Protein AF-0000000078754991 (afdb_homodimer)

Nearest PDB structures (foldseek):
  3ix7-assembly1_B  TM=9.367E-01  e=5.498E-12  Thermus thermophilus HB8
  5f4h-assembly1_B  TM=6.377E-01  e=5.737E-07  Saccharolobus islandicus L.S.2.15
  2hww-assembly1_A  TM=7.066E-01  e=2.585E-04  Homo sapiens
  2dok-assembly3_B-2  TM=6.641E-01  e=3.498E-04  Homo sapiens
  2a1a-assembly1_A  TM=7.631E-01  e=4.164E-02  Saccharomyces cerevisiae

Radius of gyration: 33.53 Å; Cα contacts (8 Å, |Δi|>4): 907; chains: 2; bounding box: 86×81×85 Å

Organism: Turneriella parva (strain ATCC BAA-1111 / DSM 21527 / NCTC 11395 / H) (NCBI:txid869212)

Sequence (598 aa):
MKHSQSFAAQTPVKNYLPYLLGALAGMVAAGSLNPYLKDTPGTISYVVLAVLVIASSVGFGLLWPAQAKVPVVAPQPAALGPRVDKAAANSEDAKPATVTESKTKILDTSIIIDGRIIDIAATGFLEPPFLVPNFVLREIQLISDSPDAIKRNRGRRGLDMLNQLQKRSDLEVKISYKDYTETREVDQKLIRLAKDTGGYLVTNDFNLNKVAELQGVRVLNMNNLANALKPVVLPGEEIELQVVKEGKDENQGIAYLEDGTMVVIEGGGKLIGKKVKINVTSVIQTNAGKMVFTKLAQKMKHSQSFAAQTPVKNYLPYLLGALAGMVAAGSLNPYLKDTPGTISYVVLAVLVIASSVGFGLLWPAQAKVPVVAPQPAALGPRVDKAAANSEDAKPATVTESKTKILDTSIIIDGRIIDIAATGFLEPPFLVPNFVLREIQLISDSPDAIKRNRGRRGLDMLNQLQKRSDLEVKISYKDYTETREVDQKLIRLAKDTGGYLVTNDFNLNKVAELQGVRVLNMNNLANALKPVVLPGEEIELQVVKEGKDENQGIAYLEDGTMVVIEGGGKLIGKKVKINVTSVIQTNAGKMVFTKLAQK

Solvent-accessible surface area (backbone atoms only — not comparable to full-atom values): 33426 Å² total; per-residue (Å²): 140,86,84,82,78,82,78,82,72,82,74,75,84,71,80,59,58,46,34,52,54,15,35,53,53,15,48,55,52,39,58,70,46,45,76,76,44,63,85,46,64,70,68,57,45,52,49,53,39,49,48,44,18,49,51,34,10,50,48,36,38,69,61,44,66,73,80,66,79,68,72,72,70,69,73,73,73,77,73,78,64,74,76,81,79,84,71,80,79,71,70,78,74,74,72,71,79,76,70,47,67,60,60,40,35,35,51,38,57,63,35,39,42,66,38,44,58,59,48,36,36,70,42,56,58,46,61,45,35,33,35,38,40,46,68,41,53,50,50,37,52,56,34,38,65,39,87,50,66,58,49,14,52,47,15,48,44,20,53,52,36,48,51,54,47,63,66,38,76,86,41,49,62,43,77,36,79,75,82,55,87,91,53,86,51,65,69,58,47,51,48,50,49,27,65,75,68,65,20,31,39,34,34,66,49,65,65,58,47,54,55,33,46,76,71,73,40,52,55,41,42,55,60,57,44,46,60,32,54,56,84,78,88,52,54,69,40,75,47,73,45,47,19,62,38,67,39,92,53,92,43,19,8,25,29,59,47,74,86,61,36,42,29,40,26,46,71,27,33,88,38,56,75,35,76,41,51,28,30,28,67,42,74,44,80,51,96,92,40,61,36,35,36,28,33,60,52,80,129,139,82,81,75,70,77,72,77,70,76,69,72,80,69,77,55,58,43,36,53,52,15,35,52,53,15,47,54,54,36,57,68,46,43,77,77,43,64,85,48,64,69,67,59,46,52,51,53,38,49,48,46,18,50,49,35,11,50,49,40,41,68,62,47,73,69,79,74,74,72,74,74,72,68,73,71,76,74,77,80,75,73,77,76,71,84,75,76,88,68,83,80,72,80,74,70,78,76,68,50,66,58,60,38,35,35,48,38,59,60,36,39,44,65,38,44,58,60,47,35,36,70,43,57,60,45,63,44,36,31,34,38,38,44,68,42,54,49,48,37,51,53,34,39,64,38,88,49,65,58,49,14,51,46,15,48,42,21,54,52,37,49,52,53,47,63,66,38,76,86,41,48,61,41,77,36,80,75,80,57,88,91,54,86,51,65,69,58,47,50,47,50,50,27,64,76,69,66,23,31,38,33,34,64,50,66,66,59,44,54,56,33,46,76,71,72,37,54,54,41,41,55,59,57,44,46,60,32,53,56,82,79,86,52,56,68,39,75,47,74,45,47,20,61,39,68,40,93,52,91,41,19,7,25,29,61,47,74,86,61,36,41,29,39,25,48,74,26,34,86,38,56,75,36,76,42,51,26,30,30,65,41,72,43,82,52,96,92,39,59,36,34,36,28,32,61,50,79,131

pLDDT: mean 75.65, std 26.05, range [19.06, 98.62]

Secondary structure (DSSP, 8-state):
----------------HHHHHHHHHHHHHHHHHGGGGTTS-HHHHHHHHHHHHHHHHHHHHHSS----------------------------------------EEE-HHHHHH-HHHHHHHHTSSPSPEEEEHHHHHHHHHHHT-SSHHHHHHHHHHHHHHHHHHH-GGG-EEEE----TT---HHHHHHHHHHHHTPEEEES-HHHHHHHHHTT--EEEHHHHHHHTPPPP-TT-EEEEEB-EE-SSTTEEEEE-TT--EEEEET-TT-BT-EEEEEEEEEEEETTEEEEEEEE---/----------------HHHHHHHHHHHHHHHHHGGGGTTS-HHHHHHHHHHHHHHHHHHHHHHS----------------------------------------EEE-HHHHHH-HHHHHHHHTSSPSPEEEEHHHHHHHHHHHT-SSHHHHHHHHHHHHHHHHHHH-GGG-EEEE----TT---HHHHHHHHHHHHTPEEEES-HHHHHHHHHTT--EEEHHHHHHHTPPPP-TT-EEEEEB-EE-SSTTEEEEE-TTS-EEEEET-TT-BT-EEEEEEEEEEEETTEEEEEEEE---

InterPro domains:
  IPR002716 PIN domain [SM00670] (103-210)
  IPR002792 TRAM domain [PF01938] (234-283)
  IPR002792 TRAM domain [PS50926] (232-293)
  IPR029060 PIN-like domain superfamily [SSF88723] (103-231)
  IPR052041 Nucleic acid metabolism PIN/TRAM-domain-containing protein [PTHR11603] (101-295)

Structure (mmCIF, N/CA/C/O backbone):
data_AF-0000000078754991-model_v1
#
loop_
_entity.id
_entity.type
_entity.pdbx_description
1 polymer 'PilT protein domain protein'
#
loop_
_atom_site.group_PDB
_atom_site.id
_atom_site.type_symbol
_atom_site.label_atom_id
_atom_site.label_alt_id
_atom_site.label_comp_id
_atom_site.label_asym_id
_atom_site.label_entity_id
_atom_site.label_seq_id
_atom_site.pdbx_PDB_ins_code
_atom_site.Cartn_x
_atom_site.Cartn_y
_atom_site.Cartn_z
_atom_site.occupancy
_atom_site.B_iso_or_equiv
_atom_site.auth_seq_id
_atom_site.auth_comp_id
_atom_site.auth_asym_id
_atom_site.auth_atom_id
_atom_site.pdbx_PDB_model_num
ATOM 1 N N . MET A 1 1 ? -21.375 -26.344 -29.969 1 25.06 1 MET A N 1
ATOM 2 C CA . MET A 1 1 ? -21.359 -24.891 -30.203 1 25.06 1 MET A CA 1
ATOM 3 C C . MET A 1 1 ? -19.984 -24.312 -29.953 1 25.06 1 MET A C 1
ATOM 5 O O . MET A 1 1 ? -19.438 -24.469 -28.859 1 25.06 1 MET A O 1
ATOM 9 N N . LYS A 1 2 ? -19.109 -24 -31.062 1 32.16 2 LYS A N 1
ATOM 10 C CA . LYS A 1 2 ? -17.703 -23.734 -31.344 1 32.16 2 LYS A CA 1
ATOM 11 C C . LYS A 1 2 ? -17.281 -22.359 -30.812 1 32.16 2 LYS A C 1
ATOM 13 O O . LYS A 1 2 ? -18.016 -21.391 -30.969 1 32.16 2 LYS A O 1
ATOM 18 N N . HIS A 1 3 ? -16.422 -22.234 -29.844 1 29.95 3 HIS A N 1
ATOM 19 C CA . HIS A 1 3 ? -15.891 -21.125 -29.047 1 29.95 3 HIS A CA 1
ATOM 20 C C . HIS A 1 3 ? -15.219 -20.094 -29.938 1 29.95 3 HIS A C 1
ATOM 22 O O . HIS A 1 3 ? -14.359 -20.422 -30.75 1 29.95 3 HIS A O 1
ATOM 28 N N . SER A 1 4 ? -15.852 -18.922 -30.359 1 31.19 4 SER A N 1
ATOM 29 C CA . SER A 1 4 ? -15.523 -17.75 -31.141 1 31.19 4 SER A CA 1
ATOM 30 C C . SER A 1 4 ? -14.305 -17.031 -30.578 1 31.19 4 SER A C 1
ATOM 32 O O . SER A 1 4 ? -14.344 -16.516 -29.453 1 31.19 4 SER A O 1
ATOM 34 N N . GLN A 1 5 ? -13.016 -17.438 -30.828 1 32.53 5 GLN A N 1
ATOM 35 C CA . GLN A 1 5 ? -11.711 -16.875 -30.516 1 32.53 5 GLN A CA 1
ATOM 36 C C . GLN A 1 5 ? -11.586 -15.438 -31.016 1 32.53 5 GLN A C 1
ATOM 38 O O . GLN A 1 5 ? -11.742 -15.18 -32.219 1 32.53 5 GLN A O 1
ATOM 43 N N . SER A 1 6 ? -12.016 -14.398 -30.266 1 28.69 6 SER A N 1
ATOM 44 C CA . SER A 1 6 ? -12 -12.969 -30.547 1 28.69 6 SER A CA 1
ATOM 45 C C . SER A 1 6 ? -10.602 -12.5 -30.938 1 28.69 6 SER A C 1
ATOM 47 O O . SER A 1 6 ? -9.641 -12.711 -30.188 1 28.69 6 SER A O 1
ATOM 49 N N . PHE A 1 7 ? -10.117 -12.406 -32.25 1 31.69 7 PHE A N 1
ATOM 50 C CA . PHE A 1 7 ? -8.953 -11.945 -33 1 31.69 7 PHE A CA 1
ATOM 51 C C . PHE A 1 7 ? -8.688 -10.469 -32.75 1 31.69 7 PHE A C 1
ATOM 53 O O . PHE A 1 7 ? -9.258 -9.602 -33.406 1 31.69 7 PHE A O 1
ATOM 60 N N . ALA A 1 8 ? -8.82 -9.906 -31.578 1 31.41 8 ALA A N 1
ATOM 61 C CA . ALA A 1 8 ? -8.516 -8.484 -31.484 1 31.41 8 ALA A CA 1
ATOM 62 C C . ALA A 1 8 ? -7.102 -8.195 -31.969 1 31.41 8 ALA A C 1
ATOM 64 O O . ALA A 1 8 ? -6.121 -8.562 -31.312 1 31.41 8 ALA A O 1
ATOM 65 N N . ALA A 1 9 ? -6.809 -8.211 -33.312 1 31.88 9 ALA A N 1
ATOM 66 C CA . ALA A 1 9 ? -5.613 -7.887 -34.094 1 31.88 9 ALA A CA 1
ATOM 67 C C . ALA A 1 9 ? -5.066 -6.516 -33.688 1 31.88 9 ALA A C 1
ATOM 69 O O . ALA A 1 9 ? -5.828 -5.559 -33.531 1 31.88 9 ALA A O 1
ATOM 70 N N . GLN A 1 10 ? -3.953 -6.328 -33 1 33.19 10 GLN A N 1
ATOM 71 C CA . GLN A 1 10 ? -3.117 -5.184 -32.656 1 33.19 10 GLN A CA 1
ATOM 72 C C . GLN A 1 10 ? -2.834 -4.32 -33.875 1 33.19 10 GLN A C 1
ATOM 74 O O . GLN A 1 10 ? -2.139 -4.754 -34.812 1 33.19 10 GLN A O 1
ATOM 79 N N . THR A 1 11 ? -3.824 -3.658 -34.531 1 36.44 11 THR A N 1
ATOM 80 C CA . THR A 1 11 ? -3.523 -2.799 -35.656 1 36.44 11 THR A CA 1
ATOM 81 C C . THR A 1 11 ? -2.406 -1.817 -35.312 1 36.44 11 THR A C 1
ATOM 83 O O . THR A 1 11 ? -2.475 -1.12 -34.312 1 36.44 11 THR A O 1
ATOM 86 N N . PRO A 1 12 ? -1.188 -1.966 -35.875 1 39.03 12 PRO A N 1
ATOM 87 C CA . PRO A 1 12 ? -0.031 -1.084 -35.688 1 39.03 12 PRO A CA 1
ATOM 88 C C . PRO A 1 12 ? -0.373 0.387 -35.906 1 39.03 12 PRO A C 1
ATOM 90 O O . PRO A 1 12 ? -1.285 0.704 -36.688 1 39.03 12 PRO A O 1
ATOM 93 N N . VAL A 1 13 ? -0.338 1.214 -35 1 37.22 13 VAL A N 1
ATOM 94 C CA . VAL A 1 13 ? -0.488 2.664 -35.062 1 37.22 13 VAL A CA 1
ATOM 95 C C . VAL A 1 13 ? 0.331 3.225 -36.219 1 37.22 13 VAL A C 1
ATOM 97 O O . VAL A 1 13 ? 1.563 3.188 -36.188 1 37.22 13 VAL A O 1
ATOM 100 N N . LYS A 1 14 ? -0.116 3.092 -37.5 1 44.56 14 LYS A N 1
ATOM 101 C CA . LYS A 1 14 ? 0.428 3.643 -38.719 1 44.56 14 LYS A CA 1
ATOM 102 C C . LYS A 1 14 ? 0.782 5.117 -38.562 1 44.56 14 LYS A C 1
ATOM 104 O O . LYS A 1 14 ? 0.044 5.871 -37.938 1 44.56 14 LYS A O 1
ATOM 109 N N . ASN A 1 15 ? 1.993 5.477 -38.719 1 46.25 15 ASN A N 1
ATOM 110 C CA . ASN A 1 15 ? 2.637 6.785 -38.688 1 46.25 15 ASN A CA 1
ATOM 111 C C . ASN A 1 15 ? 1.922 7.785 -39.594 1 46.25 15 ASN A C 1
ATOM 113 O O . ASN A 1 15 ? 1.908 7.621 -40.812 1 46.25 15 ASN A O 1
ATOM 117 N N . TYR A 1 16 ? 0.861 8.391 -39.125 1 48.16 16 TYR A N 1
ATOM 118 C CA . TYR A 1 16 ? -0.043 9.297 -39.812 1 48.16 16 TYR A CA 1
ATOM 119 C C . TYR A 1 16 ? 0.651 10.609 -40.156 1 48.16 16 TYR A C 1
ATOM 121 O O . TYR A 1 16 ? 0.068 11.484 -40.812 1 48.16 16 TYR A O 1
ATOM 129 N N . LEU A 1 17 ? 1.956 10.727 -39.938 1 53.38 17 LEU A N 1
ATOM 130 C CA . LEU A 1 17 ? 2.674 11.984 -40.125 1 53.38 17 LEU A CA 1
ATOM 131 C C . LEU A 1 17 ? 2.748 12.367 -41.594 1 53.38 17 LEU A C 1
ATOM 133 O O . LEU A 1 17 ? 2.48 13.516 -41.969 1 53.38 17 LEU A O 1
ATOM 137 N N . PRO A 1 18 ? 3.023 11.367 -42.344 1 54.22 18 PRO A N 1
ATOM 138 C CA . PRO A 1 18 ? 3.127 11.742 -43.781 1 54.22 18 PRO A CA 1
ATOM 139 C C . PRO A 1 18 ? 1.793 12.188 -44.344 1 54.22 18 PRO A C 1
ATOM 141 O O . PRO A 1 18 ? 1.763 13.039 -45.25 1 54.22 18 PRO A O 1
ATOM 144 N N . TYR A 1 19 ? 0.809 11.766 -43.719 1 56.22 19 TYR A N 1
ATOM 145 C CA . TYR A 1 19 ? -0.527 12.141 -44.156 1 56.22 19 TYR A CA 1
ATOM 146 C C . TYR A 1 19 ? -0.848 13.578 -43.781 1 56.22 19 TYR A C 1
ATOM 148 O O . TYR A 1 19 ? -1.486 14.297 -44.562 1 56.22 19 TYR A O 1
ATOM 156 N N . LEU A 1 20 ? -0.302 13.953 -42.781 1 60.69 20 LEU A N 1
ATOM 157 C CA . LEU A 1 20 ? -0.519 15.32 -42.281 1 60.69 20 LEU A CA 1
ATOM 158 C C . LEU A 1 20 ? 0.29 16.312 -43.125 1 60.69 20 LEU A C 1
ATOM 160 O O . LEU A 1 20 ? -0.204 17.391 -43.438 1 60.69 20 LEU A O 1
ATOM 164 N N . LEU A 1 21 ? 1.469 15.922 -43.469 1 62.16 21 LEU A N 1
ATOM 165 C CA . LEU A 1 21 ? 2.328 16.781 -44.281 1 62.16 21 LEU A CA 1
ATOM 166 C C . LEU A 1 21 ? 1.768 16.938 -45.688 1 62.16 21 LEU A C 1
ATOM 168 O O . LEU A 1 21 ? 1.828 18.031 -46.25 1 62.16 21 LEU A O 1
ATOM 172 N N . GLY A 1 22 ? 1.191 15.859 -46.125 1 57.12 22 GLY A N 1
ATOM 173 C CA . GLY A 1 22 ? 0.536 15.914 -47.406 1 57.12 22 GLY A CA 1
ATOM 174 C C . GLY A 1 22 ? -0.672 16.828 -47.438 1 57.12 22 GLY A C 1
ATOM 175 O O . GLY A 1 22 ? -0.895 17.547 -48.406 1 57.12 22 GLY A O 1
ATOM 176 N N . ALA A 1 23 ? -1.337 16.797 -46.344 1 62.75 23 ALA A N 1
ATOM 177 C CA . ALA A 1 23 ? -2.51 17.656 -46.219 1 62.75 23 ALA A CA 1
ATOM 178 C C . ALA A 1 23 ? -2.111 19.125 -46.25 1 62.75 23 ALA A C 1
ATOM 180 O O . ALA A 1 23 ? -2.777 19.953 -46.875 1 62.75 23 ALA A O 1
ATOM 181 N N . LEU A 1 24 ? -0.985 19.438 -45.688 1 62.38 24 LEU A N 1
ATOM 182 C CA . LEU A 1 24 ? -0.488 20.812 -45.625 1 62.38 24 LEU A CA 1
ATOM 183 C C . LEU A 1 24 ? -0.064 21.281 -47 1 62.38 24 LEU A C 1
ATOM 185 O O . LEU A 1 24 ? -0.365 22.406 -47.406 1 62.38 24 LEU A O 1
ATOM 189 N N . ALA A 1 25 ? 0.586 20.391 -47.688 1 62.19 25 ALA A N 1
ATOM 190 C CA . ALA A 1 25 ? 1.025 20.688 -49.062 1 62.19 25 ALA A CA 1
ATOM 191 C C . ALA A 1 25 ? -0.167 20.859 -50 1 62.19 25 ALA A C 1
ATOM 193 O O . ALA A 1 25 ? -0.156 21.734 -50.875 1 62.19 25 ALA A O 1
ATOM 194 N N . GLY A 1 26 ? -1.136 20.125 -49.719 1 58.75 26 GLY A N 1
ATOM 195 C CA . GLY A 1 26 ? -2.359 20.234 -50.5 1 58.75 26 GLY A CA 1
ATOM 196 C C . GLY A 1 26 ? -3.084 21.547 -50.312 1 58.75 26 GLY A C 1
ATOM 197 O O . GLY A 1 26 ? -3.605 22.125 -51.25 1 58.75 26 GLY A O 1
ATOM 198 N N . MET A 1 27 ? -3.102 22.016 -49.156 1 59.88 27 MET A N 1
ATOM 199 C CA . MET A 1 27 ? -3.74 23.281 -48.812 1 59.88 27 MET A CA 1
ATOM 200 C C . MET A 1 27 ? -3.018 24.453 -49.5 1 59.88 27 MET A C 1
ATOM 202 O O . MET A 1 27 ? -3.656 25.375 -50 1 59.88 27 MET A O 1
ATOM 206 N N . VAL A 1 28 ? -1.725 24.391 -49.469 1 61.09 28 VAL A N 1
ATOM 207 C CA . VAL A 1 28 ? -0.925 25.406 -50.156 1 61.09 28 VAL A CA 1
ATOM 208 C C . VAL A 1 28 ? -1.204 25.391 -51.656 1 61.09 28 VAL A C 1
ATOM 210 O O . VAL A 1 28 ? -1.389 26.453 -52.25 1 61.09 28 VAL A O 1
ATOM 213 N N . ALA A 1 29 ? -1.3 24.188 -52.156 1 59.75 29 ALA A N 1
ATOM 214 C CA . ALA A 1 29 ? -1.583 24.047 -53.594 1 59.75 29 ALA A CA 1
ATOM 215 C C . ALA A 1 29 ? -3.004 24.5 -53.906 1 59.75 29 ALA A C 1
ATOM 217 O O . ALA A 1 29 ? -3.232 25.156 -54.938 1 59.75 29 ALA A O 1
ATOM 218 N N . ALA A 1 30 ? -3.885 24.188 -53.062 1 56.81 30 ALA A N 1
ATOM 219 C CA . ALA A 1 30 ? -5.27 24.625 -53.219 1 56.81 30 ALA A CA 1
ATOM 220 C C . ALA A 1 30 ? -5.383 26.141 -53.156 1 56.81 30 ALA A C 1
ATOM 222 O O . ALA A 1 30 ? -6.117 26.75 -53.969 1 56.81 30 ALA A O 1
ATOM 223 N N . GLY A 1 31 ? -4.711 26.797 -52.375 1 55.62 31 GLY A N 1
ATOM 224 C CA . GLY A 1 31 ? -4.703 28.25 -52.25 1 55.62 31 GLY A CA 1
ATOM 225 C C . GLY A 1 31 ? -4.148 28.938 -53.5 1 55.62 31 GLY A C 1
ATOM 226 O O . GLY A 1 31 ? -4.621 30 -53.875 1 55.62 31 GLY A O 1
ATOM 227 N N . SER A 1 32 ? -3.186 28.359 -54.062 1 54.62 32 SER A N 1
ATOM 228 C CA . SER A 1 32 ? -2.578 28.938 -55.25 1 54.62 32 SER A CA 1
ATOM 229 C C . SER A 1 32 ? -3.514 28.844 -56.469 1 54.62 32 SER A C 1
ATOM 231 O O . SER A 1 32 ? -3.398 29.625 -57.406 1 54.62 32 SER A O 1
ATOM 233 N N . LEU A 1 33 ? -4.332 27.906 -56.406 1 51.78 33 LEU A N 1
ATOM 234 C CA . LEU A 1 33 ? -5.238 27.719 -57.531 1 51.78 33 LEU A CA 1
ATOM 235 C C . LEU A 1 33 ? -6.52 28.516 -57.344 1 51.78 33 LEU A C 1
ATOM 237 O O . LEU A 1 33 ? -7.316 28.656 -58.281 1 51.78 33 LEU A O 1
ATOM 241 N N . ASN A 1 34 ? -6.656 29.109 -56.25 1 50.12 34 ASN A N 1
ATOM 242 C CA . ASN A 1 34 ? -7.863 29.859 -55.906 1 50.12 34 ASN A CA 1
ATOM 243 C C . ASN A 1 34 ? -8.141 30.984 -56.906 1 50.12 34 ASN A C 1
ATOM 245 O O . ASN A 1 34 ? -9.281 31.188 -57.312 1 50.12 34 ASN A O 1
ATOM 249 N N . PRO A 1 35 ? -7.207 31.641 -57.406 1 52.09 35 PRO A N 1
ATOM 250 C CA . PRO A 1 35 ? -7.547 32.688 -58.375 1 52.09 35 PRO A CA 1
ATOM 251 C C . PRO A 1 35 ? -8.172 32.156 -59.656 1 52.09 35 PRO A C 1
ATOM 253 O O . PRO A 1 35 ? -8.93 32.875 -60.312 1 52.09 35 PRO A O 1
ATOM 256 N N . TYR A 1 36 ? -7.895 31.062 -60.031 1 49.28 36 TYR A N 1
ATOM 257 C CA . TYR A 1 36 ? -8.375 30.516 -61.281 1 49.28 36 TYR A CA 1
ATOM 258 C C . TYR A 1 36 ? -9.742 29.859 -61.125 1 49.28 36 TYR A C 1
ATOM 260 O O . TYR A 1 36 ? -10.414 29.562 -62.125 1 49.28 36 TYR A O 1
ATOM 268 N N . LEU A 1 37 ? -10.133 29.5 -59.969 1 47.22 37 LEU A N 1
ATOM 269 C CA . LEU A 1 37 ? -11.43 28.875 -59.719 1 47.22 37 LEU A CA 1
ATOM 270 C C . LEU A 1 37 ? -12.469 29.938 -59.344 1 47.22 37 LEU A C 1
ATOM 272 O O . LEU A 1 37 ? -13.555 29.609 -58.875 1 47.22 37 LEU A O 1
ATOM 276 N N . LYS A 1 38 ? -12.25 31.078 -59.531 1 47.81 38 LYS A N 1
ATOM 277 C CA . LYS A 1 38 ? -13.141 32.188 -59.219 1 47.81 38 LYS A CA 1
ATOM 278 C C . LYS A 1 38 ? -14.5 32.031 -59.875 1 47.81 38 LYS A C 1
ATOM 280 O O . LYS A 1 38 ? -15.531 32.375 -59.281 1 47.81 38 LYS A O 1
ATOM 285 N N . ASP A 1 39 ? -14.602 31.797 -61.156 1 49 39 ASP A N 1
ATOM 286 C CA . ASP A 1 39 ? -15.875 31.812 -61.875 1 49 39 ASP A CA 1
ATOM 287 C C . ASP A 1 39 ? -16.672 30.531 -61.625 1 49 39 ASP A C 1
ATOM 289 O O . ASP A 1 39 ? -17.703 30.297 -62.25 1 49 39 ASP A O 1
ATOM 293 N N . THR A 1 40 ? -16.047 29.516 -61.094 1 48.5 40 THR A N 1
ATOM 294 C CA . THR A 1 40 ? -16.797 28.281 -60.938 1 48.5 40 THR A CA 1
ATOM 295 C C . THR A 1 40 ? -17.719 28.359 -59.75 1 48.5 40 THR A C 1
ATOM 297 O O . THR A 1 40 ? -17.422 29.062 -58.781 1 48.5 40 THR A O 1
ATOM 300 N N . PRO A 1 41 ? -19.078 27.938 -59.844 1 52.53 41 PRO A N 1
ATOM 301 C CA . PRO A 1 41 ? -19.984 28 -58.688 1 52.53 41 PRO A CA 1
ATOM 302 C C . PRO A 1 41 ? -19.344 27.516 -57.375 1 52.53 41 PRO A C 1
ATOM 304 O O . PRO A 1 41 ? -18.438 26.688 -57.406 1 52.53 41 PRO A O 1
ATOM 307 N N . GLY A 1 42 ? -19.438 28.297 -56.281 1 48.94 42 GLY A N 1
ATOM 308 C CA . GLY A 1 42 ? -18.766 28.219 -55 1 48.94 42 GLY A CA 1
ATOM 309 C C . GLY A 1 42 ? -18.688 26.797 -54.438 1 48.94 42 GLY A C 1
ATOM 310 O O . GLY A 1 42 ? -17.688 26.422 -53.844 1 48.94 42 GLY A O 1
ATOM 311 N N . THR A 1 43 ? -19.688 25.938 -54.625 1 53.69 43 THR A N 1
ATOM 312 C CA . THR A 1 43 ? -19.688 24.609 -54.031 1 53.69 43 THR A CA 1
ATOM 313 C C . THR A 1 43 ? -18.672 23.703 -54.719 1 53.69 43 THR A C 1
ATOM 315 O O . THR A 1 43 ? -18 22.906 -54.094 1 53.69 43 THR A O 1
ATOM 318 N N . ILE A 1 44 ? -18.625 23.875 -56.031 1 53.12 44 ILE A N 1
ATOM 319 C CA . ILE A 1 44 ? -17.75 22.984 -56.781 1 53.12 44 ILE A CA 1
ATOM 320 C C . ILE A 1 44 ? -16.297 23.328 -56.531 1 53.12 44 ILE A C 1
ATOM 322 O O . ILE A 1 44 ? -15.445 22.453 -56.406 1 53.12 44 ILE A O 1
ATOM 326 N N . SER A 1 45 ? -16.031 24.609 -56.344 1 49.62 45 SER A N 1
ATOM 327 C CA . SER A 1 45 ? -14.664 25.047 -56.094 1 49.62 45 SER A CA 1
ATOM 328 C C . SER A 1 45 ? -14.156 24.516 -54.75 1 49.62 45 SER A C 1
ATOM 330 O O . SER A 1 45 ? -13 24.094 -54.625 1 49.62 45 SER A O 1
ATOM 332 N N . TYR A 1 46 ? -15.047 24.406 -53.75 1 56.34 46 TYR A N 1
ATOM 333 C CA . TYR A 1 46 ? -14.664 23.859 -52.469 1 56.34 46 TYR A CA 1
ATOM 334 C C . TYR A 1 46 ? -14.469 22.359 -52.531 1 56.34 46 TYR A C 1
ATOM 336 O O . TYR A 1 46 ? -13.578 21.812 -51.875 1 56.34 46 TYR A O 1
ATOM 344 N N . VAL A 1 47 ? -15.234 21.688 -53.344 1 59.19 47 VAL A N 1
ATOM 345 C CA . VAL A 1 47 ? -15.117 20.234 -53.5 1 59.19 47 VAL A CA 1
ATOM 346 C C . VAL A 1 47 ? -13.812 19.891 -54.219 1 59.19 47 VAL A C 1
ATOM 348 O O . VAL A 1 47 ? -13.102 18.969 -53.812 1 59.19 47 VAL A O 1
ATOM 351 N N . VAL A 1 48 ? -13.484 20.641 -55.25 1 56.97 48 VAL A N 1
ATOM 352 C CA . VAL A 1 48 ? -12.25 20.391 -55.969 1 56.97 48 VAL A CA 1
ATOM 353 C C . VAL A 1 48 ? -11.047 20.656 -55.062 1 56.97 48 VAL A C 1
ATOM 355 O O . VAL A 1 48 ? -10.086 19.875 -55.062 1 56.97 48 VAL A O 1
ATOM 358 N N . LEU A 1 49 ? -11.148 21.672 -54.25 1 56.97 49 LEU A N 1
ATOM 359 C CA . LEU A 1 49 ? -10.078 22 -53.312 1 56.97 49 LEU A CA 1
ATOM 360 C C . LEU A 1 49 ? -9.945 20.922 -52.25 1 56.97 49 LEU A C 1
ATOM 362 O O . LEU A 1 49 ? -8.828 20.516 -51.906 1 56.97 49 LEU A O 1
ATOM 366 N N . ALA A 1 50 ? -11.078 20.391 -51.844 1 62.56 50 ALA A N 1
ATOM 367 C CA . ALA A 1 50 ? -11.086 19.297 -50.875 1 62.56 50 ALA A CA 1
ATOM 368 C C . ALA A 1 50 ? -10.516 18.016 -51.5 1 62.56 50 ALA A C 1
ATOM 370 O O . ALA A 1 50 ? -9.742 17.312 -50.844 1 62.56 50 ALA A O 1
ATOM 371 N N . VAL A 1 51 ? -10.797 17.75 -52.656 1 63.31 51 VAL A N 1
ATOM 372 C CA . VAL A 1 51 ? -10.32 16.562 -53.344 1 63.31 51 VAL A CA 1
ATOM 373 C C . VAL A 1 51 ? -8.82 16.672 -53.594 1 63.31 51 VAL A C 1
ATOM 375 O O . VAL A 1 51 ? -8.086 15.695 -53.438 1 63.31 51 VAL A O 1
ATOM 378 N N . LEU A 1 52 ? -8.32 17.859 -53.875 1 57.47 52 LEU A N 1
ATOM 379 C CA . LEU A 1 52 ? -6.891 18.062 -54.094 1 57.47 52 LEU A CA 1
ATOM 380 C C . LEU A 1 52 ? -6.125 17.875 -52.781 1 57.47 52 LEU A C 1
ATOM 382 O O . LEU A 1 52 ? -5.047 17.281 -52.781 1 57.47 52 LEU A O 1
ATOM 386 N N . VAL A 1 53 ? -6.684 18.344 -51.719 1 59.28 53 VAL A N 1
ATOM 387 C CA . VAL A 1 53 ? -6.059 18.172 -50.406 1 59.28 53 VAL A CA 1
ATOM 388 C C . VAL A 1 53 ? -6.039 16.703 -50 1 59.28 53 VAL A C 1
ATOM 390 O O . VAL A 1 53 ? -5.023 16.188 -49.531 1 59.28 53 VAL A O 1
ATOM 393 N N . ILE A 1 54 ? -7.129 16.047 -50.25 1 63.88 54 ILE A N 1
ATOM 394 C CA . ILE A 1 54 ? -7.223 14.617 -49.938 1 63.88 54 ILE A CA 1
ATOM 395 C C . ILE A 1 54 ? -6.297 13.828 -50.844 1 63.88 54 ILE A C 1
ATOM 397 O O . ILE A 1 54 ? -5.559 12.953 -50.406 1 63.88 54 ILE A O 1
ATOM 401 N N . ALA A 1 55 ? -6.25 14.07 -52.094 1 62.59 55 ALA A N 1
ATOM 402 C CA . ALA A 1 55 ? -5.406 13.367 -53.062 1 62.59 55 ALA A CA 1
ATOM 403 C C . ALA A 1 55 ? -3.928 13.609 -52.781 1 62.59 55 ALA A C 1
ATOM 405 O O . ALA A 1 55 ? -3.113 12.68 -52.875 1 62.59 55 ALA A O 1
ATOM 406 N N . SER A 1 56 ? -3.566 14.875 -52.469 1 56.44 56 SER A N 1
ATOM 407 C CA . SER A 1 56 ? -2.188 15.18 -52.094 1 56.44 56 SER A CA 1
ATOM 408 C C . SER A 1 56 ? -1.801 14.477 -50.781 1 56.44 56 SER A C 1
ATOM 410 O O . SER A 1 56 ? -0.69 13.953 -50.656 1 56.44 56 SER A O 1
ATOM 412 N N . SER A 1 57 ? -2.727 14.414 -49.844 1 53.44 57 SER A N 1
ATOM 413 C CA . SER A 1 57 ? -2.488 13.734 -48.562 1 53.44 57 SER A CA 1
ATOM 414 C C . SER A 1 57 ? -2.277 12.234 -48.781 1 53.44 57 SER A C 1
ATOM 416 O O . SER A 1 57 ? -1.366 11.648 -48.188 1 53.44 57 SER A O 1
ATOM 418 N N . VAL A 1 58 ? -3.1 11.633 -49.438 1 60.44 58 VAL A N 1
ATOM 419 C CA . VAL A 1 58 ? -2.998 10.203 -49.75 1 60.44 58 VAL A CA 1
ATOM 420 C C . VAL A 1 58 ? -1.769 9.945 -50.625 1 60.44 58 VAL A C 1
ATOM 422 O O . VAL A 1 58 ? -1.04 8.977 -50.375 1 60.44 58 VAL A O 1
ATOM 425 N N . GLY A 1 59 ? -1.559 10.734 -51.656 1 55.22 59 GLY A N 1
ATOM 426 C CA . GLY A 1 59 ? -0.382 10.594 -52.5 1 55.22 59 GLY A CA 1
ATOM 427 C C . GLY A 1 59 ? 0.919 10.68 -51.719 1 55.22 59 GLY A C 1
ATOM 428 O O . GLY A 1 59 ? 1.828 9.867 -51.938 1 55.22 59 GLY A O 1
ATOM 429 N N . PHE A 1 60 ? 1.016 11.703 -50.906 1 49.88 60 PHE A N 1
ATOM 430 C CA . PHE A 1 60 ? 2.221 11.82 -50.094 1 49.88 60 PHE A CA 1
ATOM 431 C C . PHE A 1 60 ? 2.332 10.656 -49.125 1 49.88 60 PHE A C 1
ATOM 433 O O . PHE A 1 60 ? 3.434 10.188 -48.812 1 49.88 60 PHE A O 1
ATOM 440 N N . GLY A 1 61 ? 1.173 10.258 -48.531 1 47.12 61 GLY A N 1
ATOM 441 C CA . GLY A 1 61 ? 1.202 9.102 -47.656 1 47.12 61 GLY A CA 1
ATOM 442 C C . GLY A 1 61 ? 1.678 7.836 -48.375 1 47.12 61 GLY A C 1
ATOM 443 O O . GLY A 1 61 ? 2.406 7.035 -47.781 1 47.12 61 GLY A O 1
ATOM 444 N N . LEU A 1 62 ? 1.083 7.555 -49.375 1 51.06 62 LEU A N 1
ATOM 445 C CA . LEU A 1 62 ? 1.402 6.336 -50.125 1 51.06 62 LEU A CA 1
ATOM 446 C C . LEU A 1 62 ? 2.818 6.398 -50.688 1 51.06 62 LEU A C 1
ATOM 448 O O . LEU A 1 62 ? 3.492 5.371 -50.781 1 51.06 62 LEU A O 1
ATOM 452 N N . LEU A 1 63 ? 3.039 7.531 -51.188 1 42.16 63 LEU A N 1
ATOM 453 C CA . LEU A 1 63 ? 4.352 7.621 -51.812 1 42.16 63 LEU A CA 1
ATOM 454 C C . LEU A 1 63 ? 5.441 7.855 -50.781 1 42.16 63 LEU A C 1
ATOM 456 O O . LEU A 1 63 ? 6.617 7.984 -51.125 1 42.16 63 LEU A O 1
ATOM 460 N N . TRP A 1 64 ? 4.945 8.18 -49.531 1 34.72 64 TRP A N 1
ATOM 461 C CA . TRP A 1 64 ? 6.051 8.375 -48.594 1 34.72 64 TRP A CA 1
ATOM 462 C C . TRP A 1 64 ? 6.836 7.086 -48.406 1 34.72 64 TRP A C 1
ATOM 464 O O . TRP A 1 64 ? 6.273 6.062 -48 1 34.72 64 TRP A O 1
ATOM 474 N N . PRO A 1 65 ? 7.777 6.926 -49.156 1 35.44 65 PRO A N 1
ATOM 475 C CA . PRO A 1 65 ? 8.594 5.723 -49 1 35.44 65 PRO A CA 1
ATOM 476 C C . PRO A 1 65 ? 8.914 5.441 -47.531 1 35.44 65 PRO A C 1
ATOM 478 O O . PRO A 1 65 ? 8.945 6.363 -46.719 1 35.44 65 PRO A O 1
ATOM 481 N N . ALA A 1 66 ? 8.297 4.332 -46.938 1 33.28 66 ALA A N 1
ATOM 482 C CA . ALA A 1 66 ? 8.859 3.793 -45.719 1 33.28 66 ALA A CA 1
ATOM 483 C C . ALA A 1 66 ? 10.359 4.051 -45.625 1 33.28 66 ALA A C 1
ATOM 485 O O . ALA A 1 66 ? 11.086 3.824 -46.594 1 33.28 66 ALA A O 1
ATOM 486 N N . GLN A 1 67 ? 10.695 4.945 -44.875 1 30.05 67 GLN A N 1
ATOM 487 C CA . GLN A 1 67 ? 12.086 5.359 -44.75 1 30.05 67 GLN A CA 1
ATOM 488 C C . GLN A 1 67 ? 13.039 4.18 -44.906 1 30.05 67 GLN A C 1
ATOM 490 O O . GLN A 1 67 ? 12.797 3.1 -44.375 1 30.05 67 GLN A O 1
ATOM 495 N N . ALA A 1 68 ? 13.602 4.121 -46.094 1 27.3 68 ALA A N 1
ATOM 496 C CA . ALA A 1 68 ? 14.891 3.59 -46.5 1 27.3 68 ALA A CA 1
ATOM 497 C C . ALA A 1 68 ? 15.914 3.707 -45.375 1 27.3 68 ALA A C 1
ATOM 499 O O . ALA A 1 68 ? 15.914 4.68 -44.625 1 27.3 68 ALA A O 1
ATOM 500 N N . LYS A 1 69 ? 16.297 2.494 -44.875 1 29.02 69 LYS A N 1
ATOM 501 C CA . LYS A 1 69 ? 17.469 2.289 -44.031 1 29.02 69 LYS A CA 1
ATOM 502 C C . LYS A 1 69 ? 18.609 3.219 -44.406 1 29.02 69 LYS A C 1
ATOM 504 O O . LYS A 1 69 ? 19.141 3.129 -45.531 1 29.02 69 LYS A O 1
ATOM 509 N N . VAL A 1 70 ? 18.375 4.48 -44.281 1 25.36 70 VAL A N 1
ATOM 510 C CA . VAL A 1 70 ? 19.453 5.391 -44.656 1 25.36 70 VAL A CA 1
ATOM 511 C C . VAL A 1 70 ? 20.797 4.852 -44.188 1 25.36 70 VAL A C 1
ATOM 513 O O . VAL A 1 70 ? 20.969 4.609 -42.969 1 25.36 70 VAL A O 1
ATOM 516 N N . PRO A 1 71 ? 21.406 4.059 -45.062 1 27.22 71 PRO A N 1
ATOM 517 C CA . PRO A 1 71 ? 22.734 3.574 -44.688 1 27.22 71 PRO A CA 1
ATOM 518 C C . PRO A 1 71 ? 23.641 4.684 -44.156 1 27.22 71 PRO A C 1
ATOM 520 O O . PRO A 1 71 ? 23.844 5.703 -44.812 1 27.22 71 PRO A O 1
ATOM 523 N N . VAL A 1 72 ? 23.281 5.105 -42.969 1 24.91 72 VAL A N 1
ATOM 524 C CA . VAL A 1 72 ? 24.203 6.105 -42.438 1 24.91 72 VAL A CA 1
ATOM 525 C C . VAL A 1 72 ? 25.641 5.75 -42.812 1 24.91 72 VAL A C 1
ATOM 527 O O . VAL A 1 72 ? 26.141 4.699 -42.406 1 24.91 72 VAL A O 1
ATOM 530 N N . VAL A 1 73 ? 25.859 6.008 -44.031 1 24.33 73 VAL A N 1
ATOM 531 C CA . VAL A 1 73 ? 27.234 5.953 -44.5 1 24.33 73 VAL A CA 1
ATOM 532 C C . VAL A 1 73 ? 28.156 6.652 -43.5 1 24.33 73 VAL A C 1
ATOM 534 O O . VAL A 1 73 ? 28 7.848 -43.25 1 24.33 73 VAL A O 1
ATOM 537 N N . ALA A 1 74 ? 28.422 5.941 -42.438 1 24.52 74 ALA A N 1
ATOM 538 C CA . ALA A 1 74 ? 29.469 6.367 -41.531 1 24.52 74 ALA A CA 1
ATOM 539 C C . ALA A 1 74 ? 30.688 6.902 -42.281 1 24.52 74 ALA A C 1
ATOM 541 O O . ALA A 1 74 ? 31.25 6.211 -43.125 1 24.52 74 ALA A O 1
ATOM 542 N N . PRO A 1 75 ? 30.578 8.156 -42.75 1 23.3 75 PRO A N 1
ATOM 543 C CA . PRO A 1 75 ? 31.766 8.672 -43.406 1 23.3 75 PRO A CA 1
ATOM 544 C C . PRO A 1 75 ? 33.062 8.297 -42.688 1 23.3 75 PRO A C 1
ATOM 546 O O . PRO A 1 75 ? 33.094 8.273 -41.438 1 23.3 75 PRO A O 1
ATOM 549 N N . GLN A 1 76 ? 33.781 7.418 -43.281 1 23.02 76 GLN A N 1
ATOM 550 C CA . GLN A 1 76 ? 35.062 6.93 -42.844 1 23.02 76 GLN A CA 1
ATOM 551 C C . GLN A 1 76 ? 36.031 8.078 -42.594 1 23.02 76 GLN A C 1
ATOM 553 O O . GLN A 1 76 ? 36.531 8.688 -43.562 1 23.02 76 GLN A O 1
ATOM 558 N N . PRO A 1 77 ? 35.531 9.172 -42 1 22.7 77 PRO A N 1
ATOM 559 C CA . PRO A 1 77 ? 36.625 10.148 -42.062 1 22.7 77 PRO A CA 1
ATOM 560 C C . PRO A 1 77 ? 38 9.539 -41.781 1 22.7 77 PRO A C 1
ATOM 562 O O . PRO A 1 77 ? 38.094 8.492 -41.125 1 22.7 77 PRO A O 1
ATOM 565 N N . ALA A 1 78 ? 38.969 10.07 -42.594 1 22.27 78 ALA A N 1
ATOM 566 C CA . ALA A 1 78 ? 40.406 9.922 -42.75 1 22.27 78 ALA A CA 1
ATOM 567 C C . ALA A 1 78 ? 41.125 9.992 -41.406 1 22.27 78 ALA A C 1
ATOM 569 O O . ALA A 1 78 ? 40.625 10.617 -40.469 1 22.27 78 ALA A O 1
ATOM 570 N N . ALA A 1 79 ? 42.062 9.078 -41.312 1 21.48 79 ALA A N 1
ATOM 571 C CA . ALA A 1 79 ? 43 8.57 -40.312 1 21.48 79 ALA A CA 1
ATOM 572 C C . ALA A 1 79 ? 43.844 9.695 -39.719 1 21.48 79 ALA A C 1
ATOM 574 O O . ALA A 1 79 ? 44.781 9.445 -38.969 1 21.48 79 ALA A O 1
ATOM 575 N N . LEU A 1 80 ? 43.5 11.023 -40.219 1 22.42 80 LEU A N 1
ATOM 576 C CA . LEU A 1 80 ? 44.719 11.781 -40 1 22.42 80 LEU A CA 1
ATOM 577 C C . LEU A 1 80 ? 45.062 11.805 -38.5 1 22.42 80 LEU A C 1
ATOM 579 O O . LEU A 1 80 ? 44.375 12.438 -37.719 1 22.42 80 LEU A O 1
ATOM 583 N N . GLY A 1 81 ? 45.312 10.641 -38 1 22.14 81 GLY A N 1
ATOM 584 C CA . GLY A 1 81 ? 45.688 10.461 -36.594 1 22.14 81 GLY A CA 1
ATOM 585 C C . GLY A 1 81 ? 46.812 11.367 -36.156 1 22.14 81 GLY A C 1
ATOM 586 O O . GLY A 1 81 ? 47.969 10.961 -36.156 1 22.14 81 GLY A O 1
ATOM 587 N N . PRO A 1 82 ? 46.781 12.75 -36.688 1 22.23 82 PRO A N 1
ATOM 588 C CA . PRO A 1 82 ? 48.094 13.211 -36.25 1 22.23 82 PRO A CA 1
ATOM 589 C C . PRO A 1 82 ? 48.344 12.93 -34.781 1 22.23 82 PRO A C 1
ATOM 591 O O . PRO A 1 82 ? 47.406 12.766 -34 1 22.23 82 PRO A O 1
ATOM 594 N N . ARG A 1 83 ? 49.531 12.625 -34.375 1 22.47 83 ARG A N 1
ATOM 595 C CA . ARG A 1 83 ? 50.344 12.234 -33.25 1 22.47 83 ARG A CA 1
ATOM 596 C C . ARG A 1 83 ? 50.25 13.273 -32.125 1 22.47 83 ARG A C 1
ATOM 598 O O . ARG A 1 83 ? 51.062 13.281 -31.203 1 22.47 83 ARG A O 1
ATOM 605 N N . VAL A 1 84 ? 49.125 14.109 -32.094 1 20.86 84 VAL A N 1
ATOM 606 C CA . VAL A 1 84 ? 49.5 15.164 -31.156 1 20.86 84 VAL A CA 1
ATOM 607 C C . VAL A 1 84 ?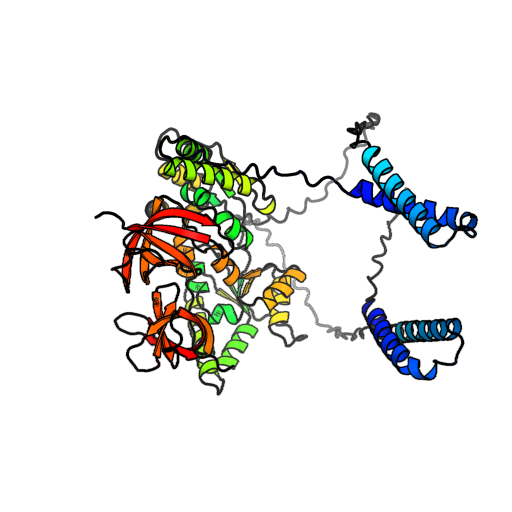 49.906 14.547 -29.812 1 20.86 84 VAL A C 1
ATOM 609 O O . VAL A 1 84 ? 49.344 13.516 -29.422 1 20.86 84 VAL A O 1
ATOM 612 N N . ASP A 1 85 ? 50.906 15.156 -29.156 1 20.41 85 ASP A N 1
ATOM 613 C CA . ASP A 1 85 ? 51.781 15.023 -27.984 1 20.41 85 ASP A CA 1
ATOM 614 C C . ASP A 1 85 ? 50.969 14.922 -26.703 1 20.41 85 ASP A C 1
ATOM 616 O O . ASP A 1 85 ? 49.844 15.469 -26.625 1 20.41 85 ASP A O 1
ATOM 620 N N . LYS A 1 86 ? 51.312 14.039 -25.766 1 22.27 86 LYS A N 1
ATOM 621 C CA . LYS A 1 86 ? 51.031 13.383 -24.5 1 22.27 86 LYS A CA 1
ATOM 622 C C . LYS A 1 86 ? 50.688 14.406 -23.422 1 22.27 86 LYS A C 1
ATOM 624 O O . LYS A 1 86 ? 50.5 14.039 -22.266 1 22.27 86 LYS A O 1
ATOM 629 N N . ALA A 1 87 ? 51 15.695 -23.609 1 19.94 87 ALA A N 1
ATOM 630 C CA . ALA A 1 87 ? 51.5 16.203 -22.328 1 19.94 87 ALA A CA 1
ATOM 631 C C . ALA A 1 87 ? 50.438 16.172 -21.25 1 19.94 87 ALA A C 1
ATOM 633 O O . ALA A 1 87 ? 50.656 15.625 -20.172 1 19.94 87 ALA A O 1
ATOM 634 N N . ALA A 1 88 ? 49.938 17.406 -20.672 1 22.27 88 ALA A N 1
ATOM 635 C CA . ALA A 1 88 ? 49.938 17.875 -19.297 1 22.27 88 ALA A CA 1
ATOM 636 C C . ALA A 1 88 ? 48.625 17.516 -18.609 1 22.27 88 ALA A C 1
ATOM 638 O O . ALA A 1 88 ? 47.906 18.391 -18.078 1 22.27 88 ALA A O 1
ATOM 639 N N . ALA A 1 89 ? 47.75 16.625 -19.125 1 23.19 89 ALA A N 1
ATOM 640 C CA . ALA A 1 89 ? 46.375 16.797 -18.594 1 23.19 89 ALA A CA 1
ATOM 641 C C . ALA A 1 89 ? 46.312 16.406 -17.125 1 23.19 89 ALA A C 1
ATOM 643 O O . ALA A 1 89 ? 46.25 15.219 -16.797 1 23.19 89 ALA A O 1
ATOM 644 N N . ASN A 1 90 ? 47.125 16.875 -16.25 1 25.38 90 ASN A N 1
ATOM 645 C CA . ASN A 1 90 ? 47.031 16.438 -14.859 1 25.38 90 ASN A CA 1
ATOM 646 C C . ASN A 1 90 ? 45.656 16.766 -14.25 1 25.38 90 ASN A C 1
ATOM 648 O O . ASN A 1 90 ? 45.562 17.688 -13.445 1 25.38 90 ASN A O 1
ATOM 652 N N . SER A 1 91 ? 44.625 17.172 -15.125 1 26.62 91 SER A N 1
ATOM 653 C CA . SER A 1 91 ? 43.5 17.656 -14.344 1 26.62 91 SER A CA 1
ATOM 654 C C . SER A 1 91 ? 43.094 16.625 -13.289 1 26.62 91 SER A C 1
ATOM 656 O O . SER A 1 91 ? 43.031 15.43 -13.555 1 26.62 91 SER A O 1
ATOM 658 N N . GLU A 1 92 ? 43.312 16.906 -12.039 1 27.8 92 GLU A N 1
ATOM 659 C CA . GLU A 1 92 ? 42.844 16.266 -10.805 1 27.8 92 GLU A CA 1
ATOM 660 C C . GLU A 1 92 ? 41.406 15.844 -10.898 1 27.8 92 GLU A C 1
ATOM 662 O O . GLU A 1 92 ? 40.531 16.656 -11.211 1 27.8 92 GLU A O 1
ATOM 667 N N . ASP A 1 93 ? 41.156 14.68 -11.344 1 30.66 93 ASP A N 1
ATOM 668 C CA . ASP A 1 93 ? 39.906 13.945 -11.477 1 30.66 93 ASP A CA 1
ATOM 669 C C . ASP A 1 93 ? 39.031 14.125 -10.227 1 30.66 93 ASP A C 1
ATOM 671 O O . ASP A 1 93 ? 39.438 13.727 -9.125 1 30.66 93 ASP A O 1
ATOM 675 N N . ALA A 1 94 ? 38.25 15.25 -10.062 1 31.91 94 ALA A N 1
ATOM 676 C CA . ALA A 1 94 ? 37.125 15.328 -9.109 1 31.91 94 ALA A CA 1
ATOM 677 C C . ALA A 1 94 ? 36.5 13.961 -8.914 1 31.91 94 ALA A C 1
ATOM 679 O O . ALA A 1 94 ? 36.156 13.281 -9.891 1 31.91 94 ALA A O 1
ATOM 680 N N . LYS A 1 95 ? 36.75 13.32 -7.883 1 34.25 95 LYS A N 1
ATOM 681 C CA . LYS A 1 95 ? 36.156 12.062 -7.438 1 34.25 95 LYS A CA 1
ATOM 682 C C . LYS A 1 95 ? 34.656 12.039 -7.727 1 34.25 95 LYS A C 1
ATOM 684 O O . LYS A 1 95 ? 33.938 12.961 -7.348 1 34.25 95 LYS A O 1
ATOM 689 N N . PRO A 1 96 ? 34.219 11.391 -8.75 1 33.38 96 PRO A N 1
ATOM 690 C CA . PRO A 1 96 ? 32.812 11.297 -9.031 1 33.38 96 PRO A CA 1
ATOM 691 C C . PRO A 1 96 ? 31.953 11.125 -7.77 1 33.38 96 PRO A C 1
ATOM 693 O O . PRO A 1 96 ? 32.406 10.5 -6.805 1 33.38 96 PRO A O 1
ATOM 696 N N . ALA A 1 97 ? 31.234 12.07 -7.383 1 35.22 97 ALA A N 1
ATOM 697 C CA . ALA A 1 97 ? 30.203 11.953 -6.348 1 35.22 97 ALA A CA 1
ATOM 698 C C . ALA A 1 97 ? 29.688 10.523 -6.25 1 35.22 97 ALA A C 1
ATOM 700 O O . ALA A 1 97 ? 29.281 9.938 -7.254 1 35.22 97 ALA A O 1
ATOM 701 N N . THR A 1 98 ? 30.25 9.617 -5.574 1 36.03 98 THR A N 1
ATOM 702 C CA . THR A 1 98 ? 29.781 8.273 -5.262 1 36.03 98 THR A CA 1
ATOM 703 C C . THR A 1 98 ? 28.266 8.242 -5.113 1 36.03 98 THR A C 1
ATOM 705 O O . THR A 1 98 ? 27.719 8.875 -4.215 1 36.03 98 THR A O 1
ATOM 708 N N . VAL A 1 99 ? 27.438 8.406 -6.117 1 40.56 99 VAL A N 1
ATOM 709 C CA . VAL A 1 99 ? 26 8.156 -6.148 1 40.56 99 VAL A CA 1
ATOM 710 C C . VAL A 1 99 ? 25.656 7.012 -5.203 1 40.56 99 VAL A C 1
ATOM 712 O O . VAL A 1 99 ? 26.234 5.926 -5.297 1 40.56 99 VAL A O 1
ATOM 715 N N . THR A 1 100 ? 25.516 7.191 -3.975 1 49.69 100 THR A N 1
ATOM 716 C CA . THR A 1 100 ? 25.047 6.227 -2.99 1 49.69 100 THR A CA 1
ATOM 717 C C . THR A 1 100 ? 24.016 5.273 -3.609 1 49.69 100 THR A C 1
ATOM 719 O O . THR A 1 100 ? 22.969 5.707 -4.078 1 49.69 100 THR A O 1
ATOM 722 N N . GLU A 1 101 ? 24.359 4.18 -4.258 1 64.94 101 GLU A N 1
ATOM 723 C CA . GLU A 1 101 ? 23.672 3.189 -5.074 1 64.94 101 GLU A CA 1
ATOM 724 C C . GLU A 1 101 ? 22.656 2.396 -4.25 1 64.94 101 GLU A C 1
ATOM 726 O O . GLU A 1 101 ? 22.969 1.961 -3.137 1 64.94 101 GLU A O 1
ATOM 731 N N . SER A 1 102 ? 21.312 2.482 -4.359 1 82.62 102 SER A N 1
ATOM 732 C CA . SER A 1 102 ? 20.234 1.698 -3.766 1 82.62 102 SER A CA 1
ATOM 733 C C . SER A 1 102 ? 20.531 0.205 -3.822 1 82.62 102 SER A C 1
ATOM 735 O O . SER A 1 102 ? 21.156 -0.269 -4.773 1 82.62 102 SER A O 1
ATOM 737 N N . LYS A 1 103 ? 20.266 -0.487 -2.68 1 91.94 103 LYS A N 1
ATOM 738 C CA . LYS A 1 103 ? 20.469 -1.931 -2.604 1 91.94 103 LYS A CA 1
ATOM 739 C C . LYS A 1 103 ? 19.641 -2.658 -3.652 1 91.94 103 LYS A C 1
ATOM 741 O O . LYS A 1 103 ? 18.5 -2.26 -3.938 1 91.94 103 LYS A O 1
ATOM 746 N N . THR A 1 104 ? 20.297 -3.684 -4.129 1 96.25 104 THR A N 1
ATOM 747 C CA . THR A 1 104 ? 19.625 -4.484 -5.145 1 96.25 104 THR A CA 1
ATOM 748 C C . THR A 1 104 ? 18.406 -5.195 -4.551 1 96.25 104 THR A C 1
ATOM 750 O O . THR A 1 104 ? 18.469 -5.727 -3.441 1 96.25 104 THR A O 1
ATOM 753 N N . LYS A 1 105 ? 17.266 -5.207 -5.23 1 98 105 LYS A N 1
ATOM 754 C CA . LYS A 1 105 ? 16.062 -5.938 -4.852 1 98 105 LYS A CA 1
ATOM 755 C C . LYS A 1 105 ? 15.938 -7.23 -5.656 1 98 105 LYS A C 1
ATOM 757 O O . LYS A 1 105 ? 15.75 -7.195 -6.875 1 98 105 LYS A O 1
ATOM 762 N N . ILE A 1 106 ? 16.016 -8.359 -5.004 1 98.62 106 ILE A N 1
ATOM 763 C CA . ILE A 1 106 ? 15.945 -9.672 -5.641 1 98.62 106 ILE A CA 1
ATOM 764 C C . ILE A 1 106 ? 14.5 -10.156 -5.645 1 98.62 106 ILE A C 1
ATOM 766 O O . ILE A 1 106 ? 13.883 -10.312 -4.586 1 98.62 106 ILE A O 1
ATOM 770 N N . LEU A 1 107 ? 13.984 -10.445 -6.816 1 98.38 107 LEU A N 1
ATOM 771 C CA . LEU A 1 107 ? 12.578 -10.797 -6.969 1 98.38 107 LEU A CA 1
ATOM 772 C C . LEU A 1 107 ? 12.398 -12.312 -7.02 1 98.38 107 LEU A C 1
ATOM 774 O O . LEU A 1 107 ? 13.125 -13 -7.738 1 98.38 107 LEU A O 1
ATOM 778 N N . ASP A 1 108 ? 11.445 -12.82 -6.301 1 98.12 108 ASP A N 1
ATOM 779 C CA . ASP A 1 108 ? 11.156 -14.25 -6.371 1 98.12 108 ASP A CA 1
ATOM 780 C C . ASP A 1 108 ? 9.969 -14.523 -7.297 1 98.12 108 ASP A C 1
ATOM 782 O O . ASP A 1 108 ? 9.438 -13.609 -7.918 1 98.12 108 ASP A O 1
ATOM 786 N N . THR A 1 109 ? 9.609 -15.82 -7.387 1 97.38 109 THR A N 1
ATOM 787 C CA . THR A 1 109 ? 8.57 -16.281 -8.305 1 97.38 109 THR A CA 1
ATOM 788 C C . THR A 1 109 ? 7.223 -15.664 -7.945 1 97.38 109 THR A C 1
ATOM 790 O O . THR A 1 109 ? 6.516 -15.148 -8.812 1 97.38 109 THR A O 1
ATOM 793 N N . SER A 1 110 ? 6.875 -15.656 -6.691 1 95.19 110 SER A N 1
ATOM 794 C CA . SER A 1 110 ? 5.566 -15.203 -6.223 1 95.19 110 SER A CA 1
ATOM 795 C C . SER A 1 110 ? 5.352 -13.719 -6.535 1 95.19 110 SER A C 1
ATOM 797 O O . SER A 1 110 ? 4.262 -13.32 -6.949 1 95.19 110 SER A O 1
ATOM 799 N N . ILE A 1 111 ? 6.371 -12.898 -6.395 1 96.56 111 ILE A N 1
ATOM 800 C CA . ILE A 1 111 ? 6.266 -11.453 -6.602 1 96.56 111 ILE A CA 1
ATOM 801 C C . ILE A 1 111 ? 6.09 -11.164 -8.094 1 96.56 111 ILE A C 1
ATOM 803 O O . ILE A 1 111 ? 5.336 -10.258 -8.469 1 96.56 111 ILE A O 1
ATOM 807 N N . ILE A 1 112 ? 6.785 -11.875 -8.898 1 97.25 112 ILE A N 1
ATOM 808 C CA . ILE A 1 112 ? 6.719 -11.656 -10.344 1 97.25 112 ILE A CA 1
ATOM 809 C C . ILE A 1 112 ? 5.324 -12.008 -10.852 1 97.25 112 ILE A C 1
ATOM 811 O O . ILE A 1 112 ? 4.723 -11.234 -11.609 1 97.25 112 ILE A O 1
ATOM 815 N N . ILE A 1 113 ? 4.812 -13.148 -10.438 1 96.5 113 ILE A N 1
ATOM 816 C CA . ILE A 1 113 ? 3.486 -13.57 -10.867 1 96.5 113 ILE A CA 1
ATOM 817 C C . ILE A 1 113 ? 2.436 -12.594 -10.352 1 96.5 113 ILE A C 1
ATOM 819 O O . ILE A 1 113 ? 1.505 -12.234 -11.078 1 96.5 113 ILE A O 1
ATOM 823 N N . ASP A 1 114 ? 2.617 -12.219 -9.102 1 94.56 114 ASP A N 1
ATOM 824 C CA . ASP A 1 114 ? 1.737 -11.219 -8.5 1 94.56 114 ASP A CA 1
ATOM 825 C C . ASP A 1 114 ? 1.648 -9.977 -9.383 1 94.56 114 ASP A C 1
ATOM 827 O O . ASP A 1 114 ? 0.551 -9.508 -9.695 1 94.56 114 ASP A O 1
ATOM 831 N N . GLY A 1 115 ? 2.699 -9.406 -9.773 1 95.38 115 GLY A N 1
ATOM 832 C CA . GLY A 1 115 ? 2.789 -8.328 -10.742 1 95.38 115 GLY A CA 1
ATOM 833 C C . GLY A 1 115 ? 2.701 -6.949 -10.117 1 95.38 115 GLY A C 1
ATOM 834 O O . GLY A 1 115 ? 3.053 -5.953 -10.75 1 95.38 115 GLY A O 1
ATOM 835 N N . ARG A 1 116 ? 2.24 -6.746 -8.859 1 95.38 116 ARG A N 1
ATOM 836 C CA . ARG A 1 116 ? 2.064 -5.441 -8.227 1 95.38 116 ARG A CA 1
ATOM 837 C C . ARG A 1 116 ? 3.4 -4.723 -8.078 1 95.38 116 ARG A C 1
ATOM 839 O O . ARG A 1 116 ? 3.436 -3.506 -7.879 1 95.38 116 ARG A O 1
ATOM 846 N N . ILE A 1 117 ? 4.512 -5.504 -8.164 1 96.25 117 ILE A N 1
ATOM 847 C CA . ILE A 1 117 ? 5.848 -4.938 -8.016 1 96.25 117 ILE A CA 1
ATOM 848 C C . ILE A 1 117 ? 6.059 -3.824 -9.039 1 96.25 117 ILE A C 1
ATOM 850 O O . ILE A 1 117 ? 6.75 -2.84 -8.766 1 96.25 117 ILE A O 1
ATOM 854 N N . ILE A 1 118 ? 5.449 -3.941 -10.211 1 95.12 118 ILE A N 1
ATOM 855 C CA . ILE A 1 118 ? 5.594 -2.959 -11.281 1 95.12 118 ILE A CA 1
ATOM 856 C C . ILE A 1 118 ? 4.977 -1.632 -10.844 1 95.12 118 ILE A C 1
ATOM 858 O O . ILE A 1 118 ? 5.609 -0.579 -10.953 1 95.12 118 ILE A O 1
ATOM 862 N N . ASP A 1 119 ? 3.785 -1.704 -10.305 1 95 119 ASP A N 1
ATOM 863 C CA . ASP A 1 119 ? 3.074 -0.51 -9.859 1 95 119 ASP A CA 1
ATOM 864 C C . ASP A 1 119 ? 3.727 0.083 -8.609 1 95 119 ASP A C 1
ATOM 866 O O . ASP A 1 119 ? 3.814 1.305 -8.469 1 95 119 ASP A O 1
ATOM 870 N N . ILE A 1 120 ? 4.164 -0.738 -7.727 1 95.88 120 ILE A N 1
ATOM 871 C CA . ILE A 1 120 ? 4.805 -0.273 -6.504 1 95.88 120 ILE A CA 1
ATOM 872 C C . ILE A 1 120 ? 6.094 0.471 -6.844 1 95.88 120 ILE A C 1
ATOM 874 O O . ILE A 1 120 ? 6.367 1.539 -6.289 1 95.88 120 ILE A O 1
ATOM 878 N N . ALA A 1 121 ? 6.883 -0.119 -7.715 1 94.62 121 ALA A N 1
ATOM 879 C CA . ALA A 1 121 ? 8.117 0.537 -8.133 1 94.62 121 ALA A CA 1
ATOM 880 C C . ALA A 1 121 ? 7.832 1.899 -8.758 1 94.62 121 ALA A C 1
ATOM 882 O O . ALA A 1 121 ? 8.594 2.85 -8.57 1 94.62 121 ALA A O 1
ATOM 883 N N . ALA A 1 122 ? 6.734 2.016 -9.43 1 94.06 122 ALA A N 1
ATOM 884 C CA . ALA A 1 122 ? 6.363 3.258 -10.102 1 94.06 122 ALA A CA 1
ATOM 885 C C . ALA A 1 122 ? 6.031 4.352 -9.094 1 94.06 122 ALA A C 1
ATOM 887 O O . ALA A 1 122 ? 6.133 5.543 -9.406 1 94.06 122 ALA A O 1
ATOM 888 N N . THR A 1 123 ? 5.652 4.012 -7.898 1 95.25 123 THR A N 1
ATOM 889 C CA . THR A 1 123 ? 5.32 4.992 -6.867 1 95.25 123 THR A CA 1
ATOM 890 C C . THR A 1 123 ? 6.59 5.625 -6.297 1 95.25 123 THR A C 1
ATOM 892 O O . THR A 1 123 ? 6.527 6.664 -5.637 1 95.25 123 THR A O 1
ATOM 895 N N . GLY A 1 124 ? 7.719 4.895 -6.395 1 93.5 124 GLY A N 1
ATOM 896 C CA . GLY A 1 124 ? 8.977 5.41 -5.887 1 93.5 124 GLY A CA 1
ATOM 897 C C . GLY A 1 124 ? 9.383 4.793 -4.559 1 93.5 124 GLY A C 1
ATOM 898 O O . GLY A 1 124 ? 10.508 5 -4.094 1 93.5 124 GLY A O 1
ATOM 899 N N . PHE A 1 125 ? 8.586 3.996 -3.986 1 95.5 125 PHE A N 1
ATOM 900 C CA . PHE A 1 125 ? 8.867 3.41 -2.682 1 95.5 125 PHE A CA 1
ATOM 901 C C . PHE A 1 125 ? 9.906 2.299 -2.799 1 95.5 125 PHE A C 1
ATOM 903 O O . PHE A 1 125 ? 10.508 1.898 -1.802 1 95.5 125 PHE A O 1
ATOM 910 N N . LEU A 1 126 ? 10.031 1.789 -4 1 94.06 126 LEU A N 1
ATOM 911 C CA . LEU A 1 126 ? 11.055 0.79 -4.281 1 94.06 126 LEU A CA 1
ATOM 912 C C . LEU A 1 126 ? 11.984 1.265 -5.391 1 94.06 126 LEU A C 1
ATOM 914 O O . LEU A 1 126 ? 11.57 1.39 -6.543 1 94.06 126 LEU A O 1
ATOM 918 N N . GLU A 1 127 ? 13.172 1.398 -5.027 1 91.69 127 GLU A N 1
ATOM 919 C CA . GLU A 1 127 ? 14.133 1.951 -5.98 1 91.69 127 GLU A CA 1
ATOM 920 C C . GLU A 1 127 ? 14.938 0.845 -6.664 1 91.69 127 GLU A C 1
ATOM 922 O O . GLU A 1 127 ? 15.258 -0.168 -6.039 1 91.69 127 GLU A O 1
ATOM 927 N N . PRO A 1 128 ? 15.219 1.083 -7.934 1 93.12 128 PRO A N 1
ATOM 928 C CA . PRO A 1 128 ? 16.109 0.145 -8.617 1 93.12 128 PRO A CA 1
ATOM 929 C C . PRO A 1 128 ? 17.5 0.075 -7.98 1 93.12 128 PRO A C 1
ATOM 931 O O . PRO A 1 128 ? 17.828 0.91 -7.137 1 93.12 128 PRO A O 1
ATOM 934 N N . PRO A 1 129 ? 18.312 -0.972 -8.297 1 94.94 129 PRO A N 1
ATOM 935 C CA . PRO A 1 129 ? 18.109 -1.977 -9.344 1 94.94 129 PRO A CA 1
ATOM 936 C C . PRO A 1 129 ? 17.281 -3.174 -8.859 1 94.94 129 PRO A C 1
ATOM 938 O O . PRO A 1 129 ? 17.266 -3.467 -7.66 1 94.94 129 PRO A O 1
ATOM 941 N N . PHE A 1 130 ? 16.641 -3.834 -9.836 1 97.25 130 PHE A N 1
ATOM 942 C CA . PHE A 1 130 ? 15.922 -5.082 -9.602 1 97.25 130 PHE A CA 1
ATOM 943 C C . PHE A 1 130 ? 16.641 -6.254 -10.25 1 97.25 130 PHE A C 1
ATOM 945 O O . PHE A 1 130 ? 17.172 -6.129 -11.359 1 97.25 130 PHE A O 1
ATOM 952 N N . LEU A 1 131 ? 16.703 -7.336 -9.531 1 98.12 131 LEU A N 1
ATOM 953 C CA . LEU A 1 131 ? 17.406 -8.516 -10.016 1 98.12 131 LEU A CA 1
ATOM 954 C C . LEU A 1 131 ? 16.469 -9.719 -10.094 1 98.12 131 LEU A C 1
ATOM 956 O O . LEU A 1 131 ? 15.773 -10.031 -9.133 1 98.12 131 LEU A O 1
ATOM 960 N N . VAL A 1 132 ? 16.453 -10.312 -11.227 1 98.25 132 VAL A N 1
ATOM 961 C CA . VAL A 1 132 ? 15.711 -11.555 -11.438 1 98.25 132 VAL A CA 1
ATOM 962 C C . VAL A 1 132 ? 16.688 -12.695 -11.703 1 98.25 132 VAL A C 1
ATOM 964 O O . VAL A 1 132 ? 17.328 -12.742 -12.758 1 98.25 132 VAL A O 1
ATOM 967 N N . PRO A 1 133 ? 16.734 -13.625 -10.742 1 98.19 133 PRO A N 1
ATOM 968 C CA . PRO A 1 133 ? 17.625 -14.766 -11 1 98.19 133 PRO A CA 1
ATOM 969 C C . PRO A 1 133 ? 17.109 -15.664 -12.125 1 98.19 133 PRO A C 1
ATOM 971 O O . PRO A 1 133 ? 15.898 -15.875 -12.25 1 98.19 133 PRO A O 1
ATOM 974 N N . ASN A 1 134 ? 18.031 -16.25 -12.828 1 97.62 134 ASN A N 1
ATOM 975 C CA . ASN A 1 134 ? 17.672 -17.141 -13.93 1 97.62 134 ASN A CA 1
ATOM 976 C C . ASN A 1 134 ? 16.906 -18.359 -13.438 1 97.62 134 ASN A C 1
ATOM 978 O O . ASN A 1 134 ? 16.031 -18.859 -14.133 1 97.62 134 ASN A O 1
ATOM 982 N N . PHE A 1 135 ? 17.219 -18.828 -12.242 1 97.62 135 PHE A N 1
ATOM 983 C CA . PHE A 1 135 ? 16.516 -20 -11.742 1 97.62 135 PHE A CA 1
ATOM 984 C C . PHE A 1 135 ? 15.078 -19.672 -11.383 1 97.62 135 PHE A C 1
ATOM 986 O O . PHE A 1 135 ? 14.219 -20.547 -11.32 1 97.62 135 PHE A O 1
ATOM 993 N N . VAL A 1 136 ? 14.758 -18.406 -11.094 1 97.69 136 VAL A N 1
ATOM 994 C CA . VAL A 1 136 ? 13.375 -17.984 -10.922 1 97.69 136 VAL A CA 1
ATOM 995 C C . VAL A 1 136 ? 12.664 -17.969 -12.273 1 97.69 136 VAL A C 1
ATOM 997 O O . VAL A 1 136 ? 11.516 -18.422 -12.383 1 97.69 136 VAL A O 1
ATOM 1000 N N . LEU A 1 137 ? 13.383 -17.453 -13.289 1 97.12 137 LEU A N 1
ATOM 1001 C CA . LEU A 1 137 ? 12.852 -17.469 -14.648 1 97.12 137 LEU A CA 1
ATOM 1002 C C . LEU A 1 137 ? 12.516 -18.891 -15.086 1 97.12 137 LEU A C 1
ATOM 1004 O O . LEU A 1 137 ? 11.445 -19.141 -15.633 1 97.12 137 LEU A O 1
ATOM 1008 N N . ARG A 1 138 ? 13.383 -19.766 -14.812 1 96.38 138 ARG A N 1
ATOM 1009 C CA . ARG A 1 138 ? 13.188 -21.172 -15.172 1 96.38 138 ARG A CA 1
ATOM 1010 C C . ARG A 1 138 ? 11.977 -21.75 -14.445 1 96.38 138 ARG A C 1
ATOM 1012 O O . ARG A 1 138 ? 11.203 -22.516 -15.031 1 96.38 138 ARG A O 1
ATOM 1019 N N . GLU A 1 139 ? 11.844 -21.422 -13.234 1 97 139 GLU A N 1
ATOM 1020 C CA . GLU A 1 139 ? 10.703 -21.906 -12.469 1 97 139 GLU A CA 1
ATOM 1021 C C . GLU A 1 139 ? 9.391 -21.422 -13.078 1 97 139 GLU A C 1
ATOM 1023 O O . GLU A 1 139 ? 8.445 -22.188 -13.219 1 97 139 GLU A O 1
ATOM 1028 N N . ILE A 1 140 ? 9.305 -20.203 -13.414 1 97.62 140 ILE A N 1
ATOM 1029 C CA . ILE A 1 140 ? 8.102 -19.625 -14.016 1 97.62 140 ILE A CA 1
ATOM 1030 C C . ILE A 1 140 ? 7.805 -20.328 -15.344 1 97.62 140 ILE A C 1
ATOM 1032 O O . ILE A 1 140 ? 6.648 -20.609 -15.648 1 97.62 140 ILE A O 1
ATOM 1036 N N . GLN A 1 141 ? 8.875 -20.594 -16.125 1 97.81 141 GLN A N 1
ATOM 1037 C CA . GLN A 1 141 ? 8.711 -21.312 -17.375 1 97.81 141 GLN A CA 1
ATOM 1038 C C . GLN A 1 141 ? 8.141 -22.719 -17.156 1 97.81 141 GLN A C 1
ATOM 1040 O O . GLN A 1 141 ? 7.254 -23.156 -17.891 1 97.81 141 GLN A O 1
ATOM 1045 N N . LEU A 1 142 ? 8.641 -23.359 -16.109 1 97.12 142 LEU A N 1
ATOM 1046 C CA . LEU A 1 142 ? 8.141 -24.703 -15.781 1 97.12 142 LEU A CA 1
ATOM 1047 C C . LEU A 1 142 ? 6.66 -24.656 -15.43 1 97.12 142 LEU A C 1
ATOM 1049 O O . LEU A 1 142 ? 5.895 -25.531 -15.82 1 97.12 142 LEU A O 1
ATOM 1053 N N . ILE A 1 143 ? 6.289 -23.609 -14.688 1 96.5 143 ILE A N 1
ATOM 1054 C CA . ILE A 1 143 ? 4.887 -23.453 -14.32 1 96.5 143 ILE A CA 1
ATOM 1055 C C . ILE A 1 143 ? 4.059 -23.188 -15.57 1 96.5 143 ILE A C 1
ATOM 1057 O O . ILE A 1 143 ? 2.953 -23.703 -15.719 1 96.5 143 ILE A O 1
ATOM 1061 N N . SER A 1 144 ? 4.566 -22.453 -16.5 1 97.25 144 SER A N 1
ATOM 1062 C CA . SER A 1 144 ? 3.859 -22.078 -17.719 1 97.25 144 SER A CA 1
ATOM 1063 C C . SER A 1 144 ? 3.676 -23.281 -18.641 1 97.25 144 SER A C 1
ATOM 1065 O O . SER A 1 144 ? 2.846 -23.25 -19.562 1 97.25 144 SER A O 1
ATOM 1067 N N . ASP A 1 145 ? 4.426 -24.297 -18.422 1 97.44 145 ASP A N 1
ATOM 1068 C CA . ASP A 1 145 ? 4.359 -25.5 -19.25 1 97.44 145 ASP A CA 1
ATOM 1069 C C . ASP A 1 145 ? 3.535 -26.578 -18.562 1 97.44 145 ASP A C 1
ATOM 1071 O O . ASP A 1 145 ? 3.479 -27.719 -19.047 1 97.44 145 ASP A O 1
ATOM 1075 N N . SER A 1 146 ? 2.908 -26.234 -17.516 1 96.62 146 SER A N 1
ATOM 1076 C CA . SER A 1 146 ? 2.146 -27.203 -16.734 1 96.62 146 SER A CA 1
ATOM 1077 C C . SER A 1 146 ? 0.941 -27.719 -17.516 1 96.62 146 SER A C 1
ATOM 1079 O O . SER A 1 146 ? 0.299 -26.953 -18.25 1 96.62 146 SER A O 1
ATOM 1081 N N . PRO A 1 147 ? 0.615 -29.016 -17.375 1 96.81 147 PRO A N 1
ATOM 1082 C CA . PRO A 1 147 ? -0.622 -29.516 -17.984 1 96.81 147 PRO A CA 1
ATOM 1083 C C . PRO A 1 147 ? -1.875 -28.969 -17.297 1 96.81 147 PRO A C 1
ATOM 1085 O O . PRO A 1 147 ? -2.941 -28.906 -17.922 1 96.81 147 PRO A O 1
ATOM 1088 N N . ASP A 1 148 ? -1.702 -28.609 -16.031 1 94.12 148 ASP A N 1
ATOM 1089 C CA . ASP A 1 148 ? -2.789 -27.984 -15.273 1 94.12 148 ASP A CA 1
ATOM 1090 C C . ASP A 1 148 ? -3.053 -26.562 -15.766 1 94.12 148 ASP A C 1
ATOM 1092 O O . ASP A 1 148 ? -2.162 -25.719 -15.727 1 94.12 148 ASP A O 1
ATOM 1096 N N . ALA A 1 149 ? -4.266 -26.297 -16.156 1 93.12 149 ALA A N 1
ATOM 1097 C CA . ALA A 1 149 ? -4.629 -25.031 -16.781 1 93.12 149 ALA A CA 1
ATOM 1098 C C . ALA A 1 149 ? -4.426 -23.859 -15.82 1 93.12 149 ALA A C 1
ATOM 1100 O O . ALA A 1 149 ? -3.977 -22.797 -16.219 1 93.12 149 ALA A O 1
ATOM 1101 N N . ILE A 1 150 ? -4.742 -24.016 -14.57 1 90.19 150 ILE A N 1
ATOM 1102 C CA . ILE A 1 150 ? -4.633 -22.969 -13.57 1 90.19 150 ILE A CA 1
ATOM 1103 C C . ILE A 1 150 ? -3.162 -22.609 -13.359 1 90.19 150 ILE A C 1
ATOM 1105 O O . ILE A 1 150 ? -2.795 -21.422 -13.391 1 90.19 150 ILE A O 1
ATOM 1109 N N . LYS A 1 151 ? -2.379 -23.656 -13.234 1 92.62 151 LYS A N 1
ATOM 1110 C CA . LYS A 1 151 ? -0.945 -23.438 -13.062 1 92.62 151 LYS A CA 1
ATOM 1111 C C . LYS A 1 151 ? -0.327 -22.812 -14.32 1 92.62 151 LYS A C 1
ATOM 1113 O O . LYS A 1 151 ? 0.472 -21.891 -14.227 1 92.62 151 LYS A O 1
ATOM 1118 N N . ARG A 1 152 ? -0.73 -23.312 -15.398 1 96.06 152 ARG A N 1
ATOM 1119 C CA . ARG A 1 152 ? -0.222 -22.812 -16.672 1 96.06 152 ARG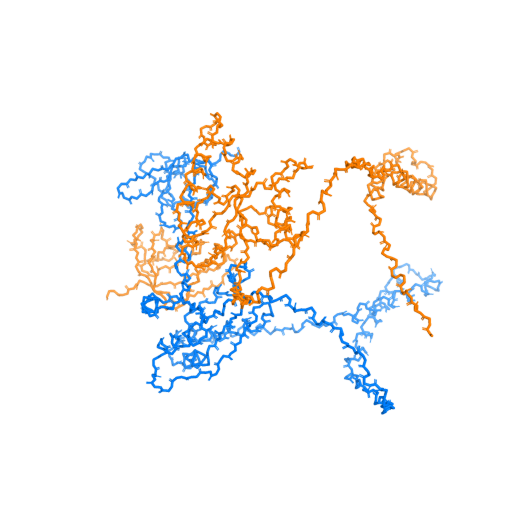 A CA 1
ATOM 1120 C C . ARG A 1 152 ? -0.539 -21.328 -16.844 1 96.06 152 ARG A C 1
ATOM 1122 O O . ARG A 1 152 ? 0.329 -20.547 -17.234 1 96.06 152 ARG A O 1
ATOM 1129 N N . ASN A 1 153 ? -1.728 -20.938 -16.531 1 93.88 153 ASN A N 1
ATOM 1130 C CA . ASN A 1 153 ? -2.148 -19.547 -16.656 1 93.88 153 ASN A CA 1
ATOM 1131 C C . ASN A 1 153 ? -1.373 -18.641 -15.703 1 93.88 153 ASN A C 1
ATOM 1133 O O . ASN A 1 153 ? -1.052 -17.5 -16.047 1 93.88 153 ASN A O 1
ATOM 1137 N N . ARG A 1 154 ? -1.104 -19.141 -14.602 1 93.25 154 ARG A N 1
ATOM 1138 C CA . ARG A 1 154 ? -0.303 -18.375 -13.648 1 93.25 154 ARG A CA 1
ATOM 1139 C C . ARG A 1 154 ? 1.118 -18.172 -14.164 1 93.25 154 ARG A C 1
ATOM 1141 O O . ARG A 1 154 ? 1.676 -17.078 -14.055 1 93.25 154 ARG A O 1
ATOM 1148 N N . GLY A 1 155 ? 1.64 -19.25 -14.664 1 96.94 155 GLY A N 1
ATOM 1149 C CA . GLY A 1 155 ? 2.963 -19.156 -15.258 1 96.94 155 GLY A CA 1
ATOM 1150 C C . GLY A 1 155 ? 3.018 -18.172 -16.422 1 96.94 155 GLY A C 1
ATOM 1151 O O . GLY A 1 155 ? 3.961 -17.391 -16.531 1 96.94 155 GLY A O 1
ATOM 1152 N N . ARG A 1 156 ? 2.053 -18.219 -17.266 1 96.94 156 ARG A N 1
ATOM 1153 C CA . ARG A 1 156 ? 1.98 -17.312 -18.406 1 96.94 156 ARG A CA 1
ATOM 1154 C C . ARG A 1 156 ? 1.865 -15.859 -17.938 1 96.94 156 ARG A C 1
ATOM 1156 O O . ARG A 1 156 ? 2.498 -14.969 -18.5 1 96.94 156 ARG A O 1
ATOM 1163 N N . ARG A 1 157 ? 1.113 -15.688 -16.906 1 95.81 157 ARG A N 1
ATOM 1164 C CA . ARG A 1 157 ? 1.042 -14.359 -16.312 1 95.81 157 ARG A CA 1
ATOM 1165 C C . ARG A 1 157 ? 2.412 -13.906 -15.82 1 95.81 157 ARG A C 1
ATOM 1167 O O . ARG A 1 157 ? 2.805 -12.758 -16.047 1 95.81 157 ARG A O 1
ATOM 1174 N N . GLY A 1 158 ? 3.07 -14.797 -15.18 1 97.62 158 GLY A N 1
ATOM 1175 C CA . GLY A 1 158 ? 4.41 -14.469 -14.719 1 97.62 158 GLY A CA 1
ATOM 1176 C C . GLY A 1 158 ? 5.332 -14.008 -15.836 1 97.62 158 GLY A C 1
ATOM 1177 O O . GLY A 1 158 ? 6.059 -13.023 -15.688 1 97.62 158 GLY A O 1
ATOM 1178 N N . LEU A 1 159 ? 5.301 -14.695 -16.906 1 97.44 159 LEU A N 1
ATOM 1179 C CA . LEU A 1 159 ? 6.125 -14.344 -18.047 1 97.44 159 LEU A CA 1
ATOM 1180 C C . LEU A 1 159 ? 5.711 -12.992 -18.625 1 97.44 159 LEU A C 1
ATOM 1182 O O . LEU A 1 159 ? 6.562 -12.188 -19 1 97.44 159 LEU A O 1
ATOM 1186 N N . ASP A 1 160 ? 4.438 -12.734 -18.641 1 97.31 160 ASP A N 1
ATOM 1187 C CA . ASP A 1 160 ? 3.934 -11.445 -19.109 1 97.31 160 ASP A CA 1
ATOM 1188 C C . ASP A 1 160 ? 4.422 -10.312 -18.203 1 97.31 160 ASP A C 1
ATOM 1190 O O . ASP A 1 160 ? 4.84 -9.258 -18.703 1 97.31 160 ASP A O 1
ATOM 1194 N N . MET A 1 161 ? 4.363 -10.539 -16.953 1 96.5 161 MET A N 1
ATOM 1195 C CA . MET A 1 161 ? 4.801 -9.523 -16 1 96.5 161 MET A CA 1
ATOM 1196 C C . MET A 1 161 ? 6.297 -9.266 -16.125 1 96.5 161 MET A C 1
ATOM 1198 O O . MET A 1 161 ? 6.75 -8.125 -16.016 1 96.5 161 MET A O 1
ATOM 1202 N N . LEU A 1 162 ? 7.035 -10.32 -16.312 1 96.19 162 LEU A N 1
ATOM 1203 C CA . LEU A 1 162 ? 8.477 -10.18 -16.516 1 96.19 162 LEU A CA 1
ATOM 1204 C C . LEU A 1 162 ? 8.781 -9.336 -17.75 1 96.19 162 LEU A C 1
ATOM 1206 O O . LEU A 1 162 ? 9.68 -8.492 -17.719 1 96.19 162 LEU A O 1
ATOM 1210 N N . ASN A 1 163 ? 8.047 -9.586 -18.734 1 95.88 163 ASN A N 1
ATOM 1211 C CA . ASN A 1 163 ? 8.203 -8.797 -19.953 1 95.88 163 ASN A CA 1
ATOM 1212 C C . ASN A 1 163 ? 7.91 -7.316 -19.703 1 95.88 163 ASN A C 1
ATOM 1214 O O . ASN A 1 163 ? 8.641 -6.445 -20.188 1 95.88 163 ASN A O 1
ATOM 1218 N N . GLN A 1 164 ? 6.895 -7.074 -18.969 1 95.81 164 GLN A N 1
ATOM 1219 C CA . GLN A 1 164 ? 6.539 -5.699 -18.625 1 95.81 164 GLN A CA 1
ATOM 1220 C C . GLN A 1 164 ? 7.629 -5.043 -17.781 1 95.81 164 GLN A C 1
ATOM 1222 O O . GLN A 1 164 ? 7.977 -3.881 -18 1 95.81 164 GLN A O 1
ATOM 1227 N N . LEU A 1 165 ? 8.172 -5.773 -16.891 1 94.38 165 LEU A N 1
ATOM 1228 C CA . LEU A 1 165 ? 9.25 -5.285 -16.031 1 94.38 165 LEU A CA 1
ATOM 1229 C C . LEU A 1 165 ? 10.477 -4.906 -16.844 1 94.38 165 LEU A C 1
ATOM 1231 O O . LEU A 1 165 ? 11.086 -3.863 -16.609 1 94.38 165 LEU A O 1
ATOM 1235 N N . GLN A 1 166 ? 10.828 -5.703 -17.75 1 92.75 166 GLN A N 1
ATOM 1236 C CA . GLN A 1 166 ? 12.031 -5.516 -18.547 1 92.75 166 GLN A CA 1
ATOM 1237 C C . GLN A 1 166 ? 11.867 -4.344 -19.516 1 92.75 166 GLN A C 1
ATOM 1239 O O . GLN A 1 166 ? 12.852 -3.697 -19.891 1 92.75 166 GLN A O 1
ATOM 1244 N N . LYS A 1 167 ? 10.664 -4.078 -19.875 1 92.44 167 LYS A N 1
ATOM 1245 C CA . LYS A 1 167 ? 10.406 -3.008 -20.844 1 92.44 167 LYS A CA 1
ATOM 1246 C C . LYS A 1 167 ? 10.469 -1.639 -20.172 1 92.44 167 LYS A C 1
ATOM 1248 O O . LYS A 1 167 ? 10.641 -0.621 -20.844 1 92.44 167 LYS A O 1
ATOM 1253 N N . ARG A 1 168 ? 10.273 -1.639 -18.938 1 90.88 168 ARG A N 1
ATOM 1254 C CA . ARG A 1 168 ? 10.312 -0.372 -18.219 1 90.88 168 ARG A CA 1
ATOM 1255 C C . ARG A 1 168 ? 11.758 0.078 -17.984 1 90.88 168 ARG A C 1
ATOM 1257 O O . ARG A 1 168 ? 12.453 -0.462 -17.125 1 90.88 168 ARG A O 1
ATOM 1264 N N . SER A 1 169 ? 12.18 1.134 -18.547 1 85.88 169 SER A N 1
ATOM 1265 C CA . SER A 1 169 ? 13.562 1.601 -18.516 1 85.88 169 SER A CA 1
ATOM 1266 C C . SER A 1 169 ? 13.914 2.203 -17.156 1 85.88 169 SER A C 1
ATOM 1268 O O . SER A 1 169 ? 15.078 2.195 -16.75 1 85.88 169 SER A O 1
ATOM 1270 N N . ASP A 1 170 ? 12.906 2.705 -16.453 1 87.94 170 ASP A N 1
ATOM 1271 C CA . ASP A 1 170 ? 13.164 3.363 -15.18 1 87.94 170 ASP A CA 1
ATOM 1272 C C . ASP A 1 170 ? 13.422 2.34 -14.078 1 87.94 170 ASP A C 1
ATOM 1274 O O . ASP A 1 170 ? 13.891 2.693 -12.992 1 87.94 170 ASP A O 1
ATOM 1278 N N . LEU A 1 171 ? 13.234 1.075 -14.219 1 90.38 171 LEU A N 1
ATOM 1279 C CA . LEU A 1 171 ? 13.328 0.067 -13.172 1 90.38 171 LEU A CA 1
ATOM 1280 C C . LEU A 1 171 ? 14.664 -0.663 -13.234 1 90.38 171 LEU A C 1
ATOM 1282 O O . LEU A 1 171 ? 15.055 -1.335 -12.281 1 90.38 171 LEU A O 1
ATOM 1286 N N . GLU A 1 172 ? 15.445 -0.545 -14.227 1 91.81 172 GLU A N 1
ATOM 1287 C CA . GLU A 1 172 ? 16.75 -1.199 -14.328 1 91.81 172 GLU A CA 1
ATOM 1288 C C . GLU A 1 172 ? 16.672 -2.652 -13.867 1 91.81 172 GLU A C 1
ATOM 1290 O O . GLU A 1 172 ? 17.219 -3.012 -12.828 1 91.81 172 GLU A O 1
ATOM 1295 N N . VAL A 1 173 ? 16.062 -3.461 -14.609 1 95.44 173 VAL A N 1
ATOM 1296 C CA . VAL A 1 173 ? 15.898 -4.875 -14.281 1 95.44 173 VAL A CA 1
ATOM 1297 C C . VAL A 1 173 ? 17.031 -5.68 -14.922 1 95.44 173 VAL A C 1
ATOM 1299 O O . VAL A 1 173 ? 17.266 -5.59 -16.125 1 95.44 173 VAL A O 1
ATOM 1302 N N . LYS A 1 174 ? 17.734 -6.453 -14.133 1 95.69 174 LYS A N 1
ATOM 1303 C CA . LYS A 1 174 ? 18.828 -7.305 -14.602 1 95.69 174 LYS A CA 1
ATOM 1304 C C . LYS A 1 174 ? 18.531 -8.773 -14.32 1 95.69 174 LYS A C 1
ATOM 1306 O O . LYS A 1 174 ? 17.922 -9.109 -13.305 1 95.69 174 LYS A O 1
ATOM 1311 N N . ILE A 1 175 ? 19.031 -9.578 -15.203 1 96.56 175 ILE A N 1
ATOM 1312 C CA . ILE A 1 175 ? 18.953 -11.023 -15.008 1 96.56 175 ILE A CA 1
ATOM 1313 C C . ILE A 1 175 ? 20.281 -11.555 -14.484 1 96.56 175 ILE A C 1
ATOM 1315 O 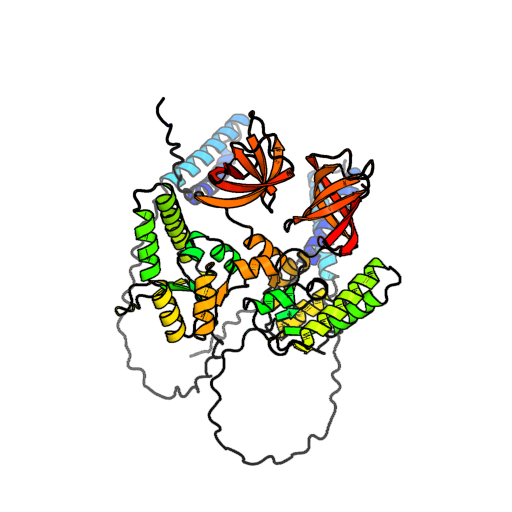O . ILE A 1 175 ? 21.344 -11.25 -15.039 1 96.56 175 ILE A O 1
ATOM 1319 N N . SER A 1 176 ? 20.188 -12.234 -13.367 1 97.25 176 SER A N 1
ATOM 1320 C CA . SER A 1 176 ? 21.391 -12.867 -12.836 1 97.25 176 SER A CA 1
ATOM 1321 C C . SER A 1 176 ? 21.484 -14.336 -13.242 1 97.25 176 SER A C 1
ATOM 1323 O O . SER A 1 176 ? 20.516 -15.086 -13.062 1 97.25 176 SER A O 1
ATOM 1325 N N . TYR A 1 177 ? 22.703 -14.727 -13.688 1 96.62 177 TYR A N 1
ATOM 1326 C CA . TYR A 1 177 ? 22.891 -16.109 -14.109 1 96.62 177 TYR A CA 1
ATOM 1327 C C . TYR A 1 177 ? 23.688 -16.891 -13.062 1 96.62 177 TYR A C 1
ATOM 1329 O O . TYR A 1 177 ? 24.031 -18.062 -13.281 1 96.62 177 TYR A O 1
ATOM 1337 N N . LYS A 1 178 ? 23.828 -16.172 -11.977 1 94.94 178 LYS A N 1
ATOM 1338 C CA . LYS A 1 178 ? 24.453 -16.891 -10.875 1 94.94 178 LYS A CA 1
ATOM 1339 C C . LYS A 1 178 ? 23.547 -18.016 -10.383 1 94.94 178 LYS A C 1
ATOM 1341 O O . LYS A 1 178 ? 22.328 -17.844 -10.25 1 94.94 178 LYS A O 1
ATOM 1346 N N . ASP A 1 179 ? 24.203 -19.203 -10.164 1 94 179 ASP A N 1
ATOM 1347 C CA . ASP A 1 179 ? 23.453 -20.359 -9.695 1 94 179 ASP A CA 1
ATOM 1348 C C . ASP A 1 179 ? 24.219 -21.094 -8.586 1 94 179 ASP A C 1
ATOM 1350 O O . ASP A 1 179 ? 25.391 -20.828 -8.344 1 94 179 ASP A O 1
ATOM 1354 N N . TYR A 1 180 ? 23.438 -21.859 -7.855 1 93.69 180 TYR A N 1
ATOM 1355 C CA . TYR A 1 180 ? 23.969 -22.641 -6.742 1 93.69 180 TYR A CA 1
ATOM 1356 C C . TYR A 1 180 ? 23.656 -24.109 -6.906 1 93.69 180 TYR A C 1
ATOM 1358 O O . TYR A 1 180 ? 22.531 -24.547 -6.648 1 93.69 180 TYR A O 1
ATOM 1366 N N . THR A 1 181 ? 24.594 -24.891 -7.297 1 88.31 181 THR A N 1
ATOM 1367 C CA . THR A 1 181 ? 24.406 -26.281 -7.707 1 88.31 181 THR A CA 1
ATOM 1368 C C . THR A 1 181 ? 24.281 -27.188 -6.484 1 88.31 181 THR A C 1
ATOM 1370 O O . THR A 1 181 ? 23.812 -28.312 -6.598 1 88.31 181 THR A O 1
ATOM 1373 N N . GLU A 1 182 ? 24.641 -26.719 -5.332 1 88.56 182 GLU A N 1
ATOM 1374 C CA . GLU A 1 182 ? 24.609 -27.547 -4.121 1 88.56 182 GLU A CA 1
ATOM 1375 C C . GLU A 1 182 ? 23.188 -27.719 -3.602 1 88.56 182 GLU A C 1
ATOM 1377 O O . GLU A 1 182 ? 22.938 -28.594 -2.779 1 88.56 182 GLU A O 1
ATOM 1382 N N . THR A 1 183 ? 22.297 -26.875 -4.043 1 83.81 183 THR A N 1
ATOM 1383 C CA . THR A 1 183 ? 20.906 -26.984 -3.617 1 83.81 183 THR A CA 1
ATOM 1384 C C . THR A 1 183 ? 19.969 -26.906 -4.816 1 83.81 183 THR A C 1
ATOM 1386 O O . THR A 1 183 ? 20.266 -26.234 -5.805 1 83.81 183 THR A O 1
ATOM 1389 N N . ARG A 1 184 ? 18.938 -27.609 -4.648 1 80.88 184 ARG A N 1
ATOM 1390 C CA . ARG A 1 184 ? 17.938 -27.578 -5.715 1 80.88 184 ARG A CA 1
ATOM 1391 C C . ARG A 1 184 ? 16.75 -26.703 -5.328 1 80.88 184 ARG A C 1
ATOM 1393 O O . ARG A 1 184 ? 15.961 -26.297 -6.191 1 80.88 184 ARG A O 1
ATOM 1400 N N . GLU A 1 185 ? 16.719 -26.344 -4.102 1 91 185 GLU A N 1
ATOM 1401 C CA . GLU A 1 185 ? 15.555 -25.594 -3.623 1 91 185 GLU A CA 1
ATOM 1402 C C . GLU A 1 185 ? 15.688 -24.109 -3.951 1 91 185 GLU A C 1
ATOM 1404 O O . GLU A 1 185 ? 16.656 -23.469 -3.545 1 91 185 GLU A O 1
ATOM 1409 N N . VAL A 1 186 ? 14.766 -23.594 -4.648 1 94.44 186 VAL A N 1
ATOM 1410 C CA . VAL A 1 186 ? 14.766 -22.219 -5.133 1 94.44 186 VAL A CA 1
ATOM 1411 C C . VAL A 1 186 ? 14.883 -21.25 -3.953 1 94.44 186 VAL A C 1
ATOM 1413 O O . VAL A 1 186 ? 15.617 -20.266 -4.02 1 94.44 186 VAL A O 1
ATOM 1416 N N . ASP A 1 187 ? 14.227 -21.578 -2.803 1 96.25 187 ASP A N 1
ATOM 1417 C CA . ASP A 1 187 ? 14.25 -20.719 -1.622 1 96.25 187 ASP A CA 1
ATOM 1418 C C . ASP A 1 187 ? 15.672 -20.562 -1.087 1 96.25 187 ASP A C 1
ATOM 1420 O O . ASP A 1 187 ? 16.094 -19.453 -0.757 1 96.25 187 ASP A O 1
ATOM 1424 N N . GLN A 1 188 ? 16.359 -21.625 -1.081 1 96.25 188 GLN A N 1
ATOM 1425 C CA . GLN A 1 188 ? 17.734 -21.594 -0.589 1 96.25 188 GLN A CA 1
ATOM 1426 C C . GLN A 1 188 ? 18.641 -20.812 -1.544 1 96.25 188 GLN A C 1
ATOM 1428 O O . GLN A 1 188 ? 19.531 -20.094 -1.106 1 96.25 188 GLN A O 1
ATOM 1433 N N . LYS A 1 189 ? 18.406 -20.984 -2.816 1 97.81 189 LYS A N 1
ATOM 1434 C CA . LYS A 1 189 ? 19.188 -20.25 -3.807 1 97.81 189 LYS A CA 1
ATOM 1435 C C . LYS A 1 189 ? 18.969 -18.734 -3.668 1 97.81 189 LYS A C 1
ATOM 1437 O O . LYS A 1 189 ? 19.906 -17.953 -3.789 1 97.81 189 LYS A O 1
ATOM 1442 N N . LEU A 1 190 ? 17.766 -18.375 -3.385 1 98.31 190 LEU A N 1
ATOM 1443 C CA . LEU A 1 190 ? 17.406 -16.969 -3.207 1 98.31 190 LEU A CA 1
ATOM 1444 C C . LEU A 1 190 ? 18.141 -16.375 -2.004 1 98.31 190 LEU A C 1
ATOM 1446 O O . LEU A 1 190 ? 18.688 -15.281 -2.088 1 98.31 190 LEU A O 1
ATOM 1450 N N . ILE A 1 191 ? 18.156 -17.094 -0.927 1 97.94 191 ILE A N 1
ATOM 1451 C CA . ILE A 1 191 ? 18.781 -16.641 0.302 1 97.94 191 ILE A CA 1
ATOM 1452 C C . ILE A 1 191 ? 20.297 -16.516 0.085 1 97.94 191 ILE A C 1
ATOM 1454 O O . ILE A 1 191 ? 20.906 -15.516 0.481 1 97.94 191 ILE A O 1
ATOM 1458 N N . ARG A 1 192 ? 20.859 -17.469 -0.588 1 97.38 192 ARG A N 1
ATOM 1459 C CA . ARG A 1 192 ? 22.297 -17.422 -0.868 1 97.38 192 ARG A CA 1
ATOM 1460 C C . ARG A 1 192 ? 22.641 -16.25 -1.771 1 97.38 192 ARG A C 1
ATOM 1462 O O . ARG A 1 192 ? 23.641 -15.547 -1.532 1 97.38 192 ARG A O 1
ATOM 1469 N N . LEU A 1 193 ? 21.844 -16.078 -2.787 1 97.88 193 LEU A N 1
ATOM 1470 C CA . LEU A 1 193 ? 22.062 -14.961 -3.699 1 97.88 193 LEU A CA 1
ATOM 1471 C C . LEU A 1 193 ? 22 -13.625 -2.955 1 97.88 193 LEU A C 1
ATOM 1473 O O . LEU A 1 193 ? 22.812 -12.734 -3.197 1 97.88 193 LEU A O 1
ATOM 1477 N N . ALA A 1 194 ? 21.016 -13.469 -2.08 1 98.19 194 ALA A N 1
ATOM 1478 C CA . ALA A 1 194 ? 20.875 -12.258 -1.279 1 98.19 194 ALA A CA 1
ATOM 1479 C C . ALA A 1 194 ? 22.109 -12.031 -0.413 1 98.19 194 ALA A C 1
ATOM 1481 O O . ALA A 1 194 ? 22.609 -10.906 -0.313 1 98.19 194 ALA A O 1
ATOM 1482 N N . LYS A 1 195 ? 22.656 -13.055 0.173 1 97.31 195 LYS A N 1
ATOM 1483 C CA . LYS A 1 195 ? 23.859 -12.953 0.991 1 97.31 195 LYS A CA 1
ATOM 1484 C C . LYS A 1 195 ? 25.062 -12.539 0.147 1 97.31 195 LYS A C 1
ATOM 1486 O O . LYS A 1 195 ? 25.828 -11.664 0.539 1 97.31 195 LYS A O 1
ATOM 1491 N N . ASP A 1 196 ? 25.141 -13.125 -1.009 1 96.5 196 ASP A N 1
ATOM 1492 C CA . ASP A 1 196 ? 26.266 -12.867 -1.894 1 96.5 196 ASP A CA 1
ATOM 1493 C C . ASP A 1 196 ? 26.266 -11.43 -2.402 1 96.5 196 ASP A C 1
ATOM 1495 O O . ASP A 1 196 ? 27.312 -10.812 -2.568 1 96.5 196 ASP A O 1
ATOM 1499 N N . THR A 1 197 ? 25.094 -10.844 -2.611 1 96.06 197 THR A N 1
ATOM 1500 C CA . THR A 1 197 ? 24.984 -9.539 -3.248 1 96.06 197 THR A CA 1
ATOM 1501 C C . THR A 1 197 ? 24.766 -8.445 -2.203 1 96.06 197 THR A C 1
ATOM 1503 O O . THR A 1 197 ? 24.938 -7.262 -2.494 1 96.06 197 THR A O 1
ATOM 1506 N N . GLY A 1 198 ? 24.344 -8.859 -1.032 1 96.06 198 GLY A N 1
ATOM 1507 C CA . GLY A 1 198 ? 23.922 -7.879 -0.041 1 96.06 198 GLY A CA 1
ATOM 1508 C C . GLY A 1 198 ? 22.594 -7.234 -0.364 1 96.06 198 GLY A C 1
ATOM 1509 O O . GLY A 1 198 ? 22.281 -6.152 0.139 1 96.06 198 GLY A O 1
ATOM 1510 N N . GLY A 1 199 ? 21.828 -7.906 -1.231 1 96.88 199 GLY A N 1
ATOM 1511 C CA . GLY A 1 199 ? 20.562 -7.344 -1.685 1 96.88 199 GLY A CA 1
ATOM 1512 C C . GLY A 1 199 ? 19.391 -7.707 -0.792 1 96.88 199 GLY A C 1
ATOM 1513 O O . GLY A 1 199 ? 19.547 -8.484 0.155 1 96.88 199 GLY A O 1
ATOM 1514 N N . TYR A 1 200 ? 18.266 -7.082 -1.061 1 97.88 200 TYR A N 1
ATOM 1515 C CA . TYR A 1 200 ? 17.016 -7.355 -0.368 1 97.88 200 TYR A CA 1
ATOM 1516 C C . TYR A 1 200 ? 16.172 -8.375 -1.135 1 97.88 200 TYR A C 1
ATOM 1518 O O . TYR A 1 200 ? 16.047 -8.289 -2.357 1 97.88 200 TYR A O 1
ATOM 1526 N N . LEU A 1 201 ? 15.688 -9.328 -0.358 1 98.44 201 LEU A N 1
ATOM 1527 C CA . LEU A 1 201 ? 14.766 -10.281 -0.962 1 98.44 201 LEU A CA 1
ATOM 1528 C C . LEU A 1 201 ? 13.344 -9.742 -0.965 1 98.44 201 LEU A C 1
ATOM 1530 O O . LEU A 1 201 ? 12.836 -9.297 0.071 1 98.44 201 LEU A O 1
ATOM 1534 N N . VAL A 1 202 ? 12.68 -9.711 -2.123 1 98.38 202 VAL A N 1
ATOM 1535 C CA . VAL A 1 202 ? 11.297 -9.281 -2.244 1 98.38 202 VAL A CA 1
ATOM 1536 C C . VAL A 1 202 ? 10.398 -10.492 -2.486 1 98.38 202 VAL A C 1
ATOM 1538 O O . VAL A 1 202 ? 10.57 -11.211 -3.475 1 98.38 202 VAL A O 1
ATOM 1541 N N . THR A 1 203 ? 9.414 -10.727 -1.612 1 97.81 203 THR A N 1
ATOM 1542 C CA . THR A 1 203 ? 8.609 -11.945 -1.693 1 97.81 203 THR A CA 1
ATOM 1543 C C . THR A 1 203 ? 7.242 -11.727 -1.059 1 97.81 203 THR A C 1
ATOM 1545 O O . THR A 1 203 ? 7.035 -10.75 -0.334 1 97.81 203 THR A O 1
ATOM 1548 N N . ASN A 1 204 ? 6.371 -12.562 -1.448 1 95 204 ASN A N 1
ATOM 1549 C CA . ASN A 1 204 ? 5.086 -12.648 -0.767 1 95 204 ASN A CA 1
ATOM 1550 C C . ASN A 1 204 ? 5.027 -13.836 0.182 1 95 204 ASN A C 1
ATOM 1552 O O . ASN A 1 204 ? 4.039 -14.031 0.891 1 95 204 ASN A O 1
ATOM 1556 N N . ASP A 1 205 ? 6.094 -14.562 0.24 1 93.56 205 ASP A N 1
ATOM 1557 C CA . ASP A 1 205 ? 6.094 -15.82 0.975 1 93.56 205 ASP A CA 1
ATOM 1558 C C . ASP A 1 205 ? 6.48 -15.609 2.436 1 93.56 205 ASP A C 1
ATOM 1560 O O . ASP A 1 205 ? 7.617 -15.242 2.736 1 93.56 205 ASP A O 1
ATOM 1564 N N . PHE A 1 206 ? 5.57 -16.031 3.273 1 92 206 PHE A N 1
ATOM 1565 C CA . PHE A 1 206 ? 5.77 -15.812 4.703 1 92 206 PHE A CA 1
ATOM 1566 C C . PHE A 1 206 ? 6.844 -16.75 5.246 1 92 206 PHE A C 1
ATOM 1568 O O . PHE A 1 206 ? 7.645 -16.359 6.094 1 92 206 PHE A O 1
ATOM 1575 N N . ASN A 1 207 ? 6.836 -17.938 4.734 1 94.94 207 ASN A N 1
ATOM 1576 C CA . ASN A 1 207 ? 7.836 -18.891 5.207 1 94.94 207 ASN A CA 1
ATOM 1577 C C . ASN A 1 207 ? 9.242 -18.484 4.781 1 94.94 207 ASN A C 1
ATOM 1579 O O . ASN A 1 207 ? 10.18 -18.547 5.582 1 94.94 207 ASN A O 1
ATOM 1583 N N . LEU A 1 208 ? 9.359 -18.109 3.531 1 96.06 208 LEU A N 1
ATOM 1584 C CA . LEU A 1 208 ? 10.656 -17.625 3.061 1 96.06 208 LEU A CA 1
ATOM 1585 C C . LEU A 1 208 ? 11.102 -16.406 3.867 1 96.06 208 LEU A C 1
ATOM 1587 O O . LEU A 1 208 ? 12.281 -16.266 4.199 1 96.06 208 LEU A O 1
ATOM 1591 N N . ASN A 1 209 ? 10.125 -15.523 4.195 1 96.12 209 ASN A N 1
ATOM 1592 C CA . ASN A 1 209 ? 10.406 -14.359 5.023 1 96.12 209 ASN A CA 1
ATOM 1593 C C . ASN A 1 209 ? 11.078 -14.75 6.336 1 96.12 209 ASN A C 1
ATOM 1595 O O . ASN A 1 209 ? 12.141 -14.227 6.672 1 96.12 209 ASN A O 1
ATOM 1599 N N . LYS A 1 210 ? 10.562 -15.672 7.016 1 96.06 210 LYS A N 1
ATOM 1600 C CA . LYS A 1 210 ? 11.031 -16.109 8.328 1 96.06 210 LYS A CA 1
ATOM 1601 C C . LYS A 1 210 ? 12.43 -16.703 8.234 1 96.06 210 LYS A C 1
ATOM 1603 O O . LYS A 1 210 ? 13.328 -16.328 8.992 1 96.06 210 LYS A O 1
ATOM 1608 N N . VAL A 1 211 ? 12.594 -17.578 7.312 1 96.81 211 VAL A N 1
ATOM 1609 C CA . VAL A 1 211 ? 13.867 -18.281 7.16 1 96.81 211 VAL A CA 1
ATOM 1610 C C . VAL A 1 211 ? 14.953 -17.281 6.762 1 96.81 211 VAL A C 1
ATOM 1612 O O . VAL A 1 211 ? 16.062 -17.328 7.301 1 96.81 211 VAL A O 1
ATOM 1615 N N . ALA A 1 212 ? 14.664 -16.422 5.797 1 97.88 212 ALA A N 1
ATOM 1616 C CA . ALA A 1 212 ? 15.633 -15.438 5.312 1 97.88 212 ALA A CA 1
ATOM 1617 C C . ALA A 1 212 ? 16.078 -14.508 6.438 1 97.88 212 ALA A C 1
ATOM 1619 O O . ALA A 1 212 ? 17.266 -14.25 6.605 1 97.88 212 ALA A O 1
ATOM 1620 N N . GLU A 1 213 ? 15.156 -13.984 7.195 1 96.25 213 GLU A N 1
ATOM 1621 C CA . GLU A 1 213 ? 15.484 -13.078 8.289 1 96.25 213 GLU A CA 1
ATOM 1622 C C . GLU A 1 213 ? 16.375 -13.766 9.328 1 96.25 213 GLU A C 1
ATOM 1624 O O . GLU A 1 213 ? 17.297 -13.148 9.859 1 96.25 213 GLU A O 1
ATOM 1629 N N . LEU A 1 214 ? 16.094 -15.016 9.664 1 96.5 214 LEU A N 1
ATOM 1630 C CA . LEU A 1 214 ? 16.906 -15.789 10.594 1 96.5 214 LEU A CA 1
ATOM 1631 C C . LEU A 1 214 ? 18.344 -15.898 10.102 1 96.5 214 LEU A C 1
ATOM 1633 O O . LEU A 1 214 ? 19.281 -16 10.906 1 96.5 214 LEU A O 1
ATOM 1637 N N . GLN A 1 215 ? 18.547 -15.789 8.836 1 97.25 215 GLN A N 1
ATOM 1638 C CA . GLN A 1 215 ? 19.875 -15.938 8.25 1 97.25 215 GLN A CA 1
ATOM 1639 C C . GLN A 1 215 ? 20.516 -14.586 7.961 1 97.25 215 GLN A C 1
ATOM 1641 O O . GLN A 1 215 ? 21.516 -14.5 7.258 1 97.25 215 GLN A O 1
ATOM 1646 N N . GLY A 1 216 ? 19.844 -13.523 8.344 1 96.69 216 GLY A N 1
ATOM 1647 C CA . GLY A 1 216 ? 20.438 -12.195 8.266 1 96.69 216 GLY A CA 1
ATOM 1648 C C . GLY A 1 216 ? 20.188 -11.5 6.945 1 96.69 216 GLY A C 1
ATOM 1649 O O . GLY A 1 216 ? 20.922 -10.594 6.559 1 96.69 216 GLY A O 1
ATOM 1650 N N . VAL A 1 217 ? 19.234 -11.984 6.215 1 97.62 217 VAL A N 1
ATOM 1651 C CA . VAL A 1 217 ? 18.875 -11.383 4.93 1 97.62 217 VAL A CA 1
ATOM 1652 C C . VAL A 1 217 ? 17.688 -10.445 5.109 1 97.62 217 VAL A C 1
ATOM 1654 O O . VAL A 1 217 ? 16.688 -10.805 5.75 1 97.62 217 VAL A O 1
ATOM 1657 N N . ARG A 1 218 ? 17.781 -9.258 4.586 1 96.69 218 ARG A N 1
ATOM 1658 C CA . ARG A 1 218 ? 16.656 -8.328 4.633 1 96.69 218 ARG A CA 1
ATOM 1659 C C . ARG A 1 218 ? 15.578 -8.719 3.621 1 96.69 218 ARG A C 1
ATOM 1661 O O . ARG A 1 218 ? 15.891 -9.023 2.467 1 96.69 218 ARG A O 1
ATOM 1668 N N . VAL A 1 219 ? 14.359 -8.68 4.141 1 98.12 219 VAL A N 1
ATOM 1669 C CA . VAL A 1 219 ? 13.25 -9.094 3.289 1 98.12 219 VAL A CA 1
ATOM 1670 C C . VAL A 1 219 ? 12.227 -7.969 3.186 1 98.12 219 VAL A C 1
ATOM 1672 O O . VAL A 1 219 ? 11.906 -7.316 4.184 1 98.12 219 VAL A O 1
ATOM 1675 N N . LEU A 1 220 ? 11.797 -7.695 2.021 1 97.81 220 LEU A N 1
ATOM 1676 C CA . LEU A 1 220 ? 10.664 -6.824 1.735 1 97.81 220 LEU A CA 1
ATOM 1677 C C . LEU A 1 220 ? 9.438 -7.645 1.334 1 97.81 220 LEU A C 1
ATOM 1679 O O . LEU A 1 220 ? 9.406 -8.219 0.245 1 97.81 220 LEU A O 1
ATOM 1683 N N . ASN A 1 221 ? 8.523 -7.688 2.195 1 97.56 221 ASN A N 1
ATOM 1684 C CA . ASN A 1 221 ? 7.32 -8.484 1.997 1 97.56 221 ASN A CA 1
ATOM 1685 C C . ASN A 1 221 ? 6.121 -7.613 1.643 1 97.56 221 ASN A C 1
ATOM 1687 O O . ASN A 1 221 ? 5.723 -6.75 2.428 1 97.56 221 ASN A O 1
ATOM 1691 N N . MET A 1 222 ? 5.535 -7.875 0.55 1 94.81 222 MET A N 1
ATOM 1692 C CA . MET A 1 222 ? 4.453 -7.039 0.041 1 94.81 222 MET A CA 1
ATOM 1693 C C . MET A 1 222 ? 3.211 -7.16 0.921 1 94.81 222 MET A C 1
ATOM 1695 O O . MET A 1 222 ? 2.48 -6.184 1.106 1 94.81 222 MET A O 1
ATOM 1699 N N . ASN A 1 223 ? 3.027 -8.32 1.414 1 91.88 223 ASN A N 1
ATOM 1700 C CA . ASN A 1 223 ? 1.889 -8.508 2.307 1 91.88 223 ASN A CA 1
ATOM 1701 C C . ASN A 1 223 ? 2.041 -7.691 3.588 1 91.88 223 ASN A C 1
ATOM 1703 O O . ASN A 1 223 ? 1.068 -7.125 4.086 1 91.88 223 ASN A O 1
ATOM 1707 N N . ASN A 1 224 ? 3.254 -7.707 4.078 1 94.62 224 ASN A N 1
ATOM 1708 C CA . ASN A 1 224 ? 3.514 -6.875 5.25 1 94.62 224 ASN A CA 1
ATOM 1709 C C . ASN A 1 224 ? 3.275 -5.398 4.949 1 94.62 224 ASN A C 1
ATOM 1711 O O . ASN A 1 224 ? 2.713 -4.676 5.777 1 94.62 224 ASN A O 1
ATOM 1715 N N . LEU A 1 225 ? 3.652 -5.035 3.801 1 96.44 225 LEU A N 1
ATOM 1716 C CA . LEU A 1 225 ? 3.436 -3.654 3.385 1 96.44 225 LEU A CA 1
ATOM 1717 C C . LEU A 1 225 ? 1.947 -3.348 3.271 1 96.44 225 LEU A C 1
ATOM 1719 O O . LEU A 1 225 ? 1.484 -2.311 3.754 1 96.44 225 LEU A O 1
ATOM 1723 N N . ALA A 1 226 ? 1.253 -4.188 2.627 1 92.88 226 ALA A N 1
ATOM 1724 C CA . ALA A 1 226 ? -0.191 -4.02 2.486 1 92.88 226 ALA A CA 1
ATOM 1725 C C . ALA A 1 226 ? -0.865 -3.893 3.85 1 92.88 226 ALA A C 1
ATOM 1727 O O . ALA A 1 226 ? -1.748 -3.053 4.035 1 92.88 226 ALA A O 1
ATOM 1728 N N . ASN A 1 227 ? -0.438 -4.691 4.758 1 91.62 227 ASN A N 1
ATOM 1729 C CA . ASN A 1 227 ? -0.996 -4.641 6.105 1 91.62 227 ASN A CA 1
ATOM 1730 C C . ASN A 1 227 ? -0.712 -3.301 6.781 1 91.62 227 ASN A C 1
ATOM 1732 O O . ASN A 1 227 ? -1.577 -2.748 7.461 1 91.62 227 ASN A O 1
ATOM 1736 N N . ALA A 1 228 ? 0.461 -2.84 6.582 1 94.56 228 ALA A N 1
ATOM 1737 C CA . ALA A 1 228 ? 0.873 -1.571 7.18 1 94.56 228 ALA A CA 1
ATOM 1738 C C . ALA A 1 228 ? 0.089 -0.405 6.582 1 94.56 228 ALA A C 1
ATOM 1740 O O . ALA A 1 228 ? -0.022 0.657 7.199 1 94.56 228 ALA A O 1
ATOM 1741 N N . LEU A 1 229 ? -0.478 -0.589 5.426 1 93.62 229 LEU A N 1
ATOM 1742 C CA . LEU A 1 229 ? -1.137 0.492 4.703 1 93.62 229 LEU A CA 1
ATOM 1743 C C . LEU A 1 229 ? -2.646 0.448 4.914 1 93.62 229 LEU A C 1
ATOM 1745 O O . LEU A 1 229 ? -3.385 1.235 4.316 1 93.62 229 LEU A O 1
ATOM 1749 N N . LYS A 1 230 ? -3.078 -0.447 5.691 1 87.06 230 LYS A N 1
ATOM 1750 C CA . LYS A 1 230 ? -4.508 -0.46 5.996 1 87.06 230 LYS A CA 1
ATOM 1751 C C . LYS A 1 230 ? -4.977 0.907 6.484 1 87.06 230 LYS A C 1
ATOM 1753 O O . LYS A 1 230 ? -4.285 1.566 7.262 1 87.06 230 LYS A O 1
ATOM 1758 N N . PRO A 1 231 ? -6.055 1.341 5.965 1 82.44 231 PRO A N 1
ATOM 1759 C CA . PRO A 1 231 ? -6.5 2.703 6.266 1 82.44 231 PRO A CA 1
ATOM 1760 C C . PRO A 1 231 ? -6.805 2.912 7.75 1 82.44 231 PRO A C 1
ATOM 1762 O O . PRO A 1 231 ? -7.309 2.002 8.414 1 82.44 231 PRO A O 1
ATOM 1765 N N . VAL A 1 232 ? -6.422 4.031 8.164 1 87.19 232 VAL A N 1
ATOM 1766 C CA . VAL A 1 232 ? -6.805 4.512 9.484 1 87.19 232 VAL A CA 1
ATOM 1767 C C . VAL A 1 232 ? -7.934 5.531 9.359 1 87.19 232 VAL A C 1
ATOM 1769 O O . VAL A 1 232 ? -7.887 6.414 8.5 1 87.19 232 VAL A O 1
ATOM 1772 N N . VAL A 1 233 ? -9.023 5.312 10.102 1 90.44 233 VAL A N 1
ATOM 1773 C CA . VAL A 1 233 ? -10.156 6.23 10.047 1 90.44 233 VAL A CA 1
ATOM 1774 C C . VAL A 1 233 ? -10.164 7.117 11.289 1 90.44 233 VAL A C 1
ATOM 1776 O O . VAL A 1 233 ? -10.148 6.617 12.414 1 90.44 233 VAL A O 1
ATOM 1779 N N . LEU A 1 234 ? -10.117 8.422 10.93 1 91.19 234 LEU A N 1
ATOM 1780 C CA . LEU A 1 234 ? -10.094 9.391 12.023 1 91.19 234 LEU A CA 1
ATOM 1781 C C . LEU A 1 234 ? -11.391 10.188 12.062 1 91.19 234 LEU A C 1
ATOM 1783 O O . LEU A 1 234 ? -12.031 10.406 11.023 1 91.19 234 LEU A O 1
ATOM 1787 N N . PRO A 1 235 ? -11.797 10.578 13.273 1 92.12 235 PRO A N 1
ATOM 1788 C CA . PRO A 1 235 ? -12.977 11.445 13.352 1 92.12 235 PRO A CA 1
ATOM 1789 C C . PRO A 1 235 ? -12.867 12.672 12.461 1 92.12 235 PRO A C 1
ATOM 1791 O O . PRO A 1 235 ? -11.789 13.266 12.344 1 92.12 235 PRO A O 1
ATOM 1794 N N . GLY A 1 236 ? -13.984 12.977 11.82 1 91.06 236 GLY A N 1
ATOM 1795 C CA . GLY A 1 236 ? -14.023 14.141 10.961 1 91.06 236 GLY A CA 1
ATOM 1796 C C . GLY A 1 236 ? -13.773 13.812 9.5 1 91.06 236 GLY A C 1
ATOM 1797 O O . GLY A 1 236 ? -14.047 14.633 8.617 1 91.06 236 GLY A O 1
ATOM 1798 N N . GLU A 1 237 ? -13.32 12.688 9.266 1 91.75 237 GLU A N 1
ATOM 1799 C CA . GLU A 1 237 ? -13.023 12.281 7.891 1 91.75 237 GLU A CA 1
ATOM 1800 C C . GLU A 1 237 ? -14.297 11.898 7.141 1 91.75 237 GLU A C 1
ATOM 1802 O O . GLU A 1 237 ? -15.219 11.328 7.727 1 91.75 237 GLU A O 1
ATOM 1807 N N . GLU A 1 238 ? -14.242 12.219 5.902 1 92.94 238 GLU A N 1
ATOM 1808 C CA . GLU A 1 238 ? -15.32 11.805 5.012 1 92.94 238 GLU A CA 1
ATOM 1809 C C . GLU A 1 238 ? -14.914 10.594 4.184 1 92.94 238 GLU A C 1
ATOM 1811 O O . GLU A 1 238 ? -13.852 10.594 3.553 1 92.94 238 GLU A O 1
ATOM 1816 N N . ILE A 1 239 ? -15.766 9.594 4.219 1 92.5 239 ILE A N 1
ATOM 1817 C CA . ILE A 1 239 ? -15.469 8.375 3.477 1 92.5 239 ILE A CA 1
ATOM 1818 C C . ILE A 1 239 ? -16.719 7.898 2.744 1 92.5 239 ILE A C 1
ATOM 1820 O O . ILE A 1 239 ? -17.844 8.234 3.133 1 92.5 239 ILE A O 1
ATOM 1824 N N . GLU A 1 240 ? -16.531 7.277 1.684 1 92.38 240 GLU A N 1
ATOM 1825 C CA . GLU A 1 240 ? -17.625 6.68 0.935 1 92.38 240 GLU A CA 1
ATOM 1826 C C . GLU A 1 240 ? -17.656 5.164 1.104 1 92.38 240 GLU A C 1
ATOM 1828 O O . GLU A 1 240 ? -16.641 4.492 0.882 1 92.38 240 GLU A O 1
ATOM 1833 N N . LEU A 1 241 ? -18.781 4.598 1.543 1 90.12 241 LEU A N 1
ATOM 1834 C CA . LEU A 1 241 ? -18.922 3.162 1.753 1 90.12 241 LEU A CA 1
ATOM 1835 C C . LEU A 1 241 ? -20.297 2.68 1.292 1 90.12 241 LEU A C 1
ATOM 1837 O O . LEU A 1 241 ? -21.234 3.461 1.234 1 90.12 241 LEU A O 1
ATOM 1841 N N . GLN A 1 242 ? -20.328 1.483 0.987 1 85.38 242 GLN A N 1
ATOM 1842 C CA . GLN A 1 242 ? -21.609 0.85 0.677 1 85.38 242 GLN A CA 1
ATOM 1843 C C . GLN A 1 242 ? -22.281 0.322 1.941 1 85.38 242 GLN A C 1
ATOM 1845 O O . GLN A 1 242 ? -21.656 -0.387 2.734 1 85.38 242 GLN A O 1
ATOM 1850 N N . VAL A 1 243 ? -23.562 0.624 1.999 1 89.31 243 VAL A N 1
ATOM 1851 C CA . VAL A 1 243 ? -24.312 0.097 3.129 1 89.31 243 VAL A CA 1
ATOM 1852 C C . VAL A 1 243 ? -24.672 -1.366 2.877 1 89.31 243 VAL A C 1
ATOM 1854 O O . VAL A 1 243 ? -25.266 -1.699 1.852 1 89.31 243 VAL A O 1
ATOM 1857 N N . VAL A 1 244 ? -24.344 -2.174 3.793 1 83.06 244 VAL A N 1
ATOM 1858 C CA . VAL A 1 244 ? -24.453 -3.607 3.539 1 83.06 244 VAL A CA 1
ATOM 1859 C C . VAL A 1 244 ? -25.688 -4.168 4.234 1 83.06 244 VAL A C 1
ATOM 1861 O O . VAL A 1 244 ? -26.344 -5.062 3.705 1 83.06 244 VAL A O 1
ATOM 1864 N N . LYS A 1 245 ? -26 -3.727 5.387 1 83.81 245 LYS A N 1
ATOM 1865 C CA . LYS A 1 245 ? -27.156 -4.25 6.121 1 83.81 245 LYS A CA 1
ATOM 1866 C C . LYS A 1 245 ? -27.672 -3.234 7.137 1 83.81 245 LYS A C 1
ATOM 1868 O O . LYS A 1 245 ? -27.062 -2.178 7.328 1 83.81 245 LYS A O 1
ATOM 1873 N N . GLU A 1 246 ? -28.766 -3.613 7.68 1 88.88 246 GLU A N 1
ATOM 1874 C CA . GLU A 1 246 ? -29.359 -2.754 8.695 1 88.88 246 GLU A CA 1
ATOM 1875 C C . GLU A 1 246 ? -28.688 -2.955 10.055 1 88.88 246 GLU A C 1
ATOM 1877 O O . GLU A 1 246 ? -28.25 -4.062 10.375 1 88.88 246 GLU A O 1
ATOM 1882 N N . GLY A 1 247 ? -28.562 -1.877 10.766 1 89.94 247 GLY A N 1
ATOM 1883 C CA . GLY A 1 247 ? -28 -1.949 12.109 1 89.94 247 GLY A CA 1
ATOM 1884 C C . GLY A 1 247 ? -29.016 -2.398 13.148 1 89.94 247 GLY A C 1
ATOM 1885 O O . GLY A 1 247 ? -30.125 -2.799 12.812 1 89.94 247 GLY A O 1
ATOM 1886 N N . LYS A 1 248 ? -28.5 -2.422 14.297 1 87.31 248 LYS A N 1
ATOM 1887 C CA . LYS A 1 248 ? -29.344 -2.838 15.422 1 87.31 248 LYS A CA 1
ATOM 1888 C C . LYS A 1 248 ? -30.469 -1.847 15.656 1 87.31 248 LYS A C 1
ATOM 1890 O O . LYS A 1 248 ? -31.609 -2.248 15.891 1 87.31 248 LYS A O 1
ATOM 1895 N N . ASP A 1 249 ? -30.125 -0.572 15.688 1 85.75 249 ASP A N 1
ATOM 1896 C CA . ASP A 1 249 ? -31.141 0.471 15.852 1 85.75 249 ASP A CA 1
ATOM 1897 C C . ASP A 1 249 ? -31.797 0.821 14.516 1 85.75 249 ASP A C 1
ATOM 1899 O O . ASP A 1 249 ? -31.156 0.733 13.469 1 85.75 249 ASP A O 1
ATOM 1903 N N . GLU A 1 250 ? -33.094 1.292 14.719 1 78.44 250 GLU A N 1
ATOM 1904 C CA . GLU A 1 250 ? -33.844 1.662 13.531 1 78.44 250 GLU A CA 1
ATOM 1905 C C . GLU A 1 250 ? -33.188 2.816 12.789 1 78.44 250 GLU A C 1
ATOM 1907 O O . GLU A 1 250 ? -32.625 3.725 13.406 1 78.44 250 GLU A O 1
ATOM 1912 N N . ASN A 1 251 ? -32.844 2.799 11.641 1 90.25 251 ASN A N 1
ATOM 1913 C CA . ASN A 1 251 ? -32.375 3.848 10.742 1 90.25 251 ASN A CA 1
ATOM 1914 C C . ASN A 1 251 ? -30.859 3.789 10.547 1 90.25 251 ASN A C 1
ATOM 1916 O O . ASN A 1 251 ? -30.281 4.672 9.922 1 90.25 251 ASN A O 1
ATOM 1920 N N . GLN A 1 252 ? -30.375 2.775 11.32 1 94 252 GLN A N 1
ATOM 1921 C CA . GLN A 1 252 ? -28.922 2.656 11.188 1 94 252 GLN A CA 1
ATOM 1922 C C . GLN A 1 252 ? -28.547 1.67 10.086 1 94 252 GLN A C 1
ATOM 1924 O O . GLN A 1 252 ? -29.234 0.664 9.891 1 94 252 GLN A O 1
ATOM 1929 N N . GLY A 1 253 ? -27.562 2.029 9.375 1 94.19 253 GLY A N 1
ATOM 1930 C CA . GLY A 1 253 ? -26.953 1.119 8.414 1 94.19 253 GLY A CA 1
ATOM 1931 C C . GLY A 1 253 ? -25.547 0.685 8.812 1 94.19 253 GLY A C 1
ATOM 1932 O O . GLY A 1 253 ? -24.891 1.351 9.617 1 94.19 253 GLY A O 1
ATOM 1933 N N . ILE A 1 254 ? -25.203 -0.49 8.328 1 91.81 254 ILE A N 1
ATOM 1934 C CA . ILE A 1 254 ? -23.891 -1.025 8.617 1 91.81 254 ILE A CA 1
ATOM 1935 C C . ILE A 1 254 ? -23.078 -1.146 7.324 1 91.81 254 ILE A C 1
ATOM 1937 O O . ILE A 1 254 ? -23.609 -1.568 6.293 1 91.81 254 ILE A O 1
ATOM 1941 N N . ALA A 1 255 ? -21.891 -0.688 7.438 1 90.38 255 ALA A N 1
ATOM 1942 C CA . ALA A 1 255 ? -20.891 -0.889 6.387 1 90.38 255 ALA A CA 1
ATOM 1943 C C . ALA A 1 255 ? -19.594 -1.435 6.961 1 90.38 255 ALA A C 1
ATOM 1945 O O . ALA A 1 255 ? -19.5 -1.695 8.164 1 90.38 255 ALA A O 1
ATOM 1946 N N . TYR A 1 256 ? -18.75 -1.753 6.094 1 83.31 256 TYR A N 1
ATOM 1947 C CA . TYR A 1 256 ? -17.453 -2.275 6.539 1 83.31 256 TYR A CA 1
ATOM 1948 C C . TYR A 1 256 ? -16.312 -1.615 5.781 1 83.31 256 TYR A C 1
ATOM 1950 O O . TYR A 1 256 ? -16.406 -1.373 4.578 1 83.31 256 TYR A O 1
ATOM 1958 N N . LEU A 1 257 ? -15.266 -1.342 6.598 1 84.69 257 LEU A N 1
ATOM 1959 C CA . LEU A 1 257 ? -14.008 -0.963 5.949 1 84.69 257 LEU A CA 1
ATOM 1960 C C . LEU A 1 257 ? -13.344 -2.174 5.309 1 84.69 257 LEU A C 1
ATOM 1962 O O . LEU A 1 257 ? -13.805 -3.305 5.473 1 84.69 257 LEU A O 1
ATOM 1966 N N . GLU A 1 258 ? -12.281 -1.849 4.652 1 73 258 GLU A N 1
ATOM 1967 C CA . GLU A 1 258 ? -11.578 -2.902 3.928 1 73 258 GLU A CA 1
ATOM 1968 C C . GLU A 1 258 ? -11 -3.938 4.883 1 73 258 GLU A C 1
ATOM 1970 O O . GLU A 1 258 ? -10.906 -5.121 4.547 1 73 258 GLU A O 1
ATOM 1975 N N . ASP A 1 259 ? -10.703 -3.514 5.961 1 72.75 259 ASP A N 1
ATOM 1976 C CA . ASP A 1 259 ? -10.062 -4.438 6.895 1 72.75 259 ASP A CA 1
ATOM 1977 C C . ASP A 1 259 ? -11.109 -5.164 7.746 1 72.75 259 ASP A C 1
ATOM 1979 O O . ASP A 1 259 ? -10.758 -5.871 8.695 1 72.75 259 ASP A O 1
ATOM 1983 N N . GLY A 1 260 ? -12.312 -4.918 7.426 1 74.81 260 GLY A N 1
ATOM 1984 C CA . GLY A 1 260 ? -13.375 -5.617 8.133 1 74.81 260 GLY A CA 1
ATOM 1985 C C . GLY A 1 260 ? -13.938 -4.828 9.297 1 74.81 260 GLY A C 1
ATOM 1986 O O . GLY A 1 260 ? -14.875 -5.281 9.969 1 74.81 260 GLY A O 1
ATOM 1987 N N . THR A 1 261 ? -13.445 -3.664 9.477 1 85.19 261 THR A N 1
ATOM 1988 C CA . THR A 1 261 ? -13.953 -2.816 10.547 1 85.19 261 THR A CA 1
ATOM 1989 C C . THR A 1 261 ? -15.398 -2.41 10.281 1 85.19 261 THR A C 1
ATOM 1991 O O . THR A 1 261 ? -15.734 -2.01 9.164 1 85.19 261 THR A O 1
ATOM 1994 N N . MET A 1 262 ? -16.156 -2.58 11.328 1 87.56 262 MET A N 1
ATOM 1995 C CA . MET A 1 262 ? -17.578 -2.244 11.211 1 87.56 262 MET A CA 1
ATOM 1996 C C . MET A 1 262 ? -17.781 -0.735 11.281 1 87.56 262 MET A C 1
ATOM 1998 O O . MET A 1 262 ? -17.203 -0.059 12.125 1 87.56 262 MET A O 1
ATOM 2002 N N . VAL A 1 263 ? -18.609 -0.297 10.406 1 94.44 263 VAL A N 1
ATOM 2003 C CA . VAL A 1 263 ? -18.969 1.116 10.359 1 94.44 263 VAL A CA 1
ATOM 2004 C C . VAL A 1 263 ? -20.484 1.271 10.523 1 94.44 263 VAL A C 1
ATOM 2006 O O . VAL A 1 263 ? -21.266 0.733 9.727 1 94.44 263 VAL A O 1
ATOM 2009 N N . VAL A 1 264 ? -20.859 1.934 11.562 1 96.12 264 VAL A N 1
ATOM 2010 C CA . VAL A 1 264 ? -22.266 2.201 11.828 1 96.12 264 VAL A CA 1
ATOM 2011 C C . VAL A 1 264 ? -22.656 3.559 11.242 1 96.12 264 VAL A C 1
ATOM 2013 O O . VAL A 1 264 ? -22.031 4.578 11.57 1 96.12 264 VAL A O 1
ATOM 2016 N N . ILE A 1 265 ? -23.625 3.545 10.445 1 97 265 ILE A N 1
ATOM 2017 C CA . ILE A 1 265 ? -24.031 4.762 9.758 1 97 265 ILE A CA 1
ATOM 2018 C C . ILE A 1 265 ? -25.406 5.211 10.273 1 97 265 ILE A C 1
ATOM 2020 O O . ILE A 1 265 ? -26.422 4.605 9.961 1 97 265 ILE A O 1
ATOM 2024 N N . GLU A 1 266 ? -25.328 6.301 10.969 1 95.06 266 GLU A N 1
ATOM 2025 C CA . GLU A 1 266 ? -26.594 6.887 11.398 1 95.06 266 GLU A CA 1
ATOM 2026 C C . GLU A 1 266 ? -27.406 7.391 10.211 1 95.06 266 GLU A C 1
ATOM 2028 O O . GLU A 1 266 ? -26.906 8.172 9.398 1 95.06 266 GLU A O 1
ATOM 2033 N N . GLY A 1 267 ? -28.609 6.949 10.047 1 91.62 267 GLY A N 1
ATOM 2034 C CA . GLY A 1 267 ? -29.484 7.336 8.938 1 91.62 267 GLY A CA 1
ATOM 2035 C C . GLY A 1 267 ? -29.281 6.488 7.695 1 91.62 267 GLY A C 1
ATOM 2036 O O . GLY A 1 267 ? -29.781 6.824 6.621 1 91.62 267 GLY A O 1
ATOM 2037 N N . GLY A 1 268 ? -28.516 5.426 7.887 1 92.38 268 GLY A N 1
ATOM 2038 C CA . GLY A 1 268 ? -28.172 4.625 6.727 1 92.38 268 GLY A CA 1
ATOM 2039 C C . GLY A 1 268 ? -29.078 3.414 6.547 1 92.38 268 GLY A C 1
ATOM 2040 O O . GLY A 1 268 ? -28.906 2.648 5.594 1 92.38 268 GLY A O 1
ATOM 2041 N N . GLY A 1 269 ? -30.078 3.262 7.34 1 90.12 269 GLY A N 1
ATOM 2042 C CA . GLY A 1 269 ? -30.906 2.066 7.34 1 90.12 269 GLY A CA 1
ATOM 2043 C C . GLY A 1 269 ? -31.672 1.874 6.047 1 90.12 269 GLY A C 1
ATOM 2044 O O . GLY A 1 269 ? -31.906 0.742 5.621 1 90.12 269 GLY A O 1
ATOM 2045 N N . LYS A 1 270 ? -32.031 2.879 5.422 1 89.88 270 LYS A N 1
ATOM 2046 C CA . LYS A 1 270 ? -32.844 2.801 4.203 1 89.88 270 LYS A CA 1
ATOM 2047 C C . LYS A 1 270 ? -31.969 2.818 2.959 1 89.88 270 LYS A C 1
ATOM 2049 O O . LYS A 1 270 ? -32.469 2.885 1.837 1 89.88 270 LYS A O 1
ATOM 2054 N N . LEU A 1 271 ? -30.703 2.742 3.145 1 91.25 271 LEU A N 1
ATOM 2055 C CA . LEU A 1 271 ? -29.797 2.91 2.012 1 91.25 271 LEU A CA 1
ATOM 2056 C C . LEU A 1 271 ? -28.969 1.648 1.787 1 91.25 271 LEU A C 1
ATOM 2058 O O . LEU A 1 271 ? -27.812 1.727 1.363 1 91.25 271 LEU A O 1
ATOM 2062 N N . ILE A 1 272 ? -29.562 0.574 2.059 1 83.69 272 ILE A N 1
ATOM 2063 C CA . ILE A 1 272 ? -28.859 -0.698 1.923 1 83.69 272 ILE A CA 1
ATOM 2064 C C . ILE A 1 272 ? -28.531 -0.952 0.453 1 83.69 272 ILE A C 1
ATOM 2066 O O . ILE A 1 272 ? -29.375 -0.773 -0.42 1 83.69 272 ILE A O 1
ATOM 2070 N N . GLY A 1 273 ? -27.328 -1.346 0.225 1 79 273 GLY A N 1
ATOM 2071 C CA . GLY A 1 273 ? -26.891 -1.649 -1.129 1 79 273 GLY A CA 1
ATOM 2072 C C . GLY A 1 273 ? -26.359 -0.442 -1.867 1 79 273 GLY A C 1
ATOM 2073 O O . GLY A 1 273 ? -25.734 -0.581 -2.924 1 79 273 GLY A O 1
ATOM 2074 N N . LYS A 1 274 ? -26.453 0.708 -1.245 1 85.94 274 LYS A N 1
ATOM 2075 C CA . LYS A 1 274 ? -26.031 1.941 -1.902 1 85.94 274 LYS A CA 1
ATOM 2076 C C . LYS A 1 274 ? -24.703 2.445 -1.33 1 85.94 274 LYS A C 1
ATOM 2078 O O . LYS A 1 274 ? -24.406 2.223 -0.155 1 85.94 274 LYS A O 1
ATOM 2083 N N . LYS A 1 275 ? -23.984 3.084 -2.199 1 88.5 275 LYS A N 1
ATOM 2084 C CA . LYS A 1 275 ? -22.781 3.791 -1.753 1 88.5 275 LYS A CA 1
ATOM 2085 C C . LYS A 1 275 ? -23.125 5.18 -1.228 1 88.5 275 LYS A C 1
ATOM 2087 O O . LYS A 1 275 ? -23.828 5.949 -1.898 1 88.5 275 LYS A O 1
ATOM 2092 N N . VAL A 1 276 ? -22.672 5.43 -0.018 1 93.69 276 VAL A N 1
ATOM 2093 C CA . VAL A 1 276 ? -23 6.715 0.591 1 93.69 276 VAL A CA 1
ATOM 2094 C C . VAL A 1 276 ? -21.734 7.383 1.118 1 93.69 276 VAL A C 1
ATOM 2096 O O . VAL A 1 276 ? -20.781 6.703 1.519 1 93.69 276 VAL A O 1
ATOM 2099 N N . LYS A 1 277 ? -21.75 8.734 1.1 1 95.94 277 LYS A N 1
ATOM 2100 C CA . LYS A 1 277 ? -20.719 9.523 1.753 1 95.94 277 LYS A CA 1
ATOM 2101 C C . LYS A 1 277 ? -21.031 9.734 3.232 1 95.94 277 LYS A C 1
ATOM 2103 O O . LYS A 1 277 ? -22.125 10.156 3.586 1 95.94 277 LYS A O 1
ATOM 2108 N N . ILE A 1 278 ? -20.078 9.406 4.023 1 96.56 278 ILE A N 1
ATOM 2109 C CA . ILE A 1 278 ? -20.328 9.469 5.461 1 96.56 278 ILE A CA 1
ATOM 2110 C C . ILE A 1 278 ? -19.219 10.258 6.145 1 96.56 278 ILE A C 1
ATOM 2112 O O . ILE A 1 278 ? -18.094 10.344 5.625 1 96.56 278 ILE A O 1
ATOM 2116 N N . ASN A 1 279 ? -19.578 10.891 7.254 1 96.31 279 ASN A N 1
ATOM 2117 C CA . ASN A 1 279 ? -18.609 11.578 8.117 1 96.31 279 ASN A CA 1
ATOM 2118 C C . ASN A 1 279 ? -18.344 10.781 9.391 1 96.31 279 ASN A C 1
ATOM 2120 O O . ASN A 1 279 ? -19.281 10.383 10.094 1 96.31 279 ASN A O 1
ATOM 2124 N N . VAL A 1 280 ? -17.109 10.602 9.625 1 96.31 280 VAL A N 1
ATOM 2125 C CA . VAL A 1 280 ? -16.734 9.852 10.82 1 96.31 280 VAL A CA 1
ATOM 2126 C C . VAL A 1 280 ? -16.938 10.711 12.062 1 96.31 280 VAL A C 1
ATOM 2128 O O . VAL A 1 280 ? -16.391 11.82 12.148 1 96.31 280 VAL A O 1
ATOM 2131 N N . THR A 1 281 ? -17.75 10.18 12.977 1 94.12 281 THR A N 1
ATOM 2132 C CA . THR A 1 281 ? -18.016 10.922 14.211 1 94.12 281 THR A CA 1
ATOM 2133 C C . THR A 1 281 ? -17.094 10.438 15.328 1 94.12 281 THR A C 1
ATOM 2135 O O . THR A 1 281 ? -16.484 11.25 16.031 1 94.12 281 THR A O 1
ATOM 2138 N N . SER A 1 282 ? -17.016 9.148 15.445 1 92.81 282 SER A N 1
ATOM 2139 C CA . SER A 1 282 ? -16.156 8.609 16.5 1 92.81 282 SER A CA 1
ATOM 2140 C C . SER A 1 282 ? -15.711 7.188 16.172 1 92.81 282 SER A C 1
ATOM 2142 O O . SER A 1 282 ? -16.266 6.547 15.281 1 92.81 282 SER A O 1
ATOM 2144 N N . VAL A 1 283 ? -14.617 6.875 16.828 1 92 283 VAL A N 1
ATOM 2145 C CA . VAL A 1 283 ? -14.086 5.52 16.734 1 92 283 VAL A CA 1
ATOM 2146 C C . VAL A 1 283 ? -13.992 4.91 18.141 1 92 283 VAL A C 1
ATOM 2148 O O . VAL A 1 283 ? -13.422 5.516 19.047 1 92 283 VAL A O 1
ATOM 2151 N N . ILE A 1 284 ? -14.609 3.707 18.25 1 91.81 284 ILE A N 1
ATOM 2152 C CA . ILE A 1 284 ? -14.641 3.08 19.562 1 91.81 284 ILE A CA 1
ATOM 2153 C C . ILE A 1 284 ? -13.977 1.708 19.5 1 91.81 284 ILE A C 1
ATOM 2155 O O . ILE A 1 284 ? -14.211 0.94 18.562 1 91.81 284 ILE A O 1
ATOM 2159 N N . GLN A 1 285 ? -13.078 1.544 20.422 1 89.38 285 GLN A N 1
ATOM 2160 C CA . GLN A 1 285 ? -12.484 0.219 20.562 1 89.38 285 GLN A CA 1
ATOM 2161 C C . GLN A 1 285 ? -13.359 -0.679 21.438 1 89.38 285 GLN A C 1
ATOM 2163 O O . GLN A 1 285 ? -13.648 -0.341 22.578 1 89.38 285 GLN A O 1
ATOM 2168 N N . THR A 1 286 ? -13.852 -1.715 20.906 1 88.5 286 THR A N 1
ATOM 2169 C CA . THR A 1 286 ? -14.625 -2.688 21.656 1 88.5 286 THR A CA 1
ATOM 2170 C C . THR A 1 286 ? -13.852 -3.992 21.828 1 88.5 286 THR A C 1
ATOM 2172 O O . THR A 1 286 ? -12.727 -4.117 21.328 1 88.5 286 THR A O 1
ATOM 2175 N N . ASN A 1 287 ? -14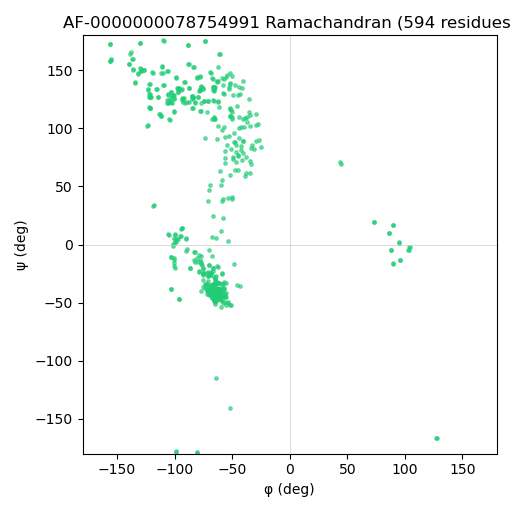.367 -4.973 22.578 1 86.38 287 ASN A N 1
ATOM 2176 C CA . ASN A 1 287 ? -13.758 -6.293 22.719 1 86.38 287 ASN A CA 1
ATOM 2177 C C . ASN A 1 287 ? -13.672 -7.02 21.375 1 86.38 287 ASN A C 1
ATOM 2179 O O . ASN A 1 287 ? -12.773 -7.828 21.172 1 86.38 287 ASN A O 1
ATOM 2183 N N . ALA A 1 288 ? -14.656 -6.738 20.562 1 77.88 288 ALA A N 1
ATOM 2184 C CA . ALA A 1 288 ? -14.727 -7.398 19.266 1 77.88 288 ALA A CA 1
ATOM 2185 C C . ALA A 1 288 ? -13.836 -6.691 18.234 1 77.88 288 ALA A C 1
ATOM 2187 O O . ALA A 1 288 ? -13.688 -7.156 17.109 1 77.88 288 ALA A O 1
ATOM 2188 N N . GLY A 1 289 ? -13.281 -5.57 18.609 1 84.5 289 GLY A N 1
ATOM 2189 C CA . GLY A 1 289 ? -12.43 -4.82 17.688 1 84.5 289 GLY A CA 1
ATOM 2190 C C . GLY A 1 289 ? -12.836 -3.367 17.562 1 84.5 289 GLY A C 1
ATOM 2191 O O . GLY A 1 289 ? -13.602 -2.854 18.375 1 84.5 289 GLY A O 1
ATOM 2192 N N . LYS A 1 290 ? -12.297 -2.736 16.562 1 87.88 290 LYS A N 1
ATOM 2193 C CA . LYS A 1 290 ? -12.57 -1.325 16.297 1 87.88 290 LYS A CA 1
ATOM 2194 C C . LYS A 1 290 ? -13.922 -1.143 15.617 1 87.88 290 LYS A C 1
ATOM 2196 O O . LYS A 1 290 ? -14.273 -1.907 14.719 1 87.88 290 LYS A O 1
ATOM 2201 N N . MET A 1 291 ? -14.711 -0.195 16.141 1 93 291 MET A N 1
ATOM 2202 C CA . MET A 1 291 ? -15.977 0.174 15.516 1 93 291 MET A CA 1
ATOM 2203 C C . MET A 1 291 ? -16 1.662 15.18 1 93 291 MET A C 1
ATOM 2205 O O . MET A 1 291 ? -15.555 2.49 15.977 1 93 291 MET A O 1
ATOM 2209 N N . VAL A 1 292 ? -16.516 1.994 14.008 1 95.88 292 VAL A N 1
ATOM 2210 C CA . VAL A 1 292 ? -16.531 3.377 13.547 1 95.88 292 VAL A CA 1
ATOM 2211 C C . VAL A 1 292 ? -17.969 3.873 13.453 1 95.88 292 VAL A C 1
ATOM 2213 O O . VAL A 1 292 ? -18.828 3.205 12.867 1 95.88 292 VAL A O 1
ATOM 2216 N N . PHE A 1 293 ? -18.219 4.949 14.07 1 95.81 293 PHE A N 1
ATOM 2217 C CA . PHE A 1 293 ? -19.531 5.566 14.023 1 95.81 293 PHE A CA 1
ATOM 2218 C C . PHE A 1 293 ? -19.531 6.762 13.078 1 95.81 293 PHE A C 1
ATOM 2220 O O . PHE A 1 293 ? -18.625 7.59 13.109 1 95.81 293 PHE A O 1
ATOM 2227 N N . THR A 1 294 ? -20.531 6.754 12.211 1 97.12 294 THR A N 1
ATOM 2228 C CA . THR A 1 294 ? -20.562 7.789 11.188 1 97.12 294 THR A CA 1
ATOM 2229 C C . THR A 1 294 ? -21.984 8.32 10.992 1 97.12 294 THR A C 1
ATOM 2231 O O . THR A 1 294 ? -22.938 7.781 11.555 1 97.12 294 THR A O 1
ATOM 2234 N N . LYS A 1 295 ? -22.062 9.461 10.336 1 95.81 295 LYS A N 1
ATOM 2235 C CA . LYS A 1 295 ? -23.328 10.055 9.898 1 95.81 295 LYS A CA 1
ATOM 2236 C C . LYS A 1 295 ? -23.297 10.359 8.406 1 95.81 295 LYS A C 1
ATOM 2238 O O . LYS A 1 295 ? -22.234 10.562 7.828 1 95.81 295 LYS A O 1
ATOM 2243 N N . LEU A 1 296 ? -24.422 10.305 7.805 1 94.81 296 LEU A N 1
ATOM 2244 C CA . LEU A 1 296 ? -24.516 10.672 6.395 1 94.81 296 LEU A CA 1
ATOM 2245 C C . LEU A 1 296 ? -24.016 12.094 6.168 1 94.81 296 LEU A C 1
ATOM 2247 O O . LEU A 1 296 ? -24.312 12.992 6.949 1 94.81 296 LEU A O 1
ATOM 2251 N N . ALA A 1 297 ? -23.109 12.156 5.16 1 90 297 ALA A N 1
ATOM 2252 C CA . ALA A 1 297 ? -22.562 13.477 4.848 1 90 297 ALA A CA 1
ATOM 2253 C C . ALA A 1 297 ? -23.656 14.398 4.309 1 90 297 ALA A C 1
ATOM 2255 O O . ALA A 1 297 ? -24.5 13.977 3.512 1 90 297 ALA A O 1
ATOM 2256 N N . GLN A 1 298 ? -24.094 15.391 5.051 1 74.5 298 GLN A N 1
ATOM 2257 C CA . GLN A 1 298 ? -25.141 16.312 4.648 1 74.5 298 GLN A CA 1
ATOM 2258 C C . GLN A 1 298 ? -24.859 16.906 3.273 1 74.5 298 GLN A C 1
ATOM 2260 O O . GLN A 1 298 ? -23.703 17.188 2.941 1 74.5 298 GLN A O 1
ATOM 2265 N N . LYS A 1 299 ? -25.734 16.641 2.131 1 52.94 299 LYS A N 1
ATOM 2266 C CA . LYS A 1 299 ? -25.719 17.391 0.877 1 52.94 299 LYS A CA 1
ATOM 2267 C C . LYS A 1 299 ? -25.625 18.891 1.136 1 52.94 299 LYS A C 1
ATOM 2269 O O . LYS A 1 299 ? -26.188 19.391 2.111 1 52.94 299 LYS A O 1
ATOM 2274 N N . MET B 1 1 ? 44.344 30.5 -31.844 1 24.47 1 MET B N 1
ATOM 2275 C CA . MET B 1 1 ? 43.031 30.219 -32.469 1 24.47 1 MET B CA 1
ATOM 2276 C C . MET B 1 1 ? 41.906 30.359 -31.438 1 24.47 1 MET B C 1
ATOM 2278 O O . MET B 1 1 ? 42 29.844 -30.328 1 24.47 1 MET B O 1
ATOM 2282 N N . LYS B 1 2 ? 40.938 31.344 -31.688 1 27.3 2 LYS B N 1
ATOM 2283 C CA . LYS B 1 2 ? 40.094 32.25 -30.922 1 27.3 2 LYS B CA 1
ATOM 2284 C C . LYS B 1 2 ? 38.906 31.531 -30.312 1 27.3 2 LYS B C 1
ATOM 2286 O O . LYS B 1 2 ? 38.344 30.609 -30.922 1 27.3 2 LYS B O 1
ATOM 2291 N N . HIS B 1 3 ? 38.781 31.594 -29 1 26.44 3 HIS B N 1
ATOM 2292 C CA . HIS B 1 3 ? 37.906 31.031 -28 1 26.44 3 HIS B CA 1
ATOM 2293 C C . HIS B 1 3 ? 36.438 31.422 -28.281 1 26.44 3 HIS B C 1
ATOM 2295 O O . HIS B 1 3 ? 36.062 32.562 -28.062 1 26.44 3 HIS B O 1
ATOM 2301 N N . SER B 1 4 ? 35.969 31.094 -29.5 1 30.91 4 SER B N 1
ATOM 2302 C CA . SER B 1 4 ? 34.594 31.5 -29.812 1 30.91 4 SER B CA 1
ATOM 2303 C C . SER B 1 4 ? 33.625 31.109 -28.703 1 30.91 4 SER B C 1
ATOM 2305 O O . SER B 1 4 ? 33.438 29.922 -28.422 1 30.91 4 SER B O 1
ATOM 2307 N N . GLN B 1 5 ? 33.719 31.859 -27.609 1 30.61 5 GLN B N 1
ATOM 2308 C CA . GLN B 1 5 ? 32.844 31.797 -26.453 1 30.61 5 GLN B CA 1
ATOM 2309 C C . GLN B 1 5 ? 31.359 31.844 -26.875 1 30.61 5 GLN B C 1
ATOM 2311 O O . GLN B 1 5 ? 30.938 32.781 -27.547 1 30.61 5 GLN B O 1
ATOM 2316 N N . SER B 1 6 ? 30.906 30.75 -27.375 1 29.77 6 SER B N 1
ATOM 2317 C CA . SER B 1 6 ? 29.516 30.594 -27.766 1 29.77 6 SER B CA 1
ATOM 2318 C C . SER B 1 6 ? 28.562 31.203 -26.719 1 29.77 6 SER B C 1
ATOM 2320 O O . SER B 1 6 ? 28.625 30.844 -25.547 1 29.77 6 SER B O 1
ATOM 2322 N N . PHE B 1 7 ? 28.297 32.5 -26.797 1 31.55 7 PHE B N 1
ATOM 2323 C CA . PHE B 1 7 ? 27.344 33.344 -26.062 1 31.55 7 PHE B CA 1
ATOM 2324 C C . PHE B 1 7 ? 25.953 32.719 -26.078 1 31.55 7 PHE B C 1
ATOM 2326 O O . PHE B 1 7 ? 25.234 32.812 -27.078 1 31.55 7 PHE B O 1
ATOM 2333 N N . ALA B 1 8 ? 25.812 31.438 -25.922 1 31.34 8 ALA B N 1
ATOM 2334 C CA . ALA B 1 8 ? 24.438 30.953 -25.766 1 31.34 8 ALA B CA 1
ATOM 2335 C C . ALA B 1 8 ? 23.641 31.828 -24.797 1 31.34 8 ALA B C 1
ATOM 2337 O O . ALA B 1 8 ? 23.906 31.828 -23.594 1 31.34 8 ALA B O 1
ATOM 2338 N N . ALA B 1 9 ? 23.438 33.094 -25.172 1 30.12 9 ALA B N 1
ATOM 2339 C CA . ALA B 1 9 ? 22.641 34.094 -24.438 1 30.12 9 ALA B CA 1
ATOM 2340 C C . ALA B 1 9 ? 21.328 33.5 -23.953 1 30.12 9 ALA B C 1
ATOM 2342 O O . ALA B 1 9 ? 20.594 32.875 -24.734 1 30.12 9 ALA B O 1
ATOM 2343 N N . GLN B 1 10 ? 21.25 32.938 -22.734 1 33.44 10 GLN B N 1
ATOM 2344 C CA . GLN B 1 10 ? 20.062 32.562 -21.953 1 33.44 10 GLN B CA 1
ATOM 2345 C C . GLN B 1 10 ? 18.953 33.594 -22.109 1 33.44 10 GLN B C 1
ATOM 2347 O O . GLN B 1 10 ? 19.094 34.719 -21.641 1 33.44 10 GLN B O 1
ATOM 2352 N N . THR B 1 11 ? 18.484 33.844 -23.344 1 34.59 11 THR B N 1
ATOM 2353 C CA . THR B 1 11 ? 17.375 34.781 -23.406 1 34.59 11 THR B CA 1
ATOM 2354 C C . THR B 1 11 ? 16.359 34.469 -22.312 1 34.59 11 THR B C 1
ATOM 2356 O O . THR B 1 11 ? 15.914 33.312 -22.156 1 34.59 11 THR B O 1
ATOM 2359 N N . PRO B 1 12 ? 16.391 35.219 -21.219 1 36.84 12 PRO B N 1
ATOM 2360 C CA . PRO B 1 12 ? 15.391 35.062 -20.141 1 36.84 12 PRO B CA 1
ATOM 2361 C C . PRO B 1 12 ? 13.977 34.875 -20.688 1 36.84 12 PRO B C 1
ATOM 2363 O O . PRO B 1 12 ? 13.633 35.438 -21.734 1 36.84 12 PRO B O 1
ATOM 2366 N N . VAL B 1 13 ? 13.508 33.688 -20.719 1 37.22 13 VAL B N 1
ATOM 2367 C CA . VAL B 1 13 ? 12.102 33.406 -20.969 1 37.22 13 VAL B CA 1
ATOM 2368 C C . VAL B 1 13 ? 11.234 34.5 -20.359 1 37.22 13 VAL B C 1
ATOM 2370 O O . VAL B 1 13 ? 11.172 34.625 -19.141 1 37.22 13 VAL B O 1
ATOM 2373 N N . LYS B 1 14 ? 11.242 35.719 -20.969 1 42.88 14 LYS B N 1
ATOM 2374 C CA . LYS B 1 14 ? 10.352 36.812 -20.641 1 42.88 14 LYS B CA 1
ATOM 2375 C C . LYS B 1 14 ? 8.953 36.312 -20.297 1 42.88 14 LYS B C 1
ATOM 2377 O O . LYS B 1 14 ? 8.414 35.438 -20.969 1 42.88 14 LYS B O 1
ATOM 2382 N N . ASN B 1 15 ? 8.648 36.438 -19.047 1 43.09 15 ASN B N 1
ATOM 2383 C CA . ASN B 1 15 ? 7.344 36.125 -18.469 1 43.09 15 ASN B CA 1
ATOM 2384 C C . ASN B 1 15 ? 6.207 36.719 -19.297 1 43.09 15 ASN B C 1
ATOM 2386 O O . ASN B 1 15 ? 6.055 37.938 -19.391 1 43.09 15 ASN B O 1
ATOM 2390 N N . TYR B 1 16 ? 5.902 36.031 -20.359 1 47.56 16 TYR B N 1
ATOM 2391 C CA . TYR B 1 16 ? 4.871 36.406 -21.312 1 47.56 16 TYR B CA 1
ATOM 2392 C C . TYR B 1 16 ? 3.494 36.406 -20.672 1 47.56 16 TYR B C 1
ATOM 2394 O O . TYR B 1 16 ? 2.504 36.781 -21.297 1 47.56 16 TYR B O 1
ATOM 2402 N N . LEU B 1 17 ? 3.465 36.188 -19.359 1 51.25 17 LEU B N 1
ATOM 2403 C CA . LEU B 1 17 ? 2.189 36.094 -18.656 1 51.25 17 LEU B CA 1
ATOM 2404 C C . LEU B 1 17 ? 1.455 37.406 -18.641 1 51.25 17 LEU B C 1
ATOM 2406 O O . LEU B 1 17 ? 0.257 37.469 -18.938 1 51.25 17 LEU B O 1
ATOM 2410 N N . PRO B 1 18 ? 2.207 38.438 -18.359 1 53.28 18 PRO B N 1
ATOM 2411 C CA . PRO B 1 18 ? 1.468 39.688 -18.328 1 53.28 18 PRO B CA 1
ATOM 2412 C C . PRO B 1 18 ? 0.931 40.094 -19.703 1 53.28 18 PRO B C 1
ATOM 2414 O O . PRO B 1 18 ? -0.138 40.688 -19.797 1 53.28 18 PRO B O 1
ATOM 2417 N N . TYR B 1 19 ? 1.61 39.656 -20.688 1 56.38 19 TYR B N 1
ATOM 2418 C CA . TYR B 1 19 ? 1.156 39.938 -22.047 1 56.38 19 TYR B CA 1
ATOM 2419 C C . TYR B 1 19 ? -0.099 39.125 -22.375 1 56.38 19 TYR B C 1
ATOM 2421 O O . TYR B 1 19 ? -1.005 39.656 -23.047 1 56.38 19 TYR B O 1
ATOM 2429 N N . LEU B 1 20 ? -0.2 38.031 -21.844 1 60.88 20 LEU B N 1
ATOM 2430 C CA . LEU B 1 20 ? -1.366 37.188 -22.047 1 60.88 20 LEU B CA 1
ATOM 2431 C C . LEU B 1 20 ? -2.564 37.688 -21.25 1 60.88 20 LEU B C 1
ATOM 2433 O O . LEU B 1 20 ? -3.689 37.688 -21.75 1 60.88 20 LEU B O 1
ATOM 2437 N N . LEU B 1 21 ? -2.336 38.188 -20.078 1 61.38 21 LEU B N 1
ATOM 2438 C CA . LEU B 1 21 ? -3.406 38.75 -19.266 1 61.38 21 LEU B CA 1
ATOM 2439 C C . LEU B 1 21 ? -3.914 40.062 -19.859 1 61.38 21 LEU B C 1
ATOM 2441 O O . LEU B 1 21 ? -5.117 40.344 -19.844 1 61.38 21 LEU B O 1
ATOM 2445 N N . GLY B 1 22 ? -3.025 40.781 -20.375 1 57.31 22 GLY B N 1
ATOM 2446 C CA . GLY B 1 22 ? -3.41 42 -21.078 1 57.31 22 GLY B CA 1
ATOM 2447 C C . GLY B 1 22 ? -4.258 41.75 -22.312 1 57.31 22 GLY B C 1
ATOM 2448 O O . GLY B 1 22 ? -5.219 42.469 -22.562 1 57.31 22 GLY B O 1
ATOM 2449 N N . ALA B 1 23 ? -3.893 40.688 -22.953 1 63.12 23 ALA B N 1
ATOM 2450 C CA . ALA B 1 23 ? -4.656 40.312 -24.141 1 63.12 23 ALA B CA 1
ATOM 2451 C C . ALA B 1 23 ? -6.078 39.906 -23.766 1 63.12 23 ALA B C 1
ATOM 2453 O O . ALA B 1 23 ? -7.035 40.281 -24.453 1 63.12 23 ALA B O 1
ATOM 2454 N N . LEU B 1 24 ? -6.25 39.25 -22.719 1 62.69 24 LEU B N 1
ATOM 2455 C CA . LEU B 1 24 ? -7.566 38.844 -22.234 1 62.69 24 LEU B CA 1
ATOM 2456 C C . LEU B 1 24 ? -8.406 40.062 -21.828 1 62.69 24 LEU B C 1
ATOM 2458 O O . LEU B 1 24 ? -9.594 40.125 -22.141 1 62.69 24 LEU B O 1
ATOM 2462 N N . ALA B 1 25 ? -7.762 40.969 -21.078 1 62.31 25 ALA B N 1
ATOM 2463 C CA . ALA B 1 25 ? -8.453 42.188 -20.672 1 62.31 25 ALA B CA 1
ATOM 2464 C C . ALA B 1 25 ? -8.852 43 -21.875 1 62.31 25 ALA B C 1
ATOM 2466 O O . ALA B 1 25 ? -9.938 43.594 -21.906 1 62.31 25 ALA B O 1
ATOM 2467 N N . GLY B 1 26 ? -8.031 43 -22.828 1 59.41 26 GLY B N 1
ATOM 2468 C CA . GLY B 1 26 ? -8.328 43.688 -24.062 1 59.41 26 GLY B CA 1
ATOM 2469 C C . GLY B 1 26 ? -9.508 43.094 -24.812 1 59.41 26 GLY B C 1
ATOM 2470 O O . GLY B 1 26 ? -10.344 43.844 -25.359 1 59.41 26 GLY B O 1
ATOM 2471 N N . MET B 1 27 ? -9.625 41.844 -24.859 1 59.28 27 MET B N 1
ATOM 2472 C CA . MET B 1 27 ? -10.734 41.125 -25.5 1 59.28 27 MET B CA 1
ATOM 2473 C C . MET B 1 27 ? -12.055 41.469 -24.797 1 59.28 27 MET B C 1
ATOM 2475 O O . MET B 1 27 ? -13.078 41.656 -25.453 1 59.28 27 MET B O 1
ATOM 2479 N N . VAL B 1 28 ? -12.031 41.469 -23.531 1 60.56 28 VAL B N 1
ATOM 2480 C CA . VAL B 1 28 ? -13.227 41.812 -22.766 1 60.56 28 VAL B CA 1
ATOM 2481 C C . VAL B 1 28 ? -13.633 43.25 -23.047 1 60.56 28 VAL B C 1
ATOM 2483 O O . VAL B 1 28 ? -14.812 43.531 -23.266 1 60.56 28 VAL B O 1
ATOM 2486 N N . ALA B 1 29 ? -12.648 44.094 -23.047 1 60.22 29 ALA B N 1
ATOM 2487 C CA . ALA B 1 29 ? -12.922 45.5 -23.344 1 60.22 29 ALA B CA 1
ATOM 2488 C C . ALA B 1 29 ? -13.422 45.688 -24.766 1 60.22 29 ALA B C 1
ATOM 2490 O O . ALA B 1 29 ? -14.344 46.469 -25.016 1 60.22 29 ALA B O 1
ATOM 2491 N N . ALA B 1 30 ? -12.844 44.938 -25.625 1 57.59 30 ALA B N 1
ATOM 2492 C CA . ALA B 1 30 ? -13.281 44.969 -27.016 1 57.59 30 ALA B CA 1
ATOM 2493 C C . ALA B 1 30 ? -14.711 44.469 -27.156 1 57.59 30 ALA B C 1
ATOM 2495 O O . ALA B 1 30 ? -15.508 45.031 -27.906 1 57.59 30 ALA B O 1
ATOM 2496 N N . GLY B 1 31 ? -15.07 43.469 -26.547 1 57.75 31 GLY B N 1
ATOM 2497 C CA . GLY B 1 31 ? -16.422 42.906 -26.547 1 57.75 31 GLY B CA 1
ATOM 2498 C C . GLY B 1 31 ? -17.453 43.875 -25.984 1 57.75 31 GLY B C 1
ATOM 2499 O O . GLY B 1 31 ? -18.578 43.938 -26.469 1 57.75 31 GLY B O 1
ATOM 2500 N N . SER B 1 32 ? -17.109 44.562 -24.984 1 55.91 32 SER B N 1
ATOM 2501 C CA . SER B 1 32 ? -18.047 45.5 -24.375 1 55.91 32 SER B CA 1
ATOM 2502 C C . SER B 1 32 ? -18.312 46.688 -25.297 1 55.91 32 SER B C 1
ATOM 2504 O O . SER B 1 32 ? -19.344 47.375 -25.188 1 55.91 32 SER B O 1
ATOM 2506 N N . LEU B 1 33 ? -17.391 46.969 -26.109 1 52.09 33 LEU B N 1
ATOM 2507 C CA . LEU B 1 33 ? -17.547 48.094 -27 1 52.09 33 LEU B CA 1
ATOM 2508 C C . LEU B 1 33 ? -18.219 47.656 -28.297 1 52.09 33 LEU B C 1
ATOM 2510 O O . LEU B 1 33 ? -18.641 48.5 -29.094 1 52.09 33 LEU B O 1
ATOM 2514 N N . ASN B 1 34 ? -18.438 46.438 -28.391 1 51.5 34 ASN B N 1
ATOM 2515 C CA . ASN B 1 34 ? -19.016 45.844 -29.609 1 51.5 34 ASN B CA 1
ATOM 2516 C C . ASN B 1 34 ? -20.406 46.438 -29.891 1 51.5 34 ASN B C 1
ATOM 2518 O O . ASN B 1 34 ? -20.703 46.781 -31.047 1 51.5 34 ASN B O 1
ATOM 2522 N N . PRO B 1 35 ? -21.234 46.625 -28.938 1 52.69 35 PRO B N 1
ATOM 2523 C CA . PRO B 1 35 ? -22.547 47.156 -29.266 1 52.69 35 PRO B CA 1
ATOM 2524 C C . PRO B 1 35 ? -22.469 48.594 -29.844 1 52.69 35 PRO B C 1
ATOM 2526 O O . PRO B 1 35 ? -23.359 49 -30.594 1 52.69 35 PRO B O 1
ATOM 2529 N N . TYR B 1 36 ? -21.516 49.375 -29.547 1 48.88 36 TYR B N 1
ATOM 2530 C CA . TYR B 1 36 ? -21.391 50.75 -29.984 1 48.88 36 TYR B CA 1
ATOM 2531 C C . TYR B 1 36 ? -20.703 50.844 -31.344 1 48.88 36 TYR B C 1
ATOM 2533 O O . TYR B 1 36 ? -20.719 51.906 -31.984 1 48.88 36 TYR B O 1
ATOM 2541 N N . LEU B 1 37 ? -20.016 49.844 -31.703 1 47 37 LEU B N 1
ATOM 2542 C CA . LEU B 1 37 ? -19.328 49.812 -33 1 47 37 LEU B CA 1
ATOM 2543 C C . LEU B 1 37 ? -20.188 49.125 -34.062 1 47 37 LEU B C 1
ATOM 2545 O O . LEU B 1 37 ? -19.703 48.812 -35.125 1 47 37 LEU B O 1
ATOM 2549 N N . LYS B 1 38 ? -21.391 48.906 -33.844 1 49.34 38 LYS B N 1
ATOM 2550 C CA . LYS B 1 38 ? -22.297 48.25 -34.75 1 49.34 38 LYS B CA 1
ATOM 2551 C C . LYS B 1 38 ? -22.359 48.969 -36.094 1 49.34 38 LYS B C 1
ATOM 2553 O O . LYS B 1 38 ? -22.484 48.344 -37.125 1 49.34 38 LYS B O 1
ATOM 2558 N N . ASP B 1 39 ? -22.469 50.312 -36.156 1 49.44 39 ASP B N 1
ATOM 2559 C CA . ASP B 1 39 ? -22.688 51.031 -37.406 1 49.44 39 ASP B CA 1
ATOM 2560 C C . ASP B 1 39 ? -21.375 51.25 -38.188 1 49.44 39 ASP B C 1
ATOM 2562 O O . ASP B 1 39 ? -21.359 51.938 -39.188 1 49.44 39 ASP B O 1
ATOM 2566 N N . THR B 1 40 ? -20.266 51.062 -37.562 1 48.78 40 THR B N 1
ATOM 2567 C CA . THR B 1 40 ? -19.016 51.344 -38.25 1 48.78 40 THR B CA 1
ATOM 2568 C C . THR B 1 40 ? -18.641 50.219 -39.219 1 48.78 40 THR B C 1
ATOM 2570 O O . THR B 1 40 ? -18.969 49.062 -38.969 1 48.78 40 THR B O 1
ATOM 2573 N N . PRO B 1 41 ? -18.25 50.5 -40.469 1 52.34 41 PRO B N 1
ATOM 2574 C CA . PRO B 1 41 ? -17.906 49.438 -41.438 1 52.34 41 PRO B CA 1
ATOM 2575 C C . PRO B 1 41 ? -17.016 48.344 -40.844 1 52.34 41 PRO B C 1
ATOM 2577 O O . PRO B 1 41 ? -16.25 48.625 -39.906 1 52.34 41 PRO B O 1
ATOM 2580 N N . GLY B 1 42 ? -17.391 47.062 -41 1 51.06 42 GLY B N 1
ATOM 2581 C CA . GLY B 1 42 ? -16.922 45.875 -40.344 1 51.06 42 GLY B CA 1
ATOM 2582 C C . GLY B 1 42 ? -15.398 45.781 -40.25 1 51.06 42 GLY B C 1
ATOM 2583 O O . GLY B 1 42 ? -14.852 45.312 -39.25 1 51.06 42 GLY B O 1
ATOM 2584 N N . THR B 1 43 ? -14.68 46.25 -41.219 1 53.09 43 THR B N 1
ATOM 2585 C CA . THR B 1 43 ? -13.227 46.125 -41.219 1 53.09 43 THR B CA 1
ATOM 2586 C C . THR B 1 43 ? -12.602 47.031 -40.188 1 53.09 43 THR B C 1
ATOM 2588 O O . THR B 1 43 ? -11.641 46.656 -39.5 1 53.09 43 THR B O 1
ATOM 2591 N N . ILE B 1 44 ? -13.18 48.25 -40.094 1 52.94 44 ILE B N 1
ATOM 2592 C CA . ILE B 1 44 ? -12.578 49.25 -39.188 1 52.94 44 ILE B CA 1
ATOM 2593 C C . ILE B 1 44 ? -12.836 48.844 -37.75 1 52.94 44 ILE B C 1
ATOM 2595 O O . ILE B 1 44 ? -11.961 48.969 -36.906 1 52.94 44 ILE B O 1
ATOM 2599 N N . SER B 1 45 ? -13.984 48.219 -37.469 1 51.03 45 SER B N 1
ATOM 2600 C CA . SER B 1 45 ? -14.328 47.781 -36.125 1 51.03 45 SER B CA 1
ATOM 2601 C C . SER B 1 45 ? -13.391 46.656 -35.656 1 51.03 45 SER B C 1
ATOM 2603 O O . SER B 1 45 ? -12.977 46.656 -34.5 1 51.03 45 SER B O 1
ATOM 2605 N N . TYR B 1 46 ? -13 45.781 -36.531 1 57.31 46 TYR B N 1
ATOM 2606 C CA . TYR B 1 46 ? -12.086 44.719 -36.188 1 57.31 46 TYR B CA 1
ATOM 2607 C C . TYR B 1 46 ? -10.672 45.25 -36 1 57.31 46 TYR B C 1
ATOM 2609 O O . TYR B 1 46 ? -9.945 44.781 -35.094 1 57.31 46 TYR B O 1
ATOM 2617 N N . VAL B 1 47 ? -10.234 46.25 -36.75 1 58.47 47 VAL B N 1
ATOM 2618 C CA . VAL B 1 47 ? -8.914 46.844 -36.625 1 58.47 47 VAL B CA 1
ATOM 2619 C C . VAL B 1 47 ? -8.828 47.594 -35.312 1 58.47 47 VAL B C 1
ATOM 2621 O O . VAL B 1 47 ? -7.832 47.5 -34.594 1 58.47 47 VAL B O 1
ATOM 2624 N N . VAL B 1 48 ? -9.852 48.312 -34.906 1 56.62 48 VAL B N 1
ATOM 2625 C CA . VAL B 1 48 ? -9.883 49.062 -33.656 1 56.62 48 VAL B CA 1
ATOM 2626 C C . VAL B 1 48 ? -9.852 48.094 -32.469 1 56.62 48 VAL B C 1
ATOM 2628 O O . VAL B 1 48 ? -9.117 48.312 -31.5 1 56.62 48 VAL B O 1
ATOM 2631 N N . LEU B 1 49 ? -10.594 47.031 -32.625 1 57.78 49 LEU B N 1
ATOM 2632 C CA . LEU B 1 49 ? -10.617 46 -31.562 1 57.78 49 LEU B CA 1
ATOM 2633 C C . LEU B 1 49 ? -9.258 45.312 -31.438 1 57.78 49 LEU B C 1
ATOM 2635 O O . LEU B 1 49 ? -8.773 45.094 -30.328 1 57.78 49 LEU B O 1
ATOM 2639 N N . ALA B 1 50 ? -8.641 45.062 -32.531 1 62.62 50 ALA B N 1
ATOM 2640 C CA . ALA B 1 50 ? -7.305 44.469 -32.531 1 62.62 50 ALA B CA 1
ATOM 2641 C C . ALA B 1 50 ? -6.273 45.438 -31.969 1 62.62 50 ALA B C 1
ATOM 2643 O O . ALA B 1 50 ? -5.406 45.031 -31.172 1 62.62 50 ALA B O 1
ATOM 2644 N N . VAL B 1 51 ? -6.371 46.688 -32.219 1 61.94 51 VAL B N 1
ATOM 2645 C CA . VAL B 1 51 ? -5.457 47.719 -31.703 1 61.94 51 VAL B CA 1
ATOM 2646 C C . VAL B 1 51 ? -5.645 47.844 -30.188 1 61.94 51 VAL B C 1
ATOM 2648 O O . VAL B 1 51 ? -4.672 47.969 -29.453 1 61.94 51 VAL B O 1
ATOM 2651 N N . LEU B 1 52 ? -6.883 47.75 -29.672 1 57.47 52 LEU B N 1
ATOM 2652 C CA . LEU B 1 52 ? -7.152 47.812 -28.234 1 57.47 52 LEU B CA 1
ATOM 2653 C C . LEU B 1 52 ? -6.578 46.625 -27.5 1 57.47 52 LEU B C 1
ATOM 2655 O O . LEU B 1 52 ? -6.023 46.781 -26.406 1 57.47 52 LEU B O 1
ATOM 2659 N N . VAL B 1 53 ? -6.703 45.469 -28.094 1 59.12 53 VAL B N 1
ATOM 2660 C CA . VAL B 1 53 ? -6.145 44.25 -27.5 1 59.12 53 VAL B CA 1
ATOM 2661 C C . VAL B 1 53 ? -4.621 44.344 -27.484 1 59.12 53 VAL B C 1
ATOM 2663 O O . VAL B 1 53 ? -3.982 44.031 -26.484 1 59.12 53 VAL B O 1
ATOM 2666 N N . ILE B 1 54 ? -4.023 44.781 -28.547 1 61.69 54 ILE B N 1
ATOM 2667 C CA . ILE B 1 54 ? -2.574 44.906 -28.641 1 61.69 54 ILE B CA 1
ATOM 2668 C C . ILE B 1 54 ? -2.1 46 -27.703 1 61.69 54 ILE B C 1
ATOM 2670 O O . ILE B 1 54 ? -1.129 45.844 -26.969 1 61.69 54 ILE B O 1
ATOM 2674 N N . ALA B 1 55 ? -2.754 47.125 -27.609 1 61.59 55 ALA B N 1
ATOM 2675 C CA . ALA B 1 55 ? -2.375 48.219 -26.734 1 61.59 55 ALA B CA 1
ATOM 2676 C C . ALA B 1 55 ? -2.486 47.844 -25.266 1 61.59 55 ALA B C 1
ATOM 2678 O O . ALA B 1 55 ? -1.624 48.188 -24.453 1 61.59 55 ALA B O 1
ATOM 2679 N N . SER B 1 56 ? -3.568 47.125 -24.906 1 57.12 56 SER B N 1
ATOM 2680 C CA . SER B 1 56 ? -3.721 46.656 -23.531 1 57.12 56 SER B CA 1
ATOM 2681 C C . SER B 1 56 ? -2.65 45.625 -23.188 1 57.12 56 SER B C 1
ATOM 2683 O O . SER B 1 56 ? -2.104 45.625 -22.078 1 57.12 56 SER B O 1
ATOM 2685 N N . SER B 1 57 ? -2.312 44.75 -24.078 1 53 57 SER B N 1
ATOM 2686 C CA . SER B 1 57 ? -1.264 43.75 -23.875 1 53 57 SER B CA 1
ATOM 2687 C C . SER B 1 57 ? 0.097 44.406 -23.688 1 53 57 SER B C 1
ATOM 2689 O O . SER B 1 57 ? 0.858 44.031 -22.781 1 53 57 SER B O 1
ATOM 2691 N N . VAL B 1 58 ? 0.455 45.281 -24.5 1 58.72 58 VAL B N 1
ATOM 2692 C CA . VAL B 1 58 ? 1.722 46 -24.406 1 58.72 58 VAL B CA 1
ATOM 2693 C C . VAL B 1 58 ? 1.72 46.875 -23.156 1 58.72 58 VAL B C 1
ATOM 2695 O O . VAL B 1 58 ? 2.719 46.938 -22.438 1 58.72 58 VAL B O 1
ATOM 2698 N N . GLY B 1 59 ? 0.622 47.594 -22.828 1 55.06 59 GLY B N 1
ATOM 2699 C CA . GLY B 1 59 ? 0.513 48.406 -21.625 1 55.06 59 GLY B CA 1
ATOM 2700 C C . GLY B 1 59 ? 0.709 47.625 -20.344 1 55.06 59 GLY B C 1
ATOM 2701 O O . GLY B 1 59 ? 1.424 48.062 -19.453 1 55.06 59 GLY B O 1
ATOM 2702 N N . PHE B 1 60 ? -0.001 46.531 -20.234 1 50.78 60 PHE B N 1
ATOM 2703 C CA . PHE B 1 60 ? 0.163 45.719 -19.047 1 50.78 60 PHE B CA 1
ATOM 2704 C C . PHE B 1 60 ? 1.573 45.125 -18.984 1 50.78 60 PHE B C 1
ATOM 2706 O O . PHE B 1 60 ? 2.137 45 -17.891 1 50.78 60 PHE B O 1
ATOM 2713 N N . GLY B 1 61 ? 2.094 44.688 -20.031 1 46.28 61 GLY B N 1
ATOM 2714 C CA . GLY B 1 61 ? 3.465 44.188 -20.047 1 46.28 61 GLY B CA 1
ATOM 2715 C C . GLY B 1 61 ? 4.469 45.25 -19.609 1 46.28 61 GLY B C 1
ATOM 2716 O O . GLY B 1 61 ? 5.43 44.938 -18.906 1 46.28 61 GLY B O 1
ATOM 2717 N N . LEU B 1 62 ? 4.34 46.312 -20.141 1 49.09 62 LEU B N 1
ATOM 2718 C CA . LEU B 1 62 ? 5.281 47.406 -19.828 1 49.09 62 LEU B CA 1
ATOM 2719 C C . LEU B 1 62 ? 5.109 47.875 -18.375 1 49.09 62 LEU B C 1
ATOM 2721 O O . LEU B 1 62 ? 6.078 48.281 -17.75 1 49.09 62 LEU B O 1
ATOM 2725 N N . LEU B 1 63 ? 3.867 47.906 -17.984 1 41.78 63 LEU B N 1
ATOM 2726 C CA . LEU B 1 63 ? 3.65 48.438 -16.641 1 41.78 63 LEU B CA 1
ATOM 2727 C C . LEU B 1 63 ? 3.877 47.344 -15.594 1 41.78 63 LEU B C 1
ATOM 2729 O O . LEU B 1 63 ? 3.711 47.594 -14.398 1 41.78 63 LEU B O 1
ATOM 2733 N N . TRP B 1 64 ? 3.945 46.094 -16.031 1 35.5 64 TRP B N 1
ATOM 2734 C CA . TRP B 1 64 ? 4.176 45.125 -14.961 1 35.5 64 TRP B CA 1
ATOM 2735 C C . TRP B 1 64 ? 5.543 45.344 -14.312 1 35.5 64 TRP B C 1
ATOM 2737 O O . TRP B 1 64 ? 6.562 45.375 -15 1 35.5 64 TRP B O 1
ATOM 2747 N N . PRO B 1 65 ? 5.477 45.844 -13.148 1 34.03 65 PRO B N 1
ATOM 2748 C CA . PRO B 1 65 ? 6.727 46.156 -12.461 1 34.03 65 PRO B CA 1
ATOM 2749 C C . PRO B 1 65 ? 7.645 44.969 -12.305 1 34.03 65 PRO B C 1
ATOM 2751 O O . PRO B 1 65 ? 7.168 43.812 -12.148 1 34.03 65 PRO B O 1
ATOM 2754 N N . ALA B 1 66 ? 8.648 44.844 -13.125 1 33.5 66 ALA B N 1
ATOM 2755 C CA . ALA B 1 66 ? 9.758 43.938 -12.852 1 33.5 66 ALA B CA 1
ATOM 2756 C C . ALA B 1 66 ? 10.07 43.875 -11.352 1 33.5 66 ALA B C 1
ATOM 2758 O O . ALA B 1 66 ? 9.922 44.875 -10.648 1 33.5 66 ALA B O 1
ATOM 2759 N N . GLN B 1 67 ? 9.859 42.75 -10.75 1 30.58 67 GLN B N 1
ATOM 2760 C CA . GLN B 1 67 ? 10.164 42.531 -9.336 1 30.58 67 GLN B CA 1
ATOM 2761 C C . GLN B 1 67 ? 11.406 43.312 -8.914 1 30.58 67 GLN B C 1
ATOM 2763 O O . GLN B 1 67 ? 12.375 43.406 -9.672 1 30.58 67 GLN B O 1
ATOM 2768 N N . ALA B 1 68 ? 11.078 44.281 -8.094 1 26.75 68 ALA B N 1
ATOM 2769 C CA . ALA B 1 68 ? 11.984 45.125 -7.336 1 26.75 68 ALA B CA 1
ATOM 2770 C C . ALA B 1 68 ? 13.055 44.312 -6.621 1 26.75 68 ALA B C 1
ATOM 2772 O O . ALA B 1 68 ? 12.734 43.344 -5.926 1 26.75 68 ALA B O 1
ATOM 2773 N N . LYS B 1 69 ? 14.086 44.094 -7.285 1 29.67 69 LYS B N 1
ATOM 2774 C CA . LYS B 1 69 ? 15.312 43.594 -6.68 1 29.67 69 LYS B CA 1
ATOM 2775 C C . LYS B 1 69 ? 15.586 44.281 -5.336 1 29.67 69 LYS B C 1
ATOM 2777 O O . LYS B 1 69 ? 15.773 45.469 -5.273 1 29.67 69 LYS B O 1
ATOM 2782 N N . VAL B 1 70 ? 14.773 43.906 -4.301 1 25.45 70 VAL B N 1
ATOM 2783 C CA . VAL B 1 70 ? 15.078 44.562 -3.021 1 25.45 70 VAL B CA 1
ATOM 2784 C C . VAL B 1 70 ? 16.562 44.406 -2.709 1 25.45 70 VAL B C 1
ATOM 2786 O O . VAL B 1 70 ? 17.125 43.312 -2.82 1 25.45 70 VAL B O 1
ATOM 2789 N N . PRO B 1 71 ? 17.234 45.469 -2.775 1 26.58 71 PRO B N 1
ATOM 2790 C CA . PRO B 1 71 ? 18.672 45.562 -2.527 1 26.58 71 PRO B CA 1
ATOM 2791 C C . PRO B 1 71 ? 19.078 45.031 -1.144 1 26.58 71 PRO B C 1
ATOM 2793 O O . PRO B 1 71 ? 18.562 45.531 -0.133 1 26.58 71 PRO B O 1
ATOM 2796 N N . VAL B 1 72 ? 18.984 43.719 -0.962 1 24.22 72 VAL B N 1
ATOM 2797 C CA . VAL B 1 72 ? 19.438 43.25 0.348 1 24.22 72 VAL B CA 1
ATOM 2798 C C . VAL B 1 72 ? 20.781 43.906 0.68 1 24.22 72 VAL B C 1
ATOM 2800 O O . VAL B 1 72 ? 21.766 43.75 -0.061 1 24.22 72 VAL B O 1
ATOM 2803 N N . VAL B 1 73 ? 20.672 45.031 1.207 1 24.11 73 VAL B N 1
ATOM 2804 C CA . VAL B 1 73 ? 21.812 45.781 1.745 1 24.11 73 VAL B CA 1
ATOM 2805 C C . VAL B 1 73 ? 22.594 44.875 2.721 1 24.11 73 VAL B C 1
ATOM 2807 O O . VAL B 1 73 ? 22.078 44.531 3.783 1 24.11 73 VAL B O 1
ATOM 2810 N N . ALA B 1 74 ? 23.062 43.812 2.229 1 24.27 74 ALA B N 1
ATOM 2811 C CA . ALA B 1 74 ? 23.906 43.031 3.131 1 24.27 74 ALA B CA 1
ATOM 2812 C C . ALA B 1 74 ? 24.953 43.906 3.803 1 24.27 74 ALA B C 1
ATOM 2814 O O . ALA B 1 74 ? 25.734 44.562 3.127 1 24.27 74 ALA B O 1
ATOM 2815 N N . PRO B 1 75 ? 24.578 44.469 4.918 1 22.25 75 PRO B N 1
ATOM 2816 C CA . PRO B 1 75 ? 25.625 45.25 5.566 1 22.25 75 PRO B CA 1
ATOM 2817 C C . PRO B 1 75 ? 26.938 44.5 5.703 1 22.25 75 PRO B C 1
ATOM 2819 O O . PRO B 1 75 ? 26.953 43.281 5.719 1 22.25 75 PRO B O 1
ATOM 2822 N N . GLN B 1 76 ? 27.984 45.094 5.273 1 23.69 76 GLN B N 1
ATOM 2823 C CA . GLN B 1 76 ? 29.391 44.75 5.129 1 23.69 76 GLN B CA 1
ATOM 2824 C C . GLN B 1 76 ? 30.016 44.375 6.477 1 23.69 76 GLN B C 1
ATOM 2826 O O . GLN B 1 76 ? 31.188 44.656 6.723 1 23.69 76 GLN B O 1
ATOM 2831 N N . PRO B 1 77 ? 29.172 43.625 7.371 1 21.62 77 PRO B N 1
ATOM 2832 C CA . PRO B 1 77 ? 29.922 43.844 8.609 1 21.62 77 PRO B CA 1
ATOM 2833 C C . PRO B 1 77 ? 31.391 43.438 8.484 1 21.62 77 PRO B C 1
ATOM 2835 O O . PRO B 1 77 ? 31.734 42.625 7.617 1 21.62 77 PRO B O 1
ATOM 2838 N N . ALA B 1 78 ? 32.219 44.156 9.164 1 22.41 78 ALA B N 1
ATOM 2839 C CA . ALA B 1 78 ? 33.656 44.375 9.281 1 22.41 78 ALA B CA 1
ATOM 2840 C C . ALA B 1 78 ? 34.375 43.156 9.844 1 22.41 78 ALA B C 1
ATOM 2842 O O . ALA B 1 78 ? 35.594 43.062 9.844 1 22.41 78 ALA B O 1
ATOM 2843 N N . ALA B 1 79 ? 33.5 42.125 10.367 1 20.8 79 ALA B N 1
ATOM 2844 C CA . ALA B 1 79 ? 34.219 41.688 11.555 1 20.8 79 ALA B CA 1
ATOM 2845 C C . ALA B 1 79 ? 35.562 41.094 11.172 1 20.8 79 ALA B C 1
ATOM 2847 O O . ALA B 1 79 ? 35.781 40.656 10.039 1 20.8 79 ALA B O 1
ATOM 2848 N N . LEU B 1 80 ? 36.5 41.188 12.133 1 21.92 80 LEU B N 1
ATOM 2849 C CA . LEU B 1 80 ? 37.906 41.094 12.516 1 21.92 80 LEU B CA 1
ATOM 2850 C C . LEU B 1 80 ? 38.375 39.625 12.477 1 21.92 80 LEU B C 1
ATOM 2852 O O . LEU B 1 80 ? 38.062 38.844 13.383 1 21.92 80 LEU B O 1
ATOM 2856 N N . GLY B 1 81 ? 38.031 38.969 11.391 1 21.12 81 GLY B N 1
ATOM 2857 C CA . GLY B 1 81 ? 38.375 37.531 11.461 1 21.12 81 GLY B CA 1
ATOM 2858 C C . GLY B 1 81 ? 39.844 37.312 11.742 1 21.12 81 GLY B C 1
ATOM 2859 O O . GLY B 1 81 ? 40.719 37.812 11.047 1 21.12 81 GLY B O 1
ATOM 2860 N N . PRO B 1 82 ? 40.094 37.188 13.07 1 21.33 82 PRO B N 1
ATOM 2861 C CA . PRO B 1 82 ? 41.5 36.938 13.398 1 21.33 82 PRO B CA 1
ATOM 2862 C C . PRO B 1 82 ? 42.094 35.781 12.633 1 21.33 82 PRO B C 1
ATOM 2864 O O . PRO B 1 82 ? 41.375 34.906 12.164 1 21.33 82 PRO B O 1
ATOM 2867 N N . ARG B 1 83 ? 43.344 35.844 12.328 1 21.94 83 ARG B N 1
ATOM 2868 C CA . ARG B 1 83 ? 44.344 35.125 11.531 1 21.94 83 ARG B CA 1
ATOM 2869 C C . ARG B 1 83 ? 44.625 33.75 12.086 1 21.94 83 ARG B C 1
ATOM 2871 O O . ARG B 1 83 ? 45.531 33.031 11.617 1 21.94 83 ARG B O 1
ATOM 2878 N N . VAL B 1 84 ? 43.625 33.125 12.875 1 20.98 84 VAL B N 1
ATOM 2879 C CA . VAL B 1 84 ? 44.375 32.125 13.617 1 20.98 84 VAL B CA 1
ATOM 2880 C C . VAL B 1 84 ? 45 31.094 12.648 1 20.98 84 VAL B C 1
ATOM 2882 O O . VAL B 1 84 ? 44.375 30.75 11.641 1 20.98 84 VAL B O 1
ATOM 2885 N N . ASP B 1 85 ? 46.219 30.688 12.922 1 19.34 85 ASP B N 1
ATOM 2886 C CA . ASP B 1 85 ? 47.312 29.953 12.344 1 19.34 85 ASP B CA 1
ATOM 2887 C C . ASP B 1 85 ? 47 28.469 12.25 1 19.34 85 ASP B C 1
ATOM 2889 O O . ASP B 1 85 ? 47.906 27.656 11.984 1 19.34 85 ASP B O 1
ATOM 2893 N N . LYS B 1 86 ? 45.75 28.031 11.945 1 19.28 86 LYS B N 1
ATOM 2894 C CA . LYS B 1 86 ? 45.656 26.594 12.203 1 19.28 86 LYS B CA 1
ATOM 2895 C C . LYS B 1 86 ? 46.625 25.812 11.312 1 19.28 86 LYS B C 1
ATOM 2897 O O . LYS B 1 86 ? 46.5 25.844 10.086 1 19.28 86 LYS B O 1
ATOM 2902 N N . ALA B 1 87 ? 47.719 25.391 11.836 1 19.06 87 ALA B N 1
ATOM 2903 C CA . ALA B 1 87 ? 48.781 24.516 11.305 1 19.06 87 ALA B CA 1
ATOM 2904 C C . ALA B 1 87 ? 48.188 23.219 10.75 1 19.06 87 ALA B C 1
ATOM 2906 O O . ALA B 1 87 ? 47 22.906 11 1 19.06 87 ALA B O 1
ATOM 2907 N N . ALA B 1 88 ? 48.906 21.984 10.992 1 20.61 88 ALA B N 1
ATOM 2908 C CA . ALA B 1 88 ? 49.531 20.938 10.203 1 20.61 88 ALA B CA 1
ATOM 2909 C C . ALA B 1 88 ? 48.656 19.703 10.094 1 20.61 88 ALA B C 1
ATOM 2911 O O . ALA B 1 88 ? 49.031 18.688 9.531 1 20.61 88 ALA B O 1
ATOM 2912 N N . ALA B 1 89 ? 47.531 19.422 10.922 1 22.22 89 ALA B N 1
ATOM 2913 C CA . ALA B 1 89 ? 47.469 18.016 11.273 1 22.22 89 ALA B CA 1
ATOM 2914 C C . ALA B 1 89 ? 47.031 17.172 10.086 1 22.22 89 ALA B C 1
ATOM 2916 O O . ALA B 1 89 ? 45.875 17.297 9.633 1 22.22 89 ALA B O 1
ATOM 2917 N N . ASN B 1 90 ? 47.875 16.625 9.227 1 22.64 90 ASN B N 1
ATOM 2918 C CA . ASN B 1 90 ? 47.75 15.898 7.965 1 22.64 90 ASN B CA 1
ATOM 2919 C C . ASN B 1 90 ? 47.156 14.508 8.172 1 22.64 90 ASN B C 1
ATOM 2921 O O . ASN B 1 90 ? 47.281 13.641 7.301 1 22.64 90 ASN B O 1
ATOM 2925 N N . SER B 1 91 ? 46.875 13.969 9.414 1 25.78 91 SER B N 1
ATOM 2926 C CA . SER B 1 91 ? 46.844 12.516 9.352 1 25.78 91 SER B CA 1
ATOM 2927 C C . SER B 1 91 ? 45.75 12.039 8.391 1 25.78 91 SER B C 1
ATOM 2929 O O . SER B 1 91 ? 44.656 12.594 8.359 1 25.78 91 SER B O 1
ATOM 2931 N N . GLU B 1 92 ? 46.125 11.344 7.355 1 26.28 92 GLU B N 1
ATOM 2932 C CA . GLU B 1 92 ? 45.438 10.727 6.215 1 26.28 92 GLU B CA 1
ATOM 2933 C C . GLU B 1 92 ? 44.406 9.695 6.676 1 26.28 92 GLU B C 1
ATOM 2935 O O . GLU B 1 92 ? 44.781 8.578 7.055 1 26.28 92 GLU B O 1
ATOM 2940 N N . ASP B 1 93 ? 43.531 9.984 7.547 1 28.83 93 ASP B N 1
ATOM 2941 C CA . ASP B 1 93 ? 42.531 9.008 7.992 1 28.83 93 ASP B CA 1
ATOM 2942 C C . ASP B 1 93 ? 41.812 8.383 6.801 1 28.83 93 ASP B C 1
ATOM 2944 O O . ASP B 1 93 ? 41.469 9.078 5.84 1 28.83 93 ASP B O 1
ATOM 2948 N N . ALA B 1 94 ? 41.938 6.941 6.562 1 29.72 94 ALA B N 1
ATOM 2949 C CA . ALA B 1 94 ? 41.219 6.043 5.672 1 29.72 94 ALA B CA 1
ATOM 2950 C C . ALA B 1 94 ? 39.75 6.426 5.594 1 29.72 94 ALA B C 1
ATOM 2952 O O . ALA B 1 94 ? 39.062 6.586 6.621 1 29.72 94 ALA B O 1
ATOM 2953 N N . LYS B 1 95 ? 39.344 7 4.559 1 32.75 95 LYS B N 1
ATOM 2954 C CA . LYS B 1 95 ? 38 7.48 4.219 1 32.75 95 LYS B CA 1
ATOM 2955 C C . LYS B 1 95 ? 36.938 6.406 4.48 1 32.75 95 LYS B C 1
ATOM 2957 O O . LYS B 1 95 ? 37.062 5.281 3.986 1 32.75 95 LYS B O 1
ATOM 2962 N N . PRO B 1 96 ? 36.281 6.418 5.594 1 33.31 96 PRO B N 1
ATOM 2963 C CA . PRO B 1 96 ? 35.219 5.438 5.879 1 33.31 96 PRO B CA 1
ATOM 2964 C C . PRO B 1 96 ? 34.406 5.051 4.641 1 33.31 96 PRO B C 1
ATOM 2966 O O . PRO B 1 96 ? 34.312 5.832 3.689 1 33.31 96 PRO B O 1
ATOM 2969 N N . ALA B 1 97 ? 34.281 3.742 4.305 1 35.41 97 ALA B N 1
ATOM 2970 C CA . ALA B 1 97 ? 33.375 3.152 3.322 1 35.41 97 ALA B CA 1
ATOM 2971 C C . ALA B 1 97 ? 32.125 4.004 3.145 1 35.41 97 ALA B C 1
ATOM 2973 O O . ALA B 1 97 ? 31.469 4.383 4.125 1 35.41 97 ALA B O 1
ATOM 2974 N N . THR B 1 98 ? 32.062 4.914 2.312 1 35.25 98 THR B N 1
ATOM 2975 C CA . THR B 1 98 ? 30.953 5.781 1.949 1 35.25 98 THR B CA 1
ATOM 2976 C C . THR B 1 98 ? 29.641 5.004 1.949 1 35.25 98 THR B C 1
ATOM 2978 O O . THR B 1 98 ? 29.438 4.113 1.118 1 35.25 98 THR B O 1
ATOM 2981 N N . VAL B 1 99 ? 29.156 4.414 3.062 1 40.19 99 VAL B N 1
ATOM 2982 C CA . VAL B 1 99 ? 27.812 3.873 3.223 1 40.19 99 VAL B CA 1
ATOM 2983 C C . VAL B 1 99 ? 26.844 4.648 2.34 1 40.19 99 VAL B C 1
ATOM 2985 O O . VAL B 1 99 ? 26.797 5.879 2.379 1 40.19 99 VAL B O 1
ATOM 2988 N N . THR B 1 100 ? 26.641 4.281 1.153 1 49.44 100 THR B N 1
ATOM 2989 C CA . THR B 1 100 ? 25.656 4.809 0.227 1 49.44 100 THR B CA 1
ATOM 2990 C C . THR B 1 100 ? 24.391 5.234 0.974 1 49.44 100 THR B C 1
ATOM 2992 O O . THR B 1 100 ? 23.719 4.406 1.601 1 49.44 100 THR B O 1
ATOM 2995 N N . GLU B 1 101 ? 24.266 6.387 1.572 1 65 101 GLU B N 1
ATOM 2996 C CA . GLU B 1 101 ? 23.328 6.984 2.514 1 65 101 GLU B CA 1
ATOM 2997 C C . GLU B 1 101 ? 21.969 7.195 1.867 1 65 101 GLU B C 1
ATOM 2999 O O . GLU B 1 101 ? 21.875 7.691 0.741 1 65 101 GLU B O 1
ATOM 3004 N N . SER B 1 102 ? 20.844 6.457 2.148 1 82.81 102 SER B N 1
ATOM 3005 C CA . SER B 1 102 ? 19.453 6.625 1.751 1 82.81 102 SER B CA 1
ATOM 3006 C C . SER B 1 102 ? 19.031 8.086 1.817 1 82.81 102 SER B C 1
ATOM 3008 O O . SER B 1 102 ? 19.5 8.836 2.68 1 82.81 102 SER B O 1
ATOM 3010 N N . LYS B 1 103 ? 18.328 8.531 0.741 1 91.81 103 LYS B N 1
ATOM 3011 C CA . LYS B 1 103 ? 17.812 9.898 0.687 1 91.81 103 LYS B CA 1
ATOM 3012 C C . LYS B 1 103 ? 16.906 10.195 1.874 1 91.81 103 LYS B C 1
ATOM 3014 O O . LYS B 1 103 ? 16.156 9.32 2.316 1 91.81 103 LYS B O 1
ATOM 3019 N N . THR B 1 104 ? 17.078 11.406 2.275 1 96.25 104 THR B N 1
ATOM 3020 C CA . THR B 1 104 ? 16.266 11.844 3.41 1 96.25 104 THR B CA 1
ATOM 3021 C C . THR B 1 104 ? 14.789 11.891 3.037 1 96.25 104 THR B C 1
ATOM 3023 O O . THR B 1 104 ? 14.43 12.344 1.948 1 96.25 104 THR B O 1
ATOM 3026 N N . LYS B 1 105 ? 13.898 11.391 3.879 1 98 105 LYS B N 1
ATOM 3027 C CA . LYS B 1 105 ? 12.453 11.461 3.713 1 98 105 LYS B CA 1
ATOM 3028 C C . LYS B 1 105 ? 11.852 12.578 4.57 1 98 105 LYS B C 1
ATOM 3030 O O . LYS B 1 105 ? 11.898 12.508 5.801 1 98 105 LYS B O 1
ATOM 3035 N N . ILE B 1 106 ? 11.312 13.594 3.959 1 98.62 106 ILE B N 1
ATOM 3036 C CA . ILE B 1 106 ? 10.734 14.742 4.645 1 98.62 106 ILE B CA 1
ATOM 3037 C C . ILE B 1 106 ? 9.25 14.5 4.891 1 98.62 106 ILE B C 1
ATOM 3039 O O . ILE B 1 106 ? 8.477 14.312 3.941 1 98.62 106 ILE B O 1
ATOM 3043 N N . LEU B 1 107 ? 8.844 14.547 6.133 1 98.38 107 LEU B N 1
ATOM 3044 C CA . LEU B 1 107 ? 7.477 14.219 6.512 1 98.38 107 LEU B CA 1
ATOM 3045 C C . LEU B 1 107 ? 6.625 15.477 6.641 1 98.38 107 LEU B C 1
ATOM 3047 O O . LEU B 1 107 ? 7.047 16.453 7.27 1 98.38 107 LEU B O 1
ATOM 3051 N N . ASP B 1 108 ? 5.457 15.445 6.086 1 98.06 108 ASP B N 1
ATOM 3052 C CA . ASP B 1 108 ? 4.555 16.578 6.254 1 98.06 108 ASP B CA 1
ATOM 3053 C C . ASP B 1 108 ? 3.531 16.312 7.355 1 98.06 108 ASP B C 1
ATOM 3055 O O . ASP B 1 108 ? 3.58 15.273 8.016 1 98.06 108 ASP B O 1
ATOM 3059 N N . THR B 1 109 ? 2.625 17.297 7.543 1 97.38 109 THR B N 1
ATOM 3060 C CA . THR B 1 109 ? 1.642 17.266 8.617 1 97.38 109 THR B CA 1
ATOM 3061 C C . THR B 1 109 ? 0.691 16.078 8.445 1 97.38 109 THR B C 1
ATOM 3063 O O . THR B 1 109 ? 0.439 15.336 9.391 1 97.38 109 THR B O 1
ATOM 3066 N N . SER B 1 110 ? 0.211 15.852 7.254 1 95.19 110 SER B N 1
ATOM 3067 C CA . SER B 1 110 ? -0.788 14.828 6.969 1 95.19 110 SER B CA 1
ATOM 3068 C C . SER B 1 110 ? -0.244 13.438 7.262 1 95.19 110 SER B C 1
ATOM 3070 O O . SER B 1 110 ? -0.949 12.594 7.82 1 95.19 110 SER B O 1
ATOM 3072 N N . ILE B 1 111 ? 1.009 13.164 6.938 1 96.56 111 ILE B N 1
ATOM 3073 C CA . ILE B 1 111 ? 1.614 11.852 7.109 1 96.56 111 ILE B CA 1
ATOM 3074 C C . ILE B 1 111 ? 1.818 11.562 8.594 1 96.56 111 ILE B C 1
ATOM 3076 O O . ILE B 1 111 ? 1.638 10.43 9.047 1 96.56 111 ILE B O 1
ATOM 3080 N N . ILE B 1 112 ? 2.219 12.555 9.328 1 97.25 112 ILE B N 1
ATOM 3081 C CA . ILE B 1 112 ? 2.477 12.391 10.75 1 97.25 112 ILE B CA 1
ATOM 3082 C C . ILE B 1 112 ? 1.174 12.07 11.477 1 97.25 112 ILE B C 1
ATOM 3084 O O . ILE B 1 112 ? 1.119 11.141 12.289 1 97.25 112 ILE B O 1
ATOM 3088 N N . ILE B 1 113 ? 0.136 12.828 11.18 1 96.44 113 ILE B N 1
ATOM 3089 C CA . ILE B 1 113 ? -1.154 12.609 11.82 1 96.44 113 ILE B CA 1
ATOM 3090 C C . ILE B 1 113 ? -1.694 11.234 11.445 1 96.44 113 ILE B C 1
ATOM 3092 O O . ILE B 1 113 ? -2.232 10.516 12.289 1 96.44 113 ILE B O 1
ATOM 3096 N N . ASP B 1 114 ? -1.543 10.945 10.148 1 94.31 114 ASP B N 1
ATOM 3097 C CA . ASP B 1 114 ? -1.936 9.625 9.656 1 94.31 114 ASP B CA 1
ATOM 3098 C C . ASP B 1 114 ? -1.304 8.516 10.5 1 94.31 114 ASP B C 1
ATOM 3100 O O . ASP B 1 114 ? -1.997 7.605 10.961 1 94.31 114 ASP B O 1
ATOM 3104 N N . GLY B 1 115 ? -0.067 8.516 10.711 1 95.5 115 GLY B N 1
ATOM 3105 C CA . GLY B 1 115 ? 0.66 7.645 11.617 1 95.5 115 GLY B CA 1
ATOM 3106 C C . GLY B 1 115 ? 1.128 6.359 10.961 1 95.5 115 GLY B C 1
ATOM 3107 O O . GLY B 1 115 ? 1.993 5.664 11.5 1 95.5 115 GLY B O 1
ATOM 3108 N N . ARG B 1 116 ? 0.621 5.918 9.789 1 95.44 116 ARG B N 1
ATOM 3109 C CA . ARG B 1 116 ? 0.978 4.656 9.141 1 95.44 116 ARG B CA 1
ATOM 3110 C C . ARG B 1 116 ? 2.457 4.633 8.773 1 95.44 116 ARG B C 1
ATOM 3112 O O . ARG B 1 116 ? 3.02 3.566 8.516 1 95.44 116 ARG B O 1
ATOM 3119 N N . ILE B 1 117 ? 3.07 5.844 8.703 1 96.12 117 ILE B N 1
ATOM 3120 C CA . ILE B 1 117 ? 4.477 5.957 8.336 1 96.12 117 ILE B CA 1
ATOM 3121 C C . ILE B 1 117 ? 5.328 5.105 9.273 1 96.12 117 ILE B C 1
ATOM 3123 O O . ILE B 1 117 ? 6.352 4.551 8.859 1 96.12 117 ILE B O 1
ATOM 3127 N N . ILE B 1 118 ? 4.93 4.973 10.539 1 95.19 118 ILE B N 1
ATOM 3128 C CA . ILE B 1 118 ? 5.68 4.215 11.531 1 95.19 118 ILE B CA 1
ATOM 3129 C C . ILE B 1 118 ? 5.691 2.734 11.148 1 95.19 118 ILE B C 1
ATOM 3131 O O . ILE B 1 118 ? 6.75 2.104 11.117 1 95.19 118 ILE B O 1
ATOM 3135 N N . ASP B 1 119 ? 4.535 2.225 10.789 1 95.06 119 ASP B N 1
ATOM 3136 C CA . ASP B 1 119 ? 4.402 0.82 10.414 1 95.06 119 ASP B CA 1
ATOM 3137 C C . ASP B 1 119 ? 5.059 0.549 9.062 1 95.06 119 ASP B C 1
ATOM 3139 O O . ASP B 1 119 ? 5.684 -0.496 8.867 1 95.06 119 ASP B O 1
ATOM 3143 N N . ILE B 1 120 ? 4.922 1.443 8.156 1 95.75 120 ILE B N 1
ATOM 3144 C CA . ILE B 1 120 ? 5.512 1.282 6.832 1 95.75 120 ILE B CA 1
ATOM 3145 C C . ILE B 1 120 ? 7.035 1.235 6.949 1 95.75 120 ILE B C 1
ATOM 3147 O O . ILE B 1 120 ? 7.684 0.396 6.324 1 95.75 120 ILE B O 1
ATOM 3151 N N . ALA B 1 121 ? 7.582 2.156 7.711 1 94.56 121 ALA B N 1
ATOM 3152 C CA . ALA B 1 121 ? 9.031 2.164 7.918 1 94.56 121 ALA B CA 1
ATOM 3153 C C . ALA B 1 121 ? 9.508 0.848 8.523 1 94.56 121 ALA B C 1
ATOM 3155 O O . ALA B 1 121 ? 10.586 0.354 8.188 1 94.56 121 ALA B O 1
ATOM 3156 N N . ALA B 1 122 ? 8.695 0.254 9.359 1 94.19 122 ALA B N 1
ATOM 3157 C CA . ALA B 1 122 ? 9.047 -0.992 10.031 1 94.19 122 ALA B CA 1
ATOM 3158 C C . ALA B 1 122 ? 9.117 -2.15 9.039 1 94.19 122 ALA B C 1
ATOM 3160 O O . ALA B 1 122 ? 9.805 -3.146 9.289 1 94.19 122 ALA B O 1
ATOM 3161 N N . THR B 1 123 ? 8.438 -2.076 7.938 1 95.25 123 THR B N 1
ATOM 3162 C CA . THR B 1 123 ? 8.453 -3.133 6.934 1 95.25 123 THR B CA 1
ATOM 3163 C C . THR B 1 123 ? 9.766 -3.131 6.16 1 95.25 123 THR B C 1
ATOM 3165 O O . THR B 1 123 ? 10.094 -4.105 5.477 1 95.25 123 THR B O 1
ATOM 3168 N N . GLY B 1 124 ? 10.438 -1.942 6.113 1 93.69 124 GLY B N 1
ATOM 3169 C CA . GLY B 1 124 ? 11.703 -1.835 5.402 1 93.69 124 GLY B CA 1
ATOM 3170 C C . GLY B 1 124 ? 11.57 -1.157 4.051 1 93.69 124 GLY B C 1
ATOM 3171 O O . GLY B 1 124 ? 12.578 -0.842 3.41 1 93.69 124 GLY B O 1
ATOM 3172 N N . PHE B 1 125 ? 10.406 -0.846 3.639 1 95.56 125 PHE B N 1
ATOM 3173 C CA . PHE B 1 125 ? 10.188 -0.249 2.326 1 95.56 125 PHE B CA 1
ATOM 3174 C C . PHE B 1 125 ? 10.594 1.219 2.324 1 95.56 125 PHE B C 1
ATOM 3176 O O . PHE B 1 125 ? 10.797 1.812 1.262 1 95.56 125 PHE B O 1
ATOM 3183 N N . LEU B 1 126 ? 10.648 1.779 3.508 1 94 126 LEU B N 1
ATOM 3184 C CA . LEU B 1 126 ? 11.117 3.15 3.666 1 94 126 LEU B CA 1
ATOM 3185 C C . LEU B 1 126 ? 12.32 3.209 4.605 1 94 126 LEU B C 1
ATOM 3187 O O . LEU B 1 126 ? 12.188 2.953 5.805 1 94 126 LEU B O 1
ATOM 3191 N N . GLU B 1 127 ? 13.375 3.633 4.066 1 91.88 127 GLU B N 1
ATOM 3192 C CA . GLU B 1 127 ? 14.609 3.629 4.844 1 91.88 127 GLU B CA 1
ATOM 3193 C C . GLU B 1 127 ? 14.898 5.008 5.438 1 91.88 127 GLU B C 1
ATOM 3195 O O . GLU B 1 127 ? 14.609 6.027 4.812 1 91.88 127 GLU B O 1
ATOM 3200 N N . PRO B 1 128 ? 15.445 4.996 6.633 1 93.25 128 PRO B N 1
ATOM 3201 C CA . PRO B 1 128 ? 15.891 6.27 7.207 1 93.25 128 PRO B CA 1
ATOM 3202 C C . PRO B 1 128 ? 16.969 6.949 6.363 1 93.25 128 PRO B C 1
ATOM 3204 O O . PRO B 1 128 ? 17.516 6.336 5.449 1 93.25 128 PRO B O 1
ATOM 3207 N N . PRO B 1 129 ? 17.234 8.266 6.586 1 95 129 PRO B N 1
ATOM 3208 C CA . PRO B 1 129 ? 16.734 9.102 7.688 1 95 129 PRO B CA 1
ATOM 3209 C C . PRO B 1 129 ? 15.398 9.758 7.375 1 95 129 PRO B C 1
ATOM 3211 O O . PRO B 1 129 ? 15.055 9.953 6.207 1 95 129 PRO B O 1
ATOM 3214 N N . PHE B 1 130 ? 14.68 10.07 8.461 1 97.25 130 PHE B N 1
ATOM 3215 C CA . PHE B 1 130 ? 13.438 10.828 8.391 1 97.25 130 PHE B CA 1
ATOM 3216 C C . PHE B 1 130 ? 13.617 12.227 8.961 1 97.25 130 PHE B C 1
ATOM 3218 O O . PHE B 1 130 ? 14.312 12.406 9.969 1 97.25 130 PHE B O 1
ATOM 3225 N N . LEU B 1 131 ? 13.062 13.188 8.281 1 98.06 131 LEU B N 1
ATOM 3226 C CA . LEU B 1 131 ? 13.195 14.578 8.688 1 98.06 131 LEU B CA 1
ATOM 3227 C C . LEU B 1 131 ? 11.836 15.203 8.961 1 98.06 131 LEU B C 1
ATOM 3229 O O . LEU B 1 131 ? 10.93 15.109 8.125 1 98.06 131 LEU B O 1
ATOM 3233 N N . VAL B 1 132 ? 11.711 15.758 10.102 1 98.25 132 VAL B N 1
ATOM 3234 C CA . VAL B 1 132 ? 10.523 16.516 10.469 1 98.25 132 VAL B CA 1
ATOM 3235 C C . VAL B 1 132 ? 10.883 18 10.625 1 98.25 132 VAL B C 1
ATOM 3237 O O . VAL B 1 132 ? 11.57 18.375 11.57 1 98.25 132 VAL B O 1
ATOM 3240 N N . PRO B 1 133 ? 10.352 18.812 9.695 1 98.12 133 PRO B N 1
ATOM 3241 C CA . PRO B 1 133 ? 10.633 20.234 9.859 1 98.12 133 PRO B CA 1
ATOM 3242 C C . PRO B 1 133 ? 9.938 20.844 11.078 1 98.12 133 PRO B C 1
ATOM 3244 O O . PRO B 1 133 ? 8.805 20.469 11.391 1 98.12 133 PRO B O 1
ATOM 3247 N N . ASN B 1 134 ? 10.594 21.812 11.656 1 97.56 134 ASN B N 1
ATOM 3248 C CA . ASN B 1 134 ? 10.031 22.469 12.828 1 97.56 134 ASN B CA 1
ATOM 3249 C C . ASN B 1 134 ? 8.719 23.172 12.492 1 97.56 134 ASN B C 1
ATOM 3251 O O . ASN B 1 134 ? 7.816 23.234 13.336 1 97.56 134 ASN B O 1
ATOM 3255 N N . PHE B 1 135 ? 8.602 23.672 11.297 1 97.56 135 PHE B N 1
ATOM 3256 C CA . PHE B 1 135 ? 7.367 24.375 10.945 1 97.56 135 PHE B CA 1
ATOM 3257 C C . PHE B 1 135 ? 6.215 23.391 10.797 1 97.56 135 PHE B C 1
ATOM 3259 O O . PHE B 1 135 ? 5.047 23.766 10.898 1 97.56 135 PHE B O 1
ATOM 3266 N N . VAL B 1 136 ? 6.473 22.141 10.508 1 97.69 136 VAL B N 1
ATOM 3267 C CA . VAL B 1 136 ? 5.445 21.094 10.539 1 97.69 136 VAL B CA 1
ATOM 3268 C C . VAL B 1 136 ? 5.027 20.812 11.977 1 97.69 136 VAL B C 1
ATOM 3270 O O . VAL B 1 136 ? 3.84 20.688 12.273 1 97.69 136 VAL B O 1
ATOM 3273 N N . LEU B 1 137 ? 6.043 20.734 12.859 1 97.12 137 LEU B N 1
ATOM 3274 C CA . LEU B 1 137 ? 5.77 20.562 14.281 1 97.12 137 LEU B CA 1
ATOM 3275 C C . LEU B 1 137 ? 4.887 21.688 14.812 1 97.12 137 LEU B C 1
ATOM 3277 O O . LEU B 1 137 ? 3.912 21.422 15.523 1 97.12 137 LEU B O 1
ATOM 3281 N N . ARG B 1 138 ? 5.203 22.844 14.445 1 96.25 138 ARG B N 1
ATOM 3282 C CA . ARG B 1 138 ? 4.434 24 14.883 1 96.25 138 ARG B CA 1
ATOM 3283 C C . ARG B 1 138 ? 3 23.938 14.367 1 96.25 138 ARG B C 1
ATOM 3285 O O . ARG B 1 138 ? 2.059 24.266 15.086 1 96.25 138 ARG B O 1
ATOM 3292 N N . GLU B 1 139 ? 2.855 23.516 13.18 1 96.94 139 GLU B N 1
ATOM 3293 C CA . GLU B 1 139 ? 1.519 23.375 12.609 1 96.94 139 GLU B CA 1
ATOM 3294 C C . GLU B 1 139 ? 0.689 22.375 13.398 1 96.94 139 GLU B C 1
ATOM 3296 O O . GLU B 1 139 ? -0.476 22.625 13.711 1 96.94 139 GLU B O 1
ATOM 3301 N N . ILE B 1 140 ? 1.238 21.266 13.703 1 97.56 140 ILE B N 1
ATOM 3302 C CA . ILE B 1 140 ? 0.542 20.234 14.461 1 97.56 140 ILE B CA 1
ATOM 3303 C C . ILE B 1 140 ? 0.159 20.766 15.836 1 97.56 140 ILE B C 1
ATOM 3305 O O . ILE B 1 140 ? -0.94 20.5 16.328 1 97.56 140 ILE B O 1
ATOM 3309 N N . GLN B 1 141 ? 1.081 21.531 16.453 1 97.75 141 GLN B N 1
ATOM 3310 C CA . GLN B 1 141 ? 0.798 22.141 17.734 1 97.75 141 GLN B CA 1
ATOM 3311 C C . GLN B 1 141 ? -0.381 23.109 17.656 1 97.75 141 GLN B C 1
ATOM 3313 O O . GLN B 1 141 ? -1.254 23.125 18.516 1 97.75 141 GLN B O 1
ATOM 3318 N N . LEU B 1 142 ? -0.402 23.875 16.578 1 97 142 LEU B N 1
ATOM 3319 C CA . LEU B 1 142 ? -1.503 24.797 16.375 1 97 142 LEU B CA 1
ATOM 3320 C C . LEU B 1 142 ? -2.83 24.062 16.25 1 97 142 LEU B C 1
ATOM 3322 O O . LEU B 1 142 ? -3.848 24.5 16.781 1 97 142 LEU B O 1
ATOM 3326 N N . ILE B 1 143 ? -2.783 22.953 15.531 1 96.5 143 ILE B N 1
ATOM 3327 C CA . ILE B 1 143 ? -3.986 22.141 15.375 1 96.5 143 ILE B CA 1
ATOM 3328 C C . ILE B 1 143 ? -4.398 21.578 16.734 1 96.5 143 ILE B C 1
ATOM 3330 O O . ILE B 1 143 ? -5.59 21.531 17.062 1 96.5 143 ILE B O 1
ATOM 3334 N N . SER B 1 144 ? -3.479 21.203 17.547 1 97.25 144 SER B N 1
ATOM 3335 C CA . SER B 1 144 ? -3.736 20.594 18.844 1 97.25 144 SER B CA 1
ATOM 3336 C C . SER B 1 144 ? -4.316 21.594 19.828 1 97.25 144 SER B C 1
ATOM 3338 O O . SER B 1 144 ? -4.887 21.219 20.859 1 97.25 144 SER B O 1
ATOM 3340 N N . ASP B 1 145 ? -4.164 22.828 19.531 1 97.44 145 ASP B N 1
ATOM 3341 C CA . ASP B 1 145 ? -4.66 23.906 20.391 1 97.44 145 ASP B CA 1
ATOM 3342 C C . ASP B 1 145 ? -5.984 24.453 19.875 1 97.44 145 ASP B C 1
ATOM 3344 O O . ASP B 1 145 ? -6.488 25.453 20.391 1 97.44 145 ASP B O 1
ATOM 3348 N N . SER B 1 146 ? -6.523 23.812 18.922 1 96.62 146 SER B N 1
ATOM 3349 C CA . SER B 1 146 ? -7.754 24.297 18.297 1 96.62 146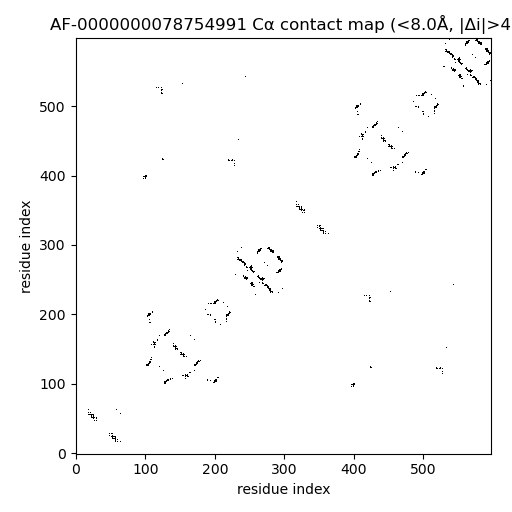 SER B CA 1
ATOM 3350 C C . SER B 1 146 ? -8.93 24.219 19.266 1 96.62 146 SER B C 1
ATOM 3352 O O . SER B 1 146 ? -9.023 23.266 20.062 1 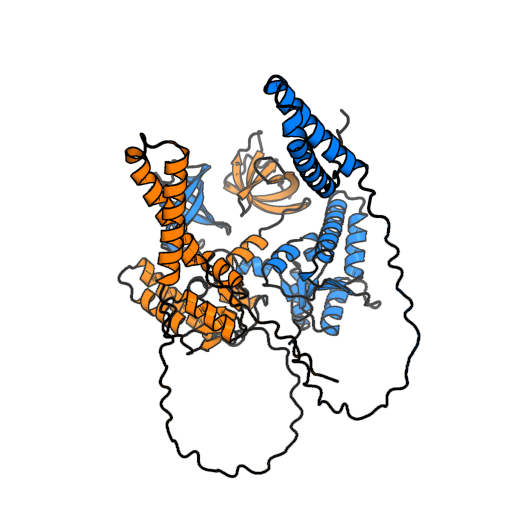96.62 146 SER B O 1
ATOM 3354 N N . PRO B 1 147 ? -9.844 25.188 19.219 1 96.81 147 PRO B N 1
ATOM 3355 C CA . PRO B 1 147 ? -11.062 25.078 20.016 1 96.81 147 PRO B CA 1
ATOM 3356 C C . PRO B 1 147 ? -12.008 23.984 19.516 1 96.81 147 PRO B C 1
ATOM 3358 O O . PRO B 1 147 ? -12.828 23.484 20.281 1 96.81 147 PRO B O 1
ATOM 3361 N N . ASP B 1 148 ? -11.867 23.703 18.203 1 94.19 148 ASP B N 1
ATOM 3362 C CA . ASP B 1 148 ? -12.641 22.609 17.609 1 94.19 148 ASP B CA 1
ATOM 3363 C C . ASP B 1 148 ? -12.141 21.25 18.094 1 94.19 148 ASP B C 1
ATOM 3365 O O . ASP B 1 148 ? -10.977 20.906 17.891 1 94.19 148 ASP B O 1
ATOM 3369 N N . ALA B 1 149 ? -13.023 20.484 18.656 1 93.31 149 ALA B N 1
ATOM 3370 C CA . ALA B 1 149 ? -12.656 19.219 19.281 1 93.31 149 ALA B CA 1
ATOM 3371 C C . ALA B 1 149 ? -12.078 18.234 18.266 1 93.31 149 ALA B C 1
ATOM 3373 O O . ALA B 1 149 ? -11.125 17.516 18.562 1 93.31 149 ALA B O 1
ATOM 3374 N N . ILE B 1 150 ? -12.609 18.172 17.078 1 90.12 150 ILE B N 1
ATOM 3375 C CA . ILE B 1 150 ? -12.172 17.25 16.047 1 90.12 150 ILE B CA 1
ATOM 3376 C C . ILE B 1 150 ? -10.758 17.609 15.602 1 90.12 150 ILE B C 1
ATOM 3378 O O . ILE B 1 150 ? -9.883 16.734 15.539 1 90.12 150 ILE B O 1
ATOM 3382 N N . LYS B 1 151 ? -10.586 18.891 15.398 1 92.5 151 LYS B N 1
ATOM 3383 C CA . LYS B 1 151 ? -9.258 19.359 15.008 1 92.5 151 LYS B CA 1
ATOM 3384 C C . LYS B 1 151 ? -8.25 19.156 16.141 1 92.5 151 LYS B C 1
ATOM 3386 O O . LYS B 1 151 ? -7.133 18.688 15.898 1 92.5 151 LYS B O 1
ATOM 3391 N N . ARG B 1 152 ? -8.656 19.438 17.266 1 96.12 152 ARG B N 1
ATOM 3392 C CA . ARG B 1 152 ? -7.789 19.281 18.438 1 96.12 152 ARG B CA 1
ATOM 3393 C C . ARG B 1 152 ? -7.355 17.828 18.609 1 96.12 152 ARG B C 1
ATOM 3395 O O . ARG B 1 152 ? -6.176 17.547 18.828 1 96.12 152 ARG B O 1
ATOM 3402 N N . ASN B 1 153 ? -8.266 16.922 18.453 1 94.06 153 ASN B N 1
ATOM 3403 C CA . ASN B 1 153 ? -7.965 15.508 18.594 1 94.06 153 ASN B CA 1
ATOM 3404 C C . ASN B 1 153 ? -7.008 15.023 17.516 1 94.06 153 ASN B C 1
ATOM 3406 O O . ASN B 1 153 ? -6.148 14.18 17.766 1 94.06 153 ASN B O 1
ATOM 3410 N N . ARG B 1 154 ? -7.168 15.539 16.406 1 93.25 154 ARG B N 1
ATOM 3411 C CA . ARG B 1 154 ? -6.258 15.203 15.312 1 93.25 154 ARG B CA 1
ATOM 3412 C C . ARG B 1 154 ? -4.848 15.711 15.602 1 93.25 154 ARG B C 1
ATOM 3414 O O . ARG B 1 154 ? -3.867 15 15.367 1 93.25 154 ARG B O 1
ATOM 3421 N N . GLY B 1 155 ? -4.816 16.922 16.047 1 96.94 155 GLY B N 1
ATOM 3422 C CA . GLY B 1 155 ? -3.527 17.469 16.422 1 96.94 155 GLY B CA 1
ATOM 3423 C C . GLY B 1 155 ? -2.852 16.672 17.531 1 96.94 155 GLY B C 1
ATOM 3424 O O . GLY B 1 155 ? -1.647 16.422 17.484 1 96.94 155 GLY B O 1
ATOM 3425 N N . ARG B 1 156 ? -3.582 16.297 18.531 1 96.94 156 ARG B N 1
ATOM 3426 C CA . ARG B 1 156 ? -3.049 15.5 19.641 1 96.94 156 ARG B CA 1
ATOM 3427 C C . ARG B 1 156 ? -2.549 14.148 19.141 1 96.94 156 ARG B C 1
ATOM 3429 O O . ARG B 1 156 ? -1.497 13.672 19.578 1 96.94 156 ARG B O 1
ATOM 3436 N N . ARG B 1 157 ? -3.287 13.617 18.234 1 95.81 157 ARG B N 1
ATOM 3437 C CA . ARG B 1 157 ? -2.82 12.383 17.609 1 95.81 157 ARG B CA 1
ATOM 3438 C C . ARG B 1 157 ? -1.487 12.602 16.891 1 95.81 157 ARG B C 1
ATOM 3440 O O . ARG B 1 157 ? -0.577 11.781 17.016 1 95.81 157 ARG B O 1
ATOM 3447 N N . GLY B 1 158 ? -1.431 13.664 16.203 1 97.56 158 GLY B N 1
ATOM 3448 C CA . GLY B 1 158 ? -0.179 13.977 15.531 1 97.56 158 GLY B CA 1
ATOM 3449 C C . GLY B 1 158 ? 1.005 14.047 16.469 1 97.56 158 GLY B C 1
ATOM 3450 O O . GLY B 1 158 ? 2.074 13.508 16.172 1 97.56 158 GLY B O 1
ATOM 3451 N N . LEU B 1 159 ? 0.844 14.688 17.562 1 97.44 159 LEU B N 1
ATOM 3452 C CA . LEU B 1 159 ? 1.901 14.805 18.547 1 97.44 159 LEU B CA 1
ATOM 3453 C C . LEU B 1 159 ? 2.254 13.445 19.141 1 97.44 159 LEU B C 1
ATOM 3455 O O . LEU B 1 159 ? 3.43 13.141 19.359 1 97.44 159 LEU B O 1
ATOM 3459 N N . ASP B 1 160 ? 1.267 12.617 19.344 1 97.38 160 ASP B N 1
ATOM 3460 C CA . ASP B 1 160 ? 1.494 11.258 19.828 1 97.38 160 ASP B CA 1
ATOM 3461 C C . ASP B 1 160 ? 2.312 10.445 18.828 1 97.38 160 ASP B C 1
ATOM 3463 O O . ASP B 1 160 ? 3.242 9.734 19.219 1 97.38 160 ASP B O 1
ATOM 3467 N N . MET B 1 161 ? 1.946 10.578 17.609 1 96.5 161 MET B N 1
ATOM 3468 C CA . MET B 1 161 ? 2.658 9.844 16.562 1 96.5 161 MET B CA 1
ATOM 3469 C C . MET B 1 161 ? 4.102 10.32 16.453 1 96.5 161 MET B C 1
ATOM 3471 O O . MET B 1 161 ? 5.012 9.516 16.234 1 96.5 161 MET B O 1
ATOM 3475 N N . LEU B 1 162 ? 4.281 11.594 16.562 1 96.19 162 LEU B N 1
ATOM 3476 C CA . LEU B 1 162 ? 5.629 12.156 16.531 1 96.19 162 LEU B CA 1
ATOM 3477 C C . LEU B 1 162 ? 6.477 11.602 17.672 1 96.19 162 LEU B C 1
ATOM 3479 O O . LEU B 1 162 ? 7.648 11.273 17.469 1 96.19 162 LEU B O 1
ATOM 3483 N N . ASN B 1 163 ? 5.887 11.516 18.781 1 95.81 163 ASN B N 1
ATOM 3484 C CA . ASN B 1 163 ? 6.574 10.938 19.938 1 95.81 163 ASN B CA 1
ATOM 3485 C C . ASN B 1 163 ? 6.973 9.484 19.672 1 95.81 163 ASN B C 1
ATOM 3487 O O . ASN B 1 163 ? 8.086 9.078 20 1 95.81 163 ASN B O 1
ATOM 3491 N N . GLN B 1 164 ? 6.09 8.766 19.094 1 95.88 164 GLN B N 1
ATOM 3492 C CA . GLN B 1 164 ? 6.367 7.375 18.766 1 95.88 164 GLN B CA 1
ATOM 3493 C C . GLN B 1 164 ? 7.496 7.27 17.734 1 95.88 164 GLN B C 1
ATOM 3495 O O . GLN B 1 164 ? 8.375 6.414 17.859 1 95.88 164 GLN B O 1
ATOM 3500 N N . LEU B 1 165 ? 7.48 8.133 16.797 1 94.31 165 LEU B N 1
ATOM 3501 C CA . LEU B 1 165 ? 8.516 8.164 15.758 1 94.31 165 LEU B CA 1
ATOM 3502 C C . LEU B 1 165 ? 9.883 8.438 16.375 1 94.31 165 LEU B C 1
ATOM 3504 O O . LEU B 1 165 ? 10.867 7.789 16.016 1 94.31 165 LEU B O 1
ATOM 3508 N N . GLN B 1 166 ? 9.953 9.336 17.25 1 92.75 166 GLN B N 1
ATOM 3509 C CA . GLN B 1 166 ? 11.211 9.766 17.859 1 92.75 166 GLN B CA 1
ATOM 3510 C C . GLN B 1 166 ? 11.758 8.695 18.781 1 92.75 166 GLN B C 1
ATOM 3512 O O . GLN B 1 166 ? 12.977 8.594 18.984 1 92.75 166 GLN B O 1
ATOM 3517 N N . LYS B 1 167 ? 10.898 7.906 19.312 1 92.69 167 LYS B N 1
ATOM 3518 C CA . LYS B 1 167 ? 11.312 6.879 20.266 1 92.69 167 LYS B CA 1
ATOM 3519 C C . LYS B 1 167 ? 11.906 5.672 19.547 1 92.69 167 LYS B C 1
ATOM 3521 O O . LYS B 1 167 ? 12.641 4.883 20.156 1 92.69 167 LYS B O 1
ATOM 3526 N N . ARG B 1 168 ? 11.531 5.539 18.375 1 91.06 168 ARG B N 1
ATOM 3527 C CA . ARG B 1 168 ? 12.047 4.406 17.609 1 91.06 168 ARG B CA 1
ATOM 3528 C C . ARG B 1 168 ? 13.484 4.668 17.156 1 91.06 168 ARG B C 1
ATOM 3530 O O . ARG B 1 168 ? 13.711 5.438 16.219 1 91.06 168 ARG B O 1
ATOM 3537 N N . SER B 1 169 ? 14.43 3.967 17.594 1 86.44 169 SER B N 1
ATOM 3538 C CA . SER B 1 169 ? 15.852 4.191 17.344 1 86.44 169 SER B CA 1
ATOM 3539 C C . SER B 1 169 ? 16.234 3.771 15.93 1 86.44 169 SER B C 1
ATOM 3541 O O . SER B 1 169 ? 17.188 4.301 15.352 1 86.44 169 SER B O 1
ATOM 3543 N N . ASP B 1 170 ? 15.469 2.836 15.352 1 88.31 170 ASP B N 1
ATOM 3544 C CA . ASP B 1 170 ? 15.812 2.322 14.031 1 88.31 170 ASP B CA 1
ATOM 3545 C C . ASP B 1 170 ? 15.391 3.297 12.938 1 88.31 170 ASP B C 1
ATOM 3547 O O . ASP B 1 170 ? 15.797 3.158 11.781 1 88.31 170 ASP B O 1
ATOM 3551 N N . LEU B 1 171 ? 14.672 4.328 13.164 1 90.69 171 LEU B N 1
ATOM 3552 C CA . LEU B 1 171 ? 14.117 5.219 12.148 1 90.69 171 LEU B CA 1
ATOM 3553 C C . LEU B 1 171 ? 14.961 6.488 12.023 1 90.69 171 LEU B C 1
ATOM 3555 O O . LEU B 1 171 ? 14.844 7.223 11.039 1 90.69 171 LEU B O 1
ATOM 3559 N N . GLU B 1 172 ? 15.836 6.793 12.883 1 92 172 GLU B N 1
ATOM 3560 C CA . GLU B 1 172 ? 16.688 7.977 12.797 1 92 172 GLU B CA 1
ATOM 3561 C C . GLU B 1 172 ? 15.875 9.211 12.406 1 92 172 GLU B C 1
ATOM 3563 O O . GLU B 1 172 ? 16.047 9.75 11.312 1 92 172 GLU B O 1
ATOM 3568 N N . VAL B 1 173 ? 15.062 9.664 13.258 1 95.5 173 VAL B N 1
ATOM 3569 C CA . VAL B 1 173 ? 14.219 10.828 13.016 1 95.5 173 VAL B CA 1
ATOM 3570 C C . VAL B 1 173 ? 14.93 12.086 13.5 1 95.5 173 VAL B C 1
ATOM 3572 O O . VAL B 1 173 ? 15.352 12.164 14.656 1 95.5 173 VAL B O 1
ATOM 3575 N N . LYS B 1 174 ? 15.07 13.07 12.641 1 95.69 174 LYS B N 1
ATOM 3576 C CA . LYS B 1 174 ? 15.695 14.344 12.9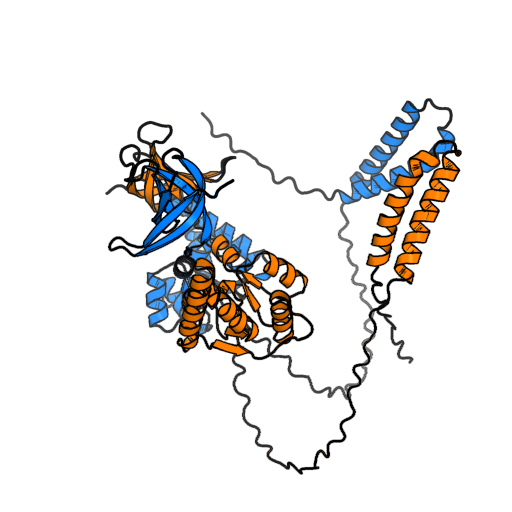77 1 95.69 174 LYS B CA 1
ATOM 3577 C C . LYS B 1 174 ? 14.711 15.5 12.789 1 95.69 174 LYS B C 1
ATOM 3579 O O . LYS B 1 174 ? 13.875 15.469 11.891 1 95.69 174 LYS B O 1
ATOM 3584 N N . ILE B 1 175 ? 14.914 16.469 13.625 1 96.5 175 ILE B N 1
ATOM 3585 C CA . ILE B 1 175 ? 14.133 17.688 13.492 1 96.5 175 ILE B CA 1
ATOM 3586 C C . ILE B 1 175 ? 14.969 18.766 12.789 1 96.5 175 ILE B C 1
ATOM 3588 O O . ILE B 1 175 ? 16.109 19.016 13.172 1 96.5 175 ILE B O 1
ATOM 3592 N N . SER B 1 176 ? 14.398 19.297 11.719 1 97.19 176 SER B N 1
ATOM 3593 C CA . SER B 1 176 ? 15.078 20.391 11.031 1 97.19 176 SER B CA 1
ATOM 3594 C C . SER B 1 176 ? 14.523 21.734 11.477 1 97.19 176 SER B C 1
ATOM 3596 O O . SER B 1 176 ? 13.312 21.953 11.469 1 97.19 176 SER B O 1
ATOM 3598 N N . TYR B 1 177 ? 15.484 22.672 11.75 1 96.56 177 TYR B N 1
ATOM 3599 C CA . TYR B 1 177 ? 15.062 24 12.18 1 96.56 177 TYR B CA 1
ATOM 3600 C C . TYR B 1 177 ? 15.227 25.016 11.055 1 96.56 177 TYR B C 1
ATOM 3602 O O . TYR B 1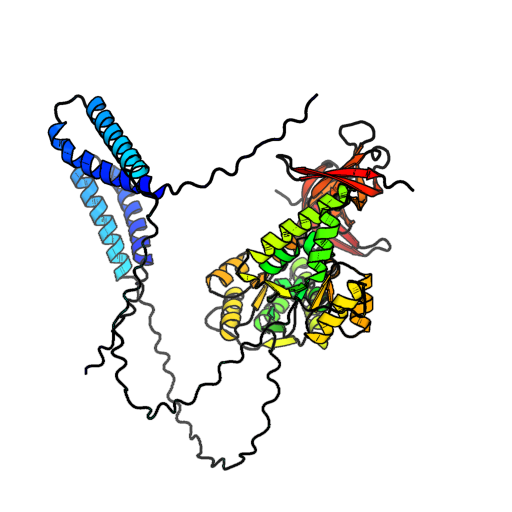 177 ? 15.016 26.219 11.258 1 96.56 177 TYR B O 1
ATOM 3610 N N . LYS B 1 178 ? 15.539 24.406 9.945 1 94.69 178 LYS B N 1
ATOM 3611 C CA . LYS B 1 178 ? 15.57 25.297 8.781 1 94.69 178 LYS B CA 1
ATOM 3612 C C . LYS B 1 178 ? 14.188 25.859 8.477 1 94.69 178 LYS B C 1
ATOM 3614 O O . LYS B 1 178 ? 13.188 25.125 8.531 1 94.69 178 LYS B O 1
ATOM 3619 N N . ASP B 1 179 ? 14.18 27.188 8.211 1 93.88 179 ASP B N 1
ATOM 3620 C CA . ASP B 1 179 ? 12.914 27.844 7.902 1 93.88 179 ASP B CA 1
ATOM 3621 C C . ASP B 1 179 ? 13.062 28.797 6.719 1 93.88 179 ASP B C 1
ATOM 3623 O O . ASP B 1 179 ? 14.188 29.094 6.289 1 93.88 179 ASP B O 1
ATOM 3627 N N . TYR B 1 180 ? 11.93 29.078 6.152 1 93.12 180 TYR B N 1
ATOM 3628 C CA . TYR B 1 180 ? 11.875 29.969 4.996 1 93.12 180 TYR B CA 1
ATOM 3629 C C . TYR B 1 180 ? 10.938 31.141 5.254 1 93.12 180 TYR B C 1
ATOM 3631 O O . TYR B 1 180 ? 9.711 30.984 5.176 1 93.12 180 TYR B O 1
ATOM 3639 N N . THR B 1 181 ? 11.453 32.25 5.551 1 88 181 THR B N 1
ATOM 3640 C CA . THR B 1 181 ? 10.695 33.406 6.031 1 88 181 THR B CA 1
ATOM 3641 C C . THR B 1 181 ? 9.984 34.125 4.875 1 88 181 THR B C 1
ATOM 3643 O O . THR B 1 181 ? 9.062 34.906 5.094 1 88 181 THR B O 1
ATOM 3646 N N . GLU B 1 182 ? 10.344 33.812 3.664 1 87.56 182 GLU B N 1
ATOM 3647 C CA . GLU B 1 182 ? 9.758 34.5 2.502 1 87.56 182 GLU B CA 1
ATOM 3648 C C . GLU B 1 182 ? 8.359 33.969 2.213 1 87.56 182 GLU B C 1
ATOM 3650 O O . GLU B 1 182 ? 7.594 34.594 1.473 1 87.56 182 GLU B O 1
ATOM 3655 N N . THR B 1 183 ? 8.031 32.844 2.75 1 83.06 183 THR B N 1
ATOM 3656 C CA . THR B 1 183 ? 6.711 32.25 2.539 1 83.06 183 THR B CA 1
ATOM 3657 C C . THR B 1 183 ? 6.102 31.812 3.861 1 83.06 183 THR B C 1
ATOM 3659 O O . THR B 1 183 ? 6.82 31.391 4.77 1 83.06 183 THR B O 1
ATOM 3662 N N . ARG B 1 184 ? 4.844 31.938 3.873 1 79.56 184 ARG B N 1
ATOM 3663 C CA . ARG B 1 184 ? 4.148 31.484 5.074 1 79.56 184 ARG B CA 1
ATOM 3664 C C . ARG B 1 184 ? 3.467 30.141 4.844 1 79.56 184 ARG B C 1
ATOM 3666 O O . ARG B 1 184 ? 3.1 29.453 5.797 1 79.56 184 ARG B O 1
ATOM 3673 N N . GLU B 1 185 ? 3.42 29.75 3.621 1 90.69 185 GLU B N 1
ATOM 3674 C CA . GLU B 1 185 ? 2.691 28.516 3.303 1 90.69 185 GLU B CA 1
ATOM 3675 C C . GLU B 1 185 ? 3.551 27.281 3.553 1 90.69 185 GLU B C 1
ATOM 3677 O O . GLU B 1 185 ? 4.633 27.141 2.977 1 90.69 185 GLU B O 1
ATOM 3682 N N . VAL B 1 186 ? 3.086 26.438 4.367 1 94.38 186 VAL B N 1
ATOM 3683 C CA . VAL B 1 186 ? 3.799 25.234 4.793 1 94.38 186 VAL B CA 1
ATOM 3684 C C . VAL B 1 186 ? 4.168 24.391 3.572 1 94.38 186 VAL B C 1
ATOM 3686 O O . VAL B 1 186 ? 5.281 23.875 3.486 1 94.38 186 VAL B O 1
ATOM 3689 N N . ASP B 1 187 ? 3.27 24.328 2.564 1 96.12 187 ASP B N 1
ATOM 3690 C CA . ASP B 1 187 ? 3.512 23.547 1.36 1 96.12 187 ASP B CA 1
ATOM 3691 C C . ASP B 1 187 ? 4.746 24.047 0.613 1 96.12 187 ASP B C 1
ATOM 3693 O O . ASP B 1 187 ? 5.582 23.25 0.18 1 96.12 187 ASP B O 1
ATOM 3697 N N . GLN B 1 188 ? 4.844 25.312 0.535 1 96.06 188 GLN B N 1
ATOM 3698 C CA . GLN B 1 188 ? 5.984 25.891 -0.16 1 96.06 188 GLN B CA 1
ATOM 3699 C C . GLN B 1 188 ? 7.277 25.672 0.618 1 96.06 188 GLN B C 1
ATOM 3701 O O . GLN B 1 188 ? 8.328 25.438 0.025 1 96.06 188 GLN B O 1
ATOM 3706 N N . LYS B 1 189 ? 7.188 25.766 1.906 1 97.81 189 LYS B N 1
ATOM 3707 C CA . LYS B 1 189 ? 8.359 25.516 2.74 1 97.81 189 LYS B CA 1
ATOM 3708 C C . LYS B 1 189 ? 8.844 24.078 2.582 1 97.81 189 LYS B C 1
ATOM 3710 O O . LYS B 1 189 ? 10.055 23.828 2.525 1 97.81 189 LYS B O 1
ATOM 3715 N N . LEU B 1 190 ? 7.926 23.172 2.463 1 98.25 190 LEU B N 1
ATOM 3716 C CA . LEU B 1 190 ? 8.25 21.766 2.291 1 98.25 190 LEU B CA 1
ATOM 3717 C C . LEU B 1 190 ? 8.977 21.531 0.97 1 98.25 190 LEU B C 1
ATOM 3719 O O . LEU B 1 190 ? 9.992 20.828 0.93 1 98.25 190 LEU B O 1
ATOM 3723 N N . ILE B 1 191 ? 8.477 22.141 -0.053 1 97.88 191 ILE B N 1
ATOM 3724 C CA . ILE B 1 191 ? 9.062 21.984 -1.381 1 97.88 191 ILE B CA 1
ATOM 3725 C C . ILE B 1 191 ? 10.469 22.578 -1.398 1 97.88 191 ILE B C 1
ATOM 3727 O O . ILE B 1 191 ? 11.406 21.969 -1.917 1 97.88 191 ILE B O 1
ATOM 3731 N N . ARG B 1 192 ? 10.625 23.719 -0.793 1 97.31 192 ARG B N 1
ATOM 3732 C CA . ARG B 1 192 ? 11.93 24.359 -0.735 1 97.31 192 ARG B CA 1
ATOM 3733 C C . ARG B 1 192 ? 12.922 23.516 0.061 1 97.31 192 ARG B C 1
ATOM 3735 O O . ARG B 1 192 ? 14.07 23.344 -0.35 1 97.31 192 ARG B O 1
ATOM 3742 N N . LEU B 1 193 ? 12.469 23.031 1.177 1 97.88 193 LEU B N 1
ATOM 3743 C CA . LEU B 1 193 ? 13.312 22.172 2.004 1 97.88 193 LEU B CA 1
ATOM 3744 C C . LEU B 1 193 ? 13.766 20.938 1.232 1 97.88 193 LEU B C 1
ATOM 3746 O O . LEU B 1 193 ? 14.922 20.531 1.316 1 97.88 193 LEU B O 1
ATOM 3750 N N . ALA B 1 194 ? 12.844 20.328 0.526 1 98.19 194 ALA B N 1
ATOM 3751 C CA . ALA B 1 194 ? 13.172 19.156 -0.291 1 98.19 194 ALA B CA 1
ATOM 3752 C C . ALA B 1 194 ? 14.219 19.5 -1.343 1 98.19 194 ALA B C 1
ATOM 3754 O O . ALA B 1 194 ? 15.164 18.75 -1.56 1 98.19 194 ALA B O 1
ATOM 3755 N N . LYS B 1 195 ? 14.109 20.625 -1.968 1 97.19 195 LYS B N 1
ATOM 3756 C CA . LYS B 1 195 ? 15.086 21.062 -2.963 1 97.19 195 LYS B CA 1
ATOM 3757 C C . LYS B 1 195 ? 16.453 21.297 -2.328 1 97.19 195 LYS B C 1
ATOM 3759 O O . LYS B 1 195 ? 17.469 20.875 -2.865 1 97.19 195 LYS B O 1
ATOM 3764 N N . ASP B 1 196 ? 16.422 21.906 -1.178 1 96.38 196 ASP B N 1
ATOM 3765 C CA . ASP B 1 196 ? 17.656 22.25 -0.486 1 96.38 196 ASP B CA 1
ATOM 3766 C C . ASP B 1 196 ? 18.406 20.984 -0.037 1 96.38 196 ASP B C 1
ATOM 3768 O O . ASP B 1 196 ? 19.641 20.938 -0.063 1 96.38 196 ASP B O 1
ATOM 3772 N N . THR B 1 197 ? 17.703 19.938 0.318 1 96.12 197 THR B N 1
ATOM 3773 C CA . THR B 1 197 ? 18.297 18.75 0.916 1 96.12 197 THR B CA 1
ATOM 3774 C C . THR B 1 197 ? 18.469 17.656 -0.123 1 96.12 197 THR B C 1
ATOM 3776 O O . THR B 1 197 ? 19.219 16.688 0.095 1 96.12 197 THR B O 1
ATOM 3779 N N . GLY B 1 198 ? 17.734 17.766 -1.207 1 96 198 GLY B N 1
ATOM 3780 C CA . GLY B 1 198 ? 17.672 16.672 -2.158 1 96 198 GLY B CA 1
ATOM 3781 C C . GLY B 1 198 ? 16.859 15.484 -1.66 1 96 198 GLY B C 1
ATOM 3782 O O . GLY B 1 198 ? 17.031 14.359 -2.145 1 96 198 GLY B O 1
ATOM 3783 N N . GLY B 1 199 ? 16.016 15.766 -0.668 1 97 199 GLY B N 1
ATOM 3784 C CA . GLY B 1 199 ? 15.25 14.703 -0.05 1 97 199 GLY B CA 1
ATOM 3785 C C . GLY B 1 199 ? 13.922 14.438 -0.741 1 97 199 GLY B C 1
ATOM 3786 O O . GLY B 1 199 ? 13.555 15.156 -1.672 1 97 199 GLY B O 1
ATOM 3787 N N . TYR B 1 200 ? 13.273 13.359 -0.321 1 97.88 200 TYR B N 1
ATOM 3788 C CA . TYR B 1 200 ? 11.953 12.984 -0.801 1 97.88 200 TYR B CA 1
ATOM 3789 C C . TYR B 1 200 ? 10.867 13.531 0.118 1 97.88 200 TYR B C 1
ATOM 3791 O O . TYR B 1 200 ? 10.977 13.438 1.343 1 97.88 200 TYR B O 1
ATOM 3799 N N . LEU B 1 201 ? 9.875 14.109 -0.543 1 98.44 201 LEU B N 1
ATOM 3800 C CA . LEU B 1 201 ? 8.719 14.562 0.225 1 98.44 201 LEU B CA 1
ATOM 3801 C C . LEU B 1 201 ? 7.727 13.422 0.424 1 98.44 201 LEU B C 1
ATOM 3803 O O . LEU B 1 201 ? 7.34 12.758 -0.54 1 98.44 201 LEU B O 1
ATOM 3807 N N . VAL B 1 202 ? 7.348 13.125 1.664 1 98.38 202 VAL B N 1
ATOM 3808 C CA . VAL B 1 202 ? 6.352 12.102 1.978 1 98.38 202 VAL B CA 1
ATOM 3809 C C . VAL B 1 202 ? 5.043 12.773 2.395 1 98.38 202 VAL B C 1
ATOM 3811 O O . VAL B 1 202 ? 5.008 13.531 3.369 1 98.38 202 VAL B O 1
ATOM 3814 N N . THR B 1 203 ? 3.949 12.484 1.691 1 97.81 203 THR B N 1
ATOM 3815 C CA . THR B 1 203 ? 2.695 13.188 1.936 1 97.81 203 THR B CA 1
ATOM 3816 C C . THR B 1 203 ? 1.504 12.336 1.507 1 97.81 203 THR B C 1
ATOM 3818 O O . THR B 1 203 ? 1.668 11.352 0.782 1 97.81 203 THR B O 1
ATOM 3821 N N . ASN B 1 204 ? 0.419 12.688 2.062 1 95.06 204 ASN B N 1
ATOM 3822 C CA . ASN B 1 204 ? -0.845 12.133 1.589 1 95.06 204 ASN B CA 1
ATOM 3823 C C . ASN B 1 204 ? -1.589 13.125 0.695 1 95.06 204 ASN B C 1
ATOM 3825 O O . ASN B 1 204 ? -2.639 12.797 0.14 1 95.06 204 ASN B O 1
ATOM 3829 N N . ASP B 1 205 ? -1.021 14.258 0.524 1 93.5 205 ASP B N 1
ATOM 3830 C CA . ASP B 1 205 ? -1.72 15.336 -0.16 1 93.5 205 ASP B CA 1
ATOM 3831 C C . ASP B 1 205 ? -1.504 15.266 -1.669 1 93.5 205 ASP B C 1
ATOM 3833 O O . ASP B 1 205 ? -0.385 15.453 -2.152 1 93.5 205 ASP B O 1
ATOM 3837 N N . PHE B 1 206 ? -2.609 15.172 -2.361 1 91.69 206 PHE B N 1
ATOM 3838 C CA . PHE B 1 206 ? -2.559 15.023 -3.811 1 91.69 206 PHE B CA 1
ATOM 3839 C C . PHE B 1 206 ? -2.135 16.328 -4.477 1 91.69 206 PHE B C 1
ATOM 3841 O O . PHE B 1 206 ? -1.383 16.312 -5.453 1 91.69 206 PHE B O 1
ATOM 3848 N N . ASN B 1 207 ? -2.617 17.391 -3.926 1 94.56 207 ASN B N 1
ATOM 3849 C CA . ASN B 1 207 ? -2.262 18.688 -4.512 1 94.56 207 ASN B CA 1
ATOM 3850 C C . ASN B 1 207 ? -0.781 19 -4.316 1 94.56 207 ASN B C 1
ATOM 3852 O O . ASN B 1 207 ? -0.11 19.453 -5.246 1 94.56 207 ASN B O 1
ATOM 3856 N N . LEU B 1 208 ? -0.317 18.781 -3.121 1 96 208 LEU B N 1
ATOM 3857 C CA . LEU B 1 208 ? 1.106 18.953 -2.863 1 96 208 LEU B CA 1
ATOM 3858 C C . LEU B 1 208 ? 1.943 18.062 -3.766 1 96 208 LEU B C 1
ATOM 3860 O O . LEU B 1 208 ? 2.986 18.484 -4.273 1 96 208 LEU B O 1
ATOM 3864 N N . ASN B 1 209 ? 1.45 16.812 -3.963 1 96.12 209 ASN B N 1
ATOM 3865 C CA . ASN B 1 209 ? 2.121 15.883 -4.863 1 96.12 209 ASN B CA 1
ATOM 3866 C C . ASN B 1 209 ? 2.326 16.5 -6.25 1 96.12 209 ASN B C 1
ATOM 3868 O O . ASN B 1 209 ? 3.447 16.516 -6.758 1 96.12 209 ASN B O 1
ATOM 3872 N N . LYS B 1 210 ? 1.341 17.031 -6.805 1 96.06 210 LYS B N 1
ATOM 3873 C CA . LYS B 1 210 ? 1.356 17.578 -8.156 1 96.06 210 LYS B CA 1
ATOM 3874 C C . LYS B 1 210 ? 2.305 18.781 -8.25 1 96.06 210 LYS B C 1
ATOM 3876 O O . LYS B 1 210 ? 3.148 18.828 -9.148 1 96.06 210 LYS B O 1
ATOM 3881 N N . VAL B 1 211 ? 2.18 19.656 -7.348 1 96.69 211 VAL B N 1
ATOM 3882 C CA . VAL B 1 211 ? 2.98 20.875 -7.359 1 96.69 211 VAL B CA 1
ATOM 3883 C C . VAL B 1 211 ? 4.453 20.531 -7.164 1 96.69 211 VAL B C 1
ATOM 3885 O O . VAL B 1 211 ? 5.324 21.062 -7.863 1 96.69 211 VAL B O 1
ATOM 3888 N N . ALA B 1 212 ? 4.754 19.656 -6.188 1 97.88 212 ALA B N 1
ATOM 3889 C CA . ALA B 1 212 ? 6.129 19.266 -5.895 1 97.88 212 ALA B CA 1
ATOM 3890 C C . ALA B 1 212 ? 6.785 18.609 -7.105 1 97.88 212 ALA B C 1
ATOM 3892 O O . ALA B 1 212 ? 7.922 18.938 -7.457 1 97.88 212 ALA B O 1
ATOM 3893 N N . GLU B 1 213 ? 6.098 17.688 -7.723 1 96.25 213 GLU B N 1
ATOM 3894 C CA . GLU B 1 213 ? 6.645 17 -8.883 1 96.25 213 GLU B CA 1
ATOM 3895 C C . GLU B 1 213 ? 6.938 17.969 -10.016 1 96.25 213 GLU B C 1
ATOM 3897 O O . GLU B 1 213 ? 7.953 17.844 -10.711 1 96.25 213 GLU B O 1
ATOM 3902 N N . LEU B 1 214 ? 6.066 18.938 -10.273 1 96.19 214 LEU B N 1
ATOM 3903 C CA . LEU B 1 214 ? 6.27 19.969 -11.289 1 96.19 214 LEU B CA 1
ATOM 3904 C C . LEU B 1 214 ? 7.547 20.766 -11.016 1 96.19 214 LEU B C 1
ATOM 3906 O O . LEU B 1 214 ? 8.188 21.25 -11.945 1 96.19 214 LEU B O 1
ATOM 3910 N N . GLN B 1 215 ? 7.961 20.797 -9.789 1 97.19 215 GLN B N 1
ATOM 3911 C CA . GLN B 1 215 ? 9.133 21.578 -9.414 1 97.19 215 GLN B CA 1
ATOM 3912 C C . GLN B 1 215 ? 10.367 20.688 -9.273 1 97.19 215 GLN B C 1
ATOM 3914 O O . GLN B 1 215 ? 11.383 21.109 -8.719 1 97.19 215 GLN B O 1
ATOM 3919 N N . GLY B 1 216 ? 10.234 19.422 -9.602 1 96.56 216 GLY B N 1
ATOM 3920 C CA . GLY B 1 216 ? 11.383 18.531 -9.664 1 96.56 216 GLY B CA 1
ATOM 3921 C C . GLY B 1 216 ? 11.68 17.844 -8.344 1 96.56 216 GLY B C 1
ATOM 3922 O O . GLY B 1 216 ? 12.805 17.406 -8.109 1 96.56 216 GLY B O 1
ATOM 3923 N N . VAL B 1 217 ? 10.727 17.859 -7.453 1 97.69 217 VAL B N 1
ATOM 3924 C CA . VAL B 1 217 ? 10.891 17.219 -6.156 1 97.69 217 VAL B CA 1
ATOM 3925 C C . VAL B 1 217 ? 10.266 15.82 -6.195 1 97.69 217 VAL B C 1
ATOM 3927 O O . VAL B 1 217 ? 9.141 15.656 -6.672 1 97.69 217 VAL B O 1
ATOM 3930 N N . ARG B 1 218 ? 10.977 14.852 -5.742 1 96.62 218 ARG B N 1
ATOM 3931 C CA . ARG B 1 218 ? 10.43 13.5 -5.652 1 96.62 218 ARG B CA 1
ATOM 3932 C C . ARG B 1 218 ? 9.461 13.375 -4.477 1 96.62 218 ARG B C 1
ATOM 3934 O O . ARG B 1 218 ? 9.758 13.836 -3.373 1 96.62 218 ARG B O 1
ATOM 3941 N N . VAL B 1 219 ? 8.344 12.75 -4.809 1 98.19 219 VAL B N 1
ATOM 3942 C CA . VAL B 1 219 ? 7.309 12.641 -3.783 1 98.19 219 VAL B CA 1
ATOM 3943 C C . VAL B 1 219 ? 6.949 11.172 -3.564 1 98.19 219 VAL B C 1
ATOM 3945 O O . VAL B 1 219 ? 6.824 10.406 -4.523 1 98.19 219 VAL B O 1
ATOM 3948 N N . LEU B 1 220 ? 6.883 10.773 -2.365 1 97.88 220 LEU B N 1
ATOM 3949 C CA . LEU B 1 220 ? 6.336 9.484 -1.939 1 97.88 220 LEU B CA 1
ATOM 3950 C C . LEU B 1 220 ? 4.949 9.656 -1.328 1 97.88 220 LEU B C 1
ATOM 3952 O O . LEU B 1 220 ? 4.816 10.188 -0.223 1 97.88 220 LEU B O 1
ATOM 3956 N N . ASN B 1 221 ? 4.004 9.25 -2.043 1 97.5 221 ASN B N 1
ATOM 3957 C CA . ASN B 1 221 ? 2.613 9.406 -1.633 1 97.5 221 ASN B CA 1
ATOM 3958 C C . ASN B 1 221 ? 2.025 8.094 -1.133 1 97.5 221 ASN B C 1
ATOM 3960 O O . ASN B 1 221 ? 1.955 7.113 -1.88 1 97.5 221 ASN B O 1
ATOM 3964 N N . MET B 1 222 ? 1.55 8.078 0.047 1 94.88 222 MET B N 1
ATOM 3965 C CA . MET B 1 222 ? 1.068 6.855 0.683 1 94.88 222 MET B CA 1
ATOM 3966 C C . MET B 1 222 ? -0.203 6.355 0.005 1 94.88 222 MET B C 1
ATOM 3968 O O . MET B 1 222 ? -0.419 5.148 -0.104 1 94.88 222 MET B O 1
ATOM 3972 N N . ASN B 1 223 ? -0.982 7.281 -0.413 1 91.88 223 ASN B N 1
ATOM 3973 C CA . ASN B 1 223 ? -2.199 6.887 -1.115 1 91.88 223 ASN B CA 1
ATOM 3974 C C . ASN B 1 223 ? -1.882 6.191 -2.438 1 91.88 223 ASN B C 1
ATOM 3976 O O . ASN B 1 223 ? -2.543 5.219 -2.807 1 91.88 223 ASN B O 1
ATOM 3980 N N . ASN B 1 224 ? -0.895 6.75 -3.102 1 94.5 224 ASN B N 1
ATOM 3981 C CA . ASN B 1 224 ? -0.459 6.09 -4.328 1 94.5 224 ASN B CA 1
ATOM 3982 C C . ASN B 1 224 ? 0.062 4.684 -4.051 1 94.5 224 ASN B C 1
ATOM 3984 O O . ASN B 1 224 ? -0.221 3.752 -4.809 1 94.5 224 ASN B O 1
ATOM 3988 N N . LEU B 1 225 ? 0.728 4.562 -2.996 1 96.5 225 LEU B N 1
ATOM 3989 C CA . LEU B 1 225 ? 1.244 3.254 -2.605 1 96.5 225 LEU B CA 1
ATOM 3990 C C . LEU B 1 225 ? 0.104 2.293 -2.281 1 96.5 225 LEU B C 1
ATOM 3992 O O . LEU B 1 225 ? 0.108 1.146 -2.73 1 96.5 225 LEU B O 1
ATOM 3996 N N . ALA B 1 226 ? -0.798 2.756 -1.508 1 93 226 ALA B N 1
ATOM 3997 C CA . ALA B 1 226 ? -1.959 1.94 -1.159 1 93 226 ALA B CA 1
ATOM 3998 C C . ALA B 1 226 ? -2.693 1.467 -2.41 1 93 226 ALA B C 1
ATOM 4000 O O . ALA B 1 226 ? -3.105 0.308 -2.494 1 93 226 ALA B O 1
ATOM 4001 N N . ASN B 1 227 ? -2.836 2.342 -3.336 1 91.5 227 ASN B N 1
ATOM 4002 C CA . ASN B 1 227 ? -3.504 1.988 -4.586 1 91.5 227 ASN B CA 1
ATOM 4003 C C . ASN B 1 227 ? -2.738 0.908 -5.344 1 91.5 227 ASN B C 1
ATOM 4005 O O . ASN B 1 227 ? -3.34 -0.007 -5.906 1 91.5 227 ASN B O 1
ATOM 4009 N N . ALA B 1 228 ? -1.464 1.043 -5.352 1 94.5 228 ALA B N 1
ATOM 4010 C CA . ALA B 1 228 ? -0.608 0.088 -6.051 1 94.5 228 ALA B CA 1
ATOM 4011 C C . ALA B 1 228 ? -0.663 -1.285 -5.391 1 94.5 228 ALA B C 1
ATOM 4013 O O . ALA B 1 228 ? -0.363 -2.301 -6.023 1 94.5 228 ALA B O 1
ATOM 4014 N N . LEU B 1 229 ? -1.082 -1.35 -4.148 1 93.81 229 LEU B N 1
ATOM 4015 C CA . LEU B 1 229 ? -1.048 -2.586 -3.371 1 93.81 229 LEU B CA 1
ATOM 4016 C C . LEU B 1 229 ? -2.418 -3.254 -3.354 1 93.81 229 LEU B C 1
ATOM 4018 O O . LEU B 1 229 ? -2.607 -4.273 -2.688 1 93.81 229 LEU B O 1
ATOM 4022 N N . LYS B 1 230 ? -3.332 -2.684 -4.027 1 87 230 LYS B N 1
ATOM 4023 C CA . LYS B 1 230 ? -4.633 -3.344 -4.105 1 87 230 LYS B CA 1
ATOM 4024 C C . LYS B 1 230 ? -4.484 -4.789 -4.566 1 87 230 LYS B C 1
ATOM 4026 O O . LYS B 1 230 ? -3.691 -5.086 -5.461 1 87 230 LYS B O 1
ATOM 4031 N N . PRO B 1 231 ? -5.156 -5.652 -3.928 1 82.56 231 PRO B N 1
ATOM 4032 C CA . PRO B 1 231 ? -4.961 -7.078 -4.203 1 82.56 231 PRO B CA 1
ATOM 4033 C C . PRO B 1 231 ? -5.344 -7.457 -5.633 1 82.56 231 PRO B C 1
ATOM 4035 O O . PRO B 1 231 ? -6.297 -6.906 -6.188 1 82.56 231 PRO B O 1
ATOM 4038 N N . VAL B 1 232 ? -4.551 -8.297 -6.141 1 87 232 VAL B N 1
ATOM 4039 C CA . VAL B 1 232 ? -4.852 -8.945 -7.41 1 87 232 VAL B CA 1
ATOM 4040 C C . VAL B 1 232 ? -5.336 -10.375 -7.156 1 87 232 VAL B C 1
ATOM 4042 O O . VAL B 1 232 ? -4.746 -11.102 -6.352 1 87 232 VAL B O 1
ATOM 4045 N N . VAL B 1 233 ? -6.512 -10.719 -7.688 1 90.56 233 VAL B N 1
ATOM 4046 C CA . VAL B 1 233 ? -7.055 -12.062 -7.496 1 90.56 233 VAL B CA 1
ATOM 4047 C C . VAL B 1 233 ? -6.844 -12.891 -8.758 1 90.56 233 VAL B C 1
ATOM 4049 O O . VAL B 1 233 ? -7.242 -12.477 -9.852 1 90.56 233 VAL B O 1
ATOM 4052 N N . LEU B 1 234 ? -6.129 -13.992 -8.477 1 91.12 234 LEU B N 1
ATOM 4053 C CA . LEU B 1 234 ? -5.832 -14.883 -9.602 1 91.12 234 LEU B CA 1
ATOM 4054 C C . LEU B 1 234 ? -6.605 -16.188 -9.484 1 91.12 234 LEU B C 1
ATOM 4056 O O . LEU B 1 234 ? -6.898 -16.641 -8.375 1 91.12 234 LEU B O 1
ATOM 4060 N N . PRO B 1 235 ? -6.969 -16.766 -10.625 1 92 235 PRO B N 1
ATOM 4061 C CA . PRO B 1 235 ? -7.609 -18.078 -10.57 1 92 235 PRO B CA 1
ATOM 4062 C C . PRO B 1 235 ? -6.809 -19.094 -9.758 1 92 235 PRO B C 1
ATOM 4064 O O . PRO B 1 235 ? -5.578 -19.125 -9.828 1 92 235 PRO B O 1
ATOM 4067 N N . GLY B 1 236 ? -7.539 -19.859 -8.977 1 91.06 236 GLY B N 1
ATOM 4068 C CA . GLY B 1 236 ? -6.898 -20.891 -8.164 1 91.06 236 GLY B CA 1
ATOM 4069 C C . GLY B 1 236 ? -6.605 -20.438 -6.75 1 91.06 236 GLY B C 1
ATOM 4070 O O . GLY B 1 236 ? -6.32 -21.25 -5.875 1 91.06 236 GLY B O 1
ATOM 4071 N N . GLU B 1 237 ? -6.703 -19.219 -6.535 1 91.81 237 GLU B N 1
ATOM 4072 C CA . GLU B 1 237 ? -6.418 -18.672 -5.211 1 91.81 237 GLU B CA 1
ATOM 4073 C C . GLU B 1 237 ? -7.59 -18.906 -4.258 1 91.81 237 GLU B C 1
ATOM 4075 O O . GLU B 1 237 ? -8.75 -18.859 -4.668 1 91.81 237 GLU B O 1
ATOM 4080 N N . GLU B 1 238 ? -7.188 -19.141 -3.055 1 93.06 238 GLU B N 1
ATOM 4081 C CA . GLU B 1 238 ? -8.18 -19.266 -1.99 1 93.06 238 GLU B CA 1
ATOM 4082 C C . GLU B 1 238 ? -8.266 -17.969 -1.174 1 93.06 238 GLU B C 1
ATOM 4084 O O . GLU B 1 238 ? -7.242 -17.453 -0.715 1 93.06 238 GLU B O 1
ATOM 4089 N N . ILE B 1 239 ? -9.477 -17.484 -1.032 1 92.56 239 ILE B N 1
ATOM 4090 C CA . ILE B 1 239 ? -9.672 -16.234 -0.285 1 92.56 239 ILE B CA 1
ATOM 4091 C C . ILE B 1 239 ? -10.867 -16.391 0.65 1 92.56 239 ILE B C 1
ATOM 4093 O O . ILE B 1 239 ? -11.742 -17.234 0.427 1 92.56 239 ILE B O 1
ATOM 4097 N N . GLU B 1 240 ? -10.836 -15.711 1.689 1 92.62 240 GLU B N 1
ATOM 4098 C CA . GLU B 1 240 ? -11.961 -15.68 2.627 1 92.62 240 GLU B CA 1
ATOM 4099 C C . GLU B 1 240 ? -12.711 -14.359 2.539 1 92.62 240 GLU B C 1
ATOM 4101 O O . GLU B 1 240 ? -12.109 -13.281 2.641 1 92.62 240 GLU B O 1
ATOM 4106 N N . LEU B 1 241 ? -14.016 -14.391 2.297 1 90.19 241 LEU B N 1
ATOM 4107 C CA . LEU B 1 241 ? -14.844 -13.195 2.182 1 90.19 241 LEU B CA 1
ATOM 4108 C C . LEU B 1 241 ? -16.188 -13.398 2.865 1 90.19 241 LEU B C 1
ATOM 4110 O O . LEU B 1 241 ? -16.641 -14.531 3.023 1 90.19 241 LEU B O 1
ATOM 4114 N N . GLN B 1 242 ? -16.734 -12.352 3.23 1 85.75 242 GLN B N 1
ATOM 4115 C CA . GLN B 1 242 ? -18.094 -12.383 3.758 1 85.75 242 GLN B CA 1
ATOM 4116 C C . GLN B 1 242 ? -19.125 -12.266 2.635 1 85.75 242 GLN B C 1
ATOM 4118 O O . GLN B 1 242 ? -19.031 -11.367 1.794 1 85.75 242 GLN B O 1
ATOM 4123 N N . VAL B 1 243 ? -20.109 -13.133 2.758 1 89.44 243 VAL B N 1
ATOM 4124 C CA . VAL B 1 243 ? -21.188 -13.055 1.781 1 89.44 243 VAL B CA 1
ATOM 4125 C C . VAL B 1 243 ? -22.141 -11.922 2.15 1 89.44 243 VAL B C 1
ATOM 4127 O O . VAL B 1 243 ? -22.641 -11.867 3.271 1 89.44 243 VAL B O 1
ATOM 4130 N N . VAL B 1 244 ? -22.375 -11.078 1.232 1 83.19 244 VAL B N 1
ATOM 4131 C CA . VAL B 1 244 ? -23.094 -9.852 1.565 1 83.19 244 VAL B CA 1
ATOM 4132 C C . VAL B 1 244 ? -24.547 -9.953 1.093 1 83.19 244 VAL B C 1
ATOM 4134 O O . VAL B 1 244 ? -25.453 -9.453 1.755 1 83.19 244 VAL B O 1
ATOM 4137 N N . LYS B 1 245 ? -24.797 -10.516 -0.008 1 83.81 245 LYS B N 1
ATOM 4138 C CA . LYS B 1 245 ? -26.156 -10.609 -0.533 1 83.81 245 LYS B CA 1
ATOM 4139 C C . LYS B 1 245 ? -26.281 -11.773 -1.509 1 83.81 245 LYS B C 1
ATOM 4141 O O . LYS B 1 245 ? -25.297 -12.43 -1.838 1 83.81 245 LYS B O 1
ATOM 4146 N N . GLU B 1 246 ? -27.5 -11.969 -1.859 1 88.75 246 GLU B N 1
ATOM 4147 C CA . GLU B 1 246 ? -27.766 -13.031 -2.82 1 88.75 246 GLU B CA 1
ATOM 4148 C C . GLU B 1 246 ? -27.484 -12.578 -4.246 1 88.75 246 GLU B C 1
ATOM 4150 O O . GLU B 1 246 ? -27.688 -11.406 -4.578 1 88.75 246 GLU B O 1
ATOM 4155 N N . GLY B 1 247 ? -26.984 -13.492 -5.027 1 90 247 GLY B N 1
ATOM 4156 C CA . GLY B 1 247 ? -26.734 -13.211 -6.43 1 90 247 GLY B CA 1
ATOM 4157 C C . GLY B 1 247 ? -27.984 -13.312 -7.289 1 90 247 GLY B C 1
ATOM 4158 O O . GLY B 1 247 ? -29.094 -13.469 -6.77 1 90 247 GLY B O 1
ATOM 4159 N N . LYS B 1 248 ? -27.734 -13.07 -8.508 1 87.25 248 LYS B N 1
ATOM 4160 C CA . LYS B 1 248 ? -28.828 -13.133 -9.469 1 87.25 248 LYS B CA 1
ATOM 4161 C C . LYS B 1 248 ? -29.391 -14.539 -9.578 1 87.25 248 LYS B C 1
ATOM 4163 O O . LYS B 1 248 ? -30.609 -14.727 -9.617 1 87.25 248 LYS B O 1
ATOM 4168 N N . ASP B 1 249 ? -28.516 -15.523 -9.711 1 86 249 ASP B N 1
ATOM 4169 C CA . ASP B 1 249 ? -28.938 -16.922 -9.773 1 86 249 ASP B CA 1
ATOM 4170 C C . ASP B 1 249 ? -29.141 -17.5 -8.375 1 86 249 ASP B C 1
ATOM 4172 O O . ASP B 1 249 ? -28.453 -17.094 -7.426 1 86 249 ASP B O 1
ATOM 4176 N N . GLU B 1 250 ? -30.078 -18.531 -8.383 1 78.56 250 GLU B N 1
ATOM 4177 C CA . GLU B 1 250 ? -30.391 -19.172 -7.113 1 78.56 250 GLU B CA 1
ATOM 4178 C C . GLU B 1 250 ? -29.156 -19.859 -6.527 1 78.56 250 GLU B C 1
ATOM 4180 O O . GLU B 1 250 ? -28.359 -20.438 -7.266 1 78.56 250 GLU B O 1
ATOM 4185 N N . ASN B 1 251 ? -28.672 -19.641 -5.453 1 90.31 251 ASN B N 1
ATOM 4186 C CA . ASN B 1 251 ? -27.641 -20.328 -4.688 1 90.31 251 ASN B CA 1
ATOM 4187 C C . ASN B 1 251 ? -26.312 -19.562 -4.727 1 90.31 251 ASN B C 1
ATOM 4189 O O . ASN B 1 251 ? -25.297 -20.062 -4.238 1 90.31 251 ASN B O 1
ATOM 4193 N N . GLN B 1 252 ? -26.484 -18.469 -5.527 1 93.94 252 GLN B N 1
ATOM 4194 C CA . GLN B 1 252 ? -25.266 -17.688 -5.613 1 93.94 252 GLN B CA 1
ATOM 4195 C C . GLN B 1 252 ? -25.219 -16.609 -4.539 1 93.94 252 GLN B C 1
ATOM 4197 O O . GLN B 1 252 ? -26.25 -16.016 -4.199 1 93.94 252 GLN B O 1
ATOM 4202 N N . GLY B 1 253 ? -24.078 -16.438 -4 1 94.38 253 GLY B N 1
ATOM 4203 C CA . GLY B 1 253 ? -23.812 -15.328 -3.104 1 94.38 253 GLY B CA 1
ATOM 4204 C C . GLY B 1 253 ? -22.859 -14.305 -3.686 1 94.38 253 GLY B C 1
ATOM 4205 O O . GLY B 1 253 ? -22.109 -14.609 -4.609 1 94.38 253 GLY B O 1
ATOM 4206 N N . ILE B 1 254 ? -23.031 -13.094 -3.191 1 91.75 254 ILE B N 1
ATOM 4207 C CA . ILE B 1 254 ? -22.172 -12.008 -3.648 1 91.75 254 ILE B CA 1
ATOM 4208 C C . ILE B 1 254 ? -21.328 -11.492 -2.484 1 91.75 254 ILE B C 1
ATOM 4210 O O . ILE B 1 254 ? -21.828 -11.336 -1.367 1 91.75 254 ILE B O 1
ATOM 4214 N N . ALA B 1 255 ? -20.094 -11.336 -2.793 1 90.56 255 ALA B N 1
ATOM 4215 C CA . ALA B 1 255 ? -19.156 -10.664 -1.894 1 90.56 255 ALA B CA 1
ATOM 4216 C C . ALA B 1 255 ? -18.375 -9.594 -2.629 1 90.56 255 ALA B C 1
ATOM 4218 O O . ALA B 1 255 ? -18.594 -9.352 -3.818 1 90.56 255 ALA B O 1
ATOM 4219 N N . TYR B 1 256 ? -17.641 -8.883 -1.89 1 83.12 256 TYR B N 1
ATOM 4220 C CA . TYR B 1 256 ? -16.828 -7.836 -2.496 1 83.12 256 TYR B CA 1
ATOM 4221 C C . TYR B 1 256 ? -15.406 -7.863 -1.953 1 83.12 256 TYR B C 1
ATOM 4223 O O . TYR B 1 256 ? -15.195 -8.086 -0.76 1 83.12 256 TYR B O 1
ATOM 4231 N N . LEU B 1 257 ? -14.484 -7.648 -2.922 1 84.81 257 LEU B N 1
ATOM 4232 C CA . LEU B 1 257 ? -13.125 -7.379 -2.486 1 84.81 257 LEU B CA 1
ATOM 4233 C C . LEU B 1 257 ? -13 -5.98 -1.896 1 84.81 257 LEU B C 1
ATOM 4235 O O . LEU B 1 257 ? -13.953 -5.195 -1.944 1 84.81 257 LEU B O 1
ATOM 4239 N N . GLU B 1 258 ? -11.844 -5.754 -1.423 1 73.12 258 GLU B N 1
ATOM 4240 C CA . GLU B 1 258 ? -11.617 -4.473 -0.758 1 73.12 258 GLU B CA 1
ATOM 4241 C C . GLU B 1 258 ? -11.734 -3.311 -1.74 1 73.12 258 GLU B C 1
ATOM 4243 O O . GLU B 1 258 ? -12.148 -2.213 -1.363 1 73.12 258 GLU B O 1
ATOM 4248 N N . ASP B 1 259 ? -11.445 -3.58 -2.863 1 72.25 259 ASP B N 1
ATOM 4249 C CA . ASP B 1 259 ? -11.469 -2.49 -3.834 1 72.25 259 ASP B CA 1
ATOM 4250 C C . ASP B 1 259 ? -12.844 -2.361 -4.488 1 72.25 259 ASP B C 1
ATOM 4252 O O . ASP B 1 259 ? -13.008 -1.598 -5.441 1 72.25 259 ASP B O 1
ATOM 4256 N N . GLY B 1 260 ? -13.711 -3.125 -4.008 1 74.44 260 GLY B N 1
ATOM 4257 C CA . GLY B 1 260 ? -15.07 -3.021 -4.516 1 74.44 260 GLY B CA 1
ATOM 4258 C C . GLY B 1 260 ? -15.367 -4.016 -5.621 1 74.44 260 GLY B C 1
ATOM 4259 O O . GLY B 1 260 ? -16.5 -4.066 -6.125 1 74.44 260 GLY B O 1
ATOM 4260 N N . THR B 1 261 ? -14.414 -4.816 -5.926 1 84.81 261 THR B N 1
ATOM 4261 C CA . THR B 1 261 ? -14.633 -5.836 -6.949 1 84.81 261 THR B CA 1
ATOM 4262 C C . THR B 1 261 ? -15.656 -6.863 -6.484 1 84.81 261 THR B C 1
ATOM 4264 O O . THR B 1 261 ? -15.594 -7.344 -5.352 1 84.81 261 THR B O 1
ATOM 4267 N N . MET B 1 262 ? -16.562 -7.105 -7.402 1 87.44 262 MET B N 1
ATOM 4268 C CA . MET B 1 262 ? -17.625 -8.062 -7.09 1 87.44 262 MET B CA 1
ATOM 4269 C C . MET B 1 262 ? -17.125 -9.492 -7.191 1 87.44 262 MET B C 1
ATOM 4271 O O . MET B 1 262 ? -16.438 -9.844 -8.156 1 87.44 262 MET B O 1
ATOM 4275 N N . VAL B 1 263 ? -17.5 -10.25 -6.23 1 94.5 263 VAL B N 1
ATOM 4276 C CA . VAL B 1 263 ? -17.156 -11.664 -6.195 1 94.5 263 VAL B CA 1
ATOM 4277 C C . VAL B 1 263 ? -18.422 -12.508 -6.141 1 94.5 263 VAL B C 1
ATOM 4279 O O . VAL B 1 263 ? -19.234 -12.375 -5.215 1 94.5 263 VAL B O 1
ATOM 4282 N N . VAL B 1 264 ? -18.609 -13.297 -7.145 1 96.19 264 VAL B N 1
ATOM 4283 C CA . VAL B 1 264 ? -19.75 -14.195 -7.211 1 96.19 264 VAL B CA 1
ATOM 4284 C C . VAL B 1 264 ? -19.375 -15.562 -6.641 1 96.19 264 VAL B C 1
ATOM 4286 O O . VAL B 1 264 ? -18.406 -16.188 -7.098 1 96.19 264 VAL B O 1
ATOM 4289 N N . ILE B 1 265 ? -20.109 -15.984 -5.715 1 97 265 ILE B N 1
ATOM 4290 C CA . ILE B 1 265 ? -19.797 -17.234 -5.027 1 97 265 ILE B CA 1
ATOM 4291 C C . ILE B 1 265 ? -20.859 -18.281 -5.355 1 97 265 ILE B C 1
ATOM 4293 O O . ILE B 1 265 ? -21.984 -18.203 -4.859 1 97 265 ILE B O 1
ATOM 4297 N N . GLU B 1 266 ? -20.391 -19.219 -6.102 1 95.06 266 GLU B N 1
ATOM 4298 C CA . GLU B 1 266 ? -21.281 -20.344 -6.371 1 95.06 266 GLU B CA 1
ATOM 4299 C C . GLU B 1 266 ? -21.578 -21.141 -5.102 1 95.06 266 GLU B C 1
ATOM 4301 O O . GLU B 1 266 ? -20.656 -21.562 -4.406 1 95.06 266 GLU B O 1
ATOM 4306 N N . GLY B 1 267 ? -22.828 -21.312 -4.738 1 91.88 267 GLY B N 1
ATOM 4307 C CA . GLY B 1 267 ? -23.219 -22.016 -3.537 1 91.88 267 GLY B CA 1
ATOM 4308 C C . GLY B 1 267 ? -23.25 -21.141 -2.301 1 91.88 267 GLY B C 1
ATOM 4309 O O . GLY B 1 267 ? -23.375 -21.641 -1.18 1 91.88 267 GLY B O 1
ATOM 4310 N N . GLY B 1 268 ? -23.125 -19.844 -2.545 1 92.69 268 GLY B N 1
ATOM 4311 C CA . GLY B 1 268 ? -23.016 -18.953 -1.409 1 92.69 268 GLY B CA 1
ATOM 4312 C C . GLY B 1 268 ? -24.328 -18.297 -1.041 1 92.69 268 GLY B C 1
ATOM 4313 O O . GLY B 1 268 ? -24.391 -17.5 -0.091 1 92.69 268 GLY B O 1
ATOM 4314 N N . GLY B 1 269 ? -25.391 -18.641 -1.675 1 90.19 269 GLY B N 1
ATOM 4315 C CA . GLY B 1 269 ? -26.672 -17.969 -1.493 1 90.19 269 GLY B CA 1
ATOM 4316 C C . GLY B 1 269 ? -27.234 -18.125 -0.091 1 90.19 269 GLY B C 1
ATOM 4317 O O . GLY B 1 269 ? -27.891 -17.219 0.421 1 90.19 269 GLY B O 1
ATOM 4318 N N . LYS B 1 270 ? -26.984 -19.172 0.541 1 90.12 270 LYS B N 1
ATOM 4319 C CA . LYS B 1 270 ? -27.547 -19.438 1.864 1 90.12 270 LYS B CA 1
ATOM 4320 C C . LYS B 1 270 ? -26.578 -19.016 2.963 1 90.12 270 LYS B C 1
ATOM 4322 O O . LYS B 1 270 ? -26.812 -19.281 4.145 1 90.12 270 LYS B O 1
ATOM 4327 N N . LEU B 1 271 ? -25.531 -18.375 2.598 1 91.5 271 LEU B N 1
ATOM 4328 C CA . LEU B 1 271 ? -24.5 -18.062 3.574 1 91.5 271 LEU B CA 1
ATOM 4329 C C . LEU B 1 271 ? -24.328 -16.562 3.732 1 91.5 271 LEU B C 1
ATOM 4331 O O . LEU B 1 271 ? -23.219 -16.078 3.975 1 91.5 271 LEU B O 1
ATOM 4335 N N . ILE B 1 272 ? -25.375 -15.875 3.602 1 84.19 272 ILE B N 1
ATOM 4336 C CA . ILE B 1 272 ? -25.328 -14.422 3.689 1 84.19 272 ILE B CA 1
ATOM 4337 C C . ILE B 1 272 ? -24.938 -14 5.105 1 84.19 272 ILE B C 1
ATOM 4339 O O . ILE B 1 272 ? -25.469 -14.531 6.086 1 84.19 272 ILE B O 1
ATOM 4343 N N . GLY B 1 273 ? -24.047 -13.094 5.16 1 79.69 273 GLY B N 1
ATOM 4344 C CA . GLY B 1 273 ? -23.594 -12.578 6.445 1 79.69 273 GLY B CA 1
ATOM 4345 C C . GLY B 1 273 ? -22.453 -13.367 7.035 1 79.69 273 GLY B C 1
ATOM 4346 O O . GLY B 1 273 ? -21.812 -12.93 7.992 1 79.69 273 GLY B O 1
ATOM 4347 N N . LYS B 1 274 ? -22.078 -14.461 6.391 1 86.56 274 LYS B N 1
ATOM 4348 C CA . LYS B 1 274 ? -21.047 -15.336 6.922 1 86.56 274 LYS B CA 1
ATOM 4349 C C . LYS B 1 274 ? -19.75 -15.18 6.133 1 86.56 274 LYS B C 1
ATOM 4351 O O . LYS B 1 274 ? -19.766 -14.875 4.941 1 86.56 274 LYS B O 1
ATOM 4356 N N . LYS B 1 275 ? -18.672 -15.391 6.848 1 88.88 275 LYS B N 1
ATOM 4357 C CA . LYS B 1 275 ? -17.375 -15.469 6.195 1 88.88 275 LYS B CA 1
ATOM 4358 C C . LYS B 1 275 ? -17.109 -16.875 5.66 1 88.88 275 LYS B C 1
ATOM 4360 O O . LYS B 1 275 ? -17.266 -17.859 6.387 1 88.88 275 LYS B O 1
ATOM 4365 N N . VAL B 1 276 ? -16.781 -16.906 4.391 1 93.94 276 VAL B N 1
ATOM 4366 C CA . VAL B 1 276 ? -16.562 -18.219 3.777 1 93.94 276 VAL B CA 1
ATOM 4367 C C . VAL B 1 276 ? -15.234 -18.234 3.039 1 93.94 276 VAL B C 1
ATOM 4369 O O . VAL B 1 276 ? -14.781 -17.188 2.537 1 93.94 276 VAL B O 1
ATOM 4372 N N . LYS B 1 277 ? -14.617 -19.438 2.994 1 96.06 277 LYS B N 1
ATOM 4373 C CA . LYS B 1 277 ? -13.438 -19.672 2.156 1 96.06 277 LYS B CA 1
ATOM 4374 C C . LYS B 1 277 ? -13.844 -20.031 0.733 1 96.06 277 LYS B C 1
ATOM 4376 O O . LYS B 1 277 ? -14.664 -20.938 0.529 1 96.06 277 LYS B O 1
ATOM 4381 N N . ILE B 1 278 ? -13.297 -19.328 -0.182 1 96.5 278 ILE B N 1
ATOM 4382 C CA . ILE B 1 278 ? -13.711 -19.547 -1.565 1 96.5 278 ILE B CA 1
ATOM 4383 C C . ILE B 1 278 ? -12.477 -19.734 -2.445 1 96.5 278 ILE B C 1
ATOM 4385 O O . ILE B 1 278 ? -11.391 -19.266 -2.109 1 96.5 278 ILE B O 1
ATOM 4389 N N . ASN B 1 279 ? -12.672 -20.484 -3.521 1 96.31 279 ASN B N 1
ATOM 4390 C CA . ASN B 1 279 ? -11.648 -20.672 -4.551 1 96.31 279 ASN B CA 1
ATOM 4391 C C . ASN B 1 279 ? -11.984 -19.875 -5.812 1 96.31 279 ASN B C 1
ATOM 4393 O O . ASN B 1 279 ? -13.094 -19.984 -6.344 1 96.31 279 ASN B O 1
ATOM 4397 N N . VAL B 1 280 ? -11.023 -19.141 -6.215 1 96.31 280 VAL B N 1
ATOM 4398 C CA . VAL B 1 280 ? -11.242 -18.344 -7.41 1 96.31 280 VAL B CA 1
ATOM 4399 C C . VAL B 1 280 ? -11.211 -19.234 -8.648 1 96.31 280 VAL B C 1
ATOM 4401 O O . VAL B 1 280 ? -10.234 -19.969 -8.867 1 96.31 280 VAL B O 1
ATOM 4404 N N . THR B 1 281 ? -12.312 -19.172 -9.406 1 94.12 281 THR B N 1
ATOM 4405 C CA . THR B 1 281 ? -12.383 -19.969 -10.617 1 94.12 281 THR B CA 1
ATOM 4406 C C . THR B 1 281 ? -11.984 -19.156 -11.836 1 94.12 281 THR B C 1
ATOM 4408 O O . THR B 1 281 ? -11.188 -19.609 -12.664 1 94.12 281 THR B O 1
ATOM 4411 N N . SER B 1 282 ? -12.531 -17.984 -11.914 1 92.62 282 SER B N 1
ATOM 4412 C CA . SER B 1 282 ? -12.195 -17.141 -13.055 1 92.62 282 SER B CA 1
ATOM 4413 C C . SER B 1 282 ? -12.422 -15.664 -12.727 1 92.62 282 SER B C 1
ATOM 4415 O O . SER B 1 282 ? -13.07 -15.336 -11.734 1 92.62 282 SER B O 1
ATOM 4417 N N . VAL B 1 283 ? -11.711 -14.906 -13.516 1 92 283 VAL B N 1
ATOM 4418 C CA . VAL B 1 283 ? -11.859 -13.453 -13.438 1 92 283 VAL B CA 1
ATOM 4419 C C . VAL B 1 283 ? -12.281 -12.906 -14.797 1 92 283 VAL B C 1
ATOM 4421 O O . VAL B 1 283 ? -11.648 -13.203 -15.82 1 92 283 VAL B O 1
ATOM 4424 N N . ILE B 1 284 ? -13.383 -12.125 -14.75 1 91.75 284 ILE B N 1
ATOM 4425 C CA . ILE B 1 284 ? -13.906 -11.617 -16.016 1 91.75 284 ILE B CA 1
ATOM 4426 C C . ILE B 1 284 ? -13.953 -10.094 -15.977 1 91.75 284 ILE B C 1
ATOM 4428 O O . ILE B 1 284 ? -14.367 -9.5 -14.977 1 91.75 284 ILE B O 1
ATOM 4432 N N . GLN B 1 285 ? -13.391 -9.547 -17.016 1 89.12 285 GLN B N 1
ATOM 4433 C CA . GLN B 1 285 ? -13.508 -8.109 -17.172 1 89.12 285 GLN B CA 1
ATOM 4434 C C . GLN B 1 285 ? -14.82 -7.738 -17.859 1 89.12 285 GLN B C 1
ATOM 4436 O O . GLN B 1 285 ? -15.094 -8.203 -18.969 1 89.12 285 GLN B O 1
ATOM 4441 N N . THR B 1 286 ? -15.648 -7.035 -17.219 1 88 286 THR B N 1
ATOM 4442 C CA . THR B 1 286 ? -16.891 -6.551 -17.812 1 88 286 THR B CA 1
ATOM 4443 C C . THR B 1 286 ? -16.844 -5.043 -18.016 1 88 286 THR B C 1
ATOM 4445 O O . THR B 1 286 ? -15.852 -4.398 -17.688 1 88 286 THR B O 1
ATOM 4448 N N . ASN B 1 287 ? -17.859 -4.43 -18.625 1 85.19 287 ASN B N 1
ATOM 4449 C CA . ASN B 1 287 ? -17.953 -2.984 -18.797 1 85.19 287 ASN B CA 1
ATOM 4450 C C . ASN B 1 287 ? -18 -2.27 -17.438 1 85.19 287 ASN B C 1
ATOM 4452 O O . ASN B 1 287 ? -17.562 -1.128 -17.328 1 85.19 287 ASN B O 1
ATOM 4456 N N . ALA B 1 288 ? -18.609 -2.943 -16.516 1 76.94 288 ALA B N 1
ATOM 4457 C CA . ALA B 1 288 ? -18.766 -2.359 -15.18 1 76.94 288 ALA B CA 1
ATOM 4458 C C . ALA B 1 288 ? -17.516 -2.551 -14.344 1 76.94 288 ALA B C 1
ATOM 4460 O O . ALA B 1 288 ? -17.422 -2.051 -13.219 1 76.94 288 ALA B O 1
ATOM 4461 N N . GLY B 1 289 ? -16.562 -3.283 -14.844 1 84.19 289 GLY B N 1
ATOM 4462 C CA . GLY B 1 289 ? -15.336 -3.537 -14.109 1 84.19 289 GLY B CA 1
ATOM 4463 C C . GLY B 1 289 ? -15.008 -5.012 -13.992 1 84.19 289 GLY B C 1
ATOM 4464 O O . GLY B 1 289 ? -15.562 -5.84 -14.719 1 84.19 289 GLY B O 1
ATOM 4465 N N . LYS B 1 290 ? -14.078 -5.312 -13.125 1 87.69 290 LYS B N 1
ATOM 4466 C CA . LYS B 1 290 ? -13.633 -6.684 -12.906 1 87.69 290 LYS B CA 1
ATOM 4467 C C . LYS B 1 290 ? -14.617 -7.453 -12.039 1 87.69 290 LYS B C 1
ATOM 4469 O O . LYS B 1 290 ? -15.133 -6.918 -11.055 1 87.69 290 LYS B O 1
ATOM 4474 N N . MET B 1 291 ? -14.961 -8.664 -12.477 1 92.94 291 MET B N 1
ATOM 4475 C CA . MET B 1 291 ? -15.789 -9.57 -11.688 1 92.94 291 MET B CA 1
ATOM 4476 C C . MET B 1 291 ? -15.07 -10.883 -11.43 1 92.94 291 MET B C 1
ATOM 4478 O O . MET B 1 291 ? -14.414 -11.43 -12.32 1 92.94 291 MET B O 1
ATOM 4482 N N . VAL B 1 292 ? -15.18 -11.391 -10.219 1 95.94 292 VAL B N 1
ATOM 4483 C CA . VAL B 1 292 ? -14.484 -12.609 -9.828 1 95.94 292 VAL B CA 1
ATOM 4484 C C . VAL B 1 292 ? -15.492 -13.719 -9.539 1 95.94 292 VAL B C 1
ATOM 4486 O O . VAL B 1 292 ? -16.453 -13.508 -8.805 1 95.94 292 VAL B O 1
ATOM 4489 N N . PHE B 1 293 ? -15.289 -14.805 -10.164 1 95.75 293 PHE B N 1
ATOM 4490 C CA . PHE B 1 293 ? -16.141 -15.961 -9.945 1 95.75 293 PHE B CA 1
ATOM 4491 C C . PHE B 1 293 ? -15.445 -17 -9.07 1 95.75 293 PHE B C 1
ATOM 4493 O O . PHE B 1 293 ? -14.273 -17.297 -9.281 1 95.75 293 PHE B O 1
ATOM 4500 N N . THR B 1 294 ? -16.188 -17.422 -8.078 1 97.19 294 THR B N 1
ATOM 4501 C CA . THR B 1 294 ? -15.578 -18.328 -7.109 1 97.19 294 THR B CA 1
ATOM 4502 C C . THR B 1 294 ? -16.531 -19.453 -6.734 1 97.19 294 THR B C 1
ATOM 4504 O O . THR B 1 294 ? -17.703 -19.438 -7.121 1 97.19 294 THR B O 1
ATOM 4507 N N . LYS B 1 295 ? -15.984 -20.484 -6.109 1 95.81 295 LYS B N 1
ATOM 4508 C CA . LYS B 1 295 ? -16.734 -21.594 -5.516 1 95.81 295 LYS B CA 1
ATOM 4509 C C . LYS B 1 295 ? -16.344 -21.797 -4.059 1 95.81 295 LYS B C 1
ATOM 4511 O O . LYS B 1 295 ? -15.219 -21.469 -3.66 1 95.81 295 LYS B O 1
ATOM 4516 N N . LEU B 1 296 ? -17.25 -22.266 -3.293 1 94.88 296 LEU B N 1
ATOM 4517 C CA . LEU B 1 296 ? -16.938 -22.594 -1.904 1 94.88 296 LEU B CA 1
ATOM 4518 C C . LEU B 1 296 ? -15.805 -23.609 -1.824 1 94.88 296 LEU B C 1
ATOM 4520 O O . LEU B 1 296 ? -15.773 -24.562 -2.596 1 94.88 296 LEU B O 1
ATOM 4524 N N . ALA B 1 297 ? -14.82 -23.219 -0.96 1 90.62 297 ALA B N 1
ATOM 4525 C CA . ALA B 1 297 ? -13.688 -24.125 -0.795 1 90.62 297 ALA B CA 1
ATOM 4526 C C . ALA B 1 297 ? -14.125 -25.438 -0.142 1 90.62 297 ALA B C 1
ATOM 4528 O O . ALA B 1 297 ? -14.93 -25.438 0.791 1 90.62 297 ALA B O 1
ATOM 4529 N N . GLN B 1 298 ? -14.164 -26.531 -0.861 1 75.44 298 GLN B N 1
ATOM 4530 C CA . GLN B 1 298 ? -14.578 -27.828 -0.351 1 75.44 298 GLN B CA 1
ATOM 4531 C C . GLN B 1 298 ? -13.82 -28.188 0.926 1 75.44 298 GLN B C 1
ATOM 4533 O O . GLN B 1 298 ? -12.633 -27.891 1.053 1 75.44 298 GLN B O 1
ATOM 4538 N N . LYS B 1 299 ? -14.539 -28.359 2.225 1 54.66 299 LYS B N 1
ATOM 4539 C CA . LYS B 1 299 ? -13.953 -28.984 3.408 1 54.66 299 LYS B CA 1
ATOM 4540 C C . LYS B 1 299 ? -13.211 -30.266 3.041 1 54.66 299 LYS B C 1
ATOM 4542 O O . LYS B 1 299 ? -13.633 -31.016 2.152 1 54.66 299 LYS B O 1
#

Foldseek 3Di:
DDDPPPCPPPPPPPPLVQLVVQLVVLLVVLVVCVVVCVPPPPVVSVVVSVVSSNCSSVCSVVPVPPDDPPPPPPPPPDPPVPPPDDDDPPPPPPPPPPPPDDFEEEEALACLLVLCVVVVVVVVPDADDYEYEVVRVVVLVVQLPDPDPVSVVSSVSSVVSVVVQVPDPRHNYYYHDDFDPVDDDPLVRQLVVCVVRVHEYEDQDPVSCVVSVVVPHHYHHVVVVVVVVFDDDDAFDKDKFAFAAADPDPQWTWTAGPVGAIEIERNCHVRHGHIFIWGWHDWDQDPVGIHTYIYGDDD/DDPVVVCPPPPPPLPLPQLVVQLVVLQVVLVVCVVVCVPPPPVVSVVVSVVSSNVSSVVSSVPVDDPDPPPPCPPPDPDDPDPPPPDDDPDPPDDPPPPVDDFEEEEALACLLVLCVVVVVVVVPDADDYEYEVVRVVVLVVQLPDPDPVSVVSSVSSVVSVVVQVPDPRHNYYYHDDFDPVDDDPLVRQLVVCVVRVHEYEDQDPVSCVVSVVVPHHYHHVVVVVVVVFDDDDAFDKDKFAFAAADPDPQWTWTAGPVGAIEIERNCHVRHGHIFIWGWHDWDQDPVGIHTYIYGDDD